Protein AF-0000000073393171 (afdb_homodimer)

Organism: Methanobrevibacter smithii (strain ATCC 35061 / DSM 861 / OCM 144 / PS) (NCBI:txid420247)

Structure (mmCIF, N/CA/C/O backbone):
data_AF-0000000073393171-model_v1
#
loop_
_entity.id
_entity.type
_entity.pdbx_description
1 polymer Transposase
#
loop_
_atom_site.group_PDB
_atom_site.id
_atom_site.type_symbol
_atom_site.label_atom_id
_atom_site.label_alt_id
_atom_site.label_comp_id
_atom_site.label_asym_id
_atom_site.label_entity_id
_atom_site.label_seq_id
_atom_site.pdbx_PDB_ins_code
_atom_site.Cartn_x
_atom_site.Cartn_y
_atom_site.Cartn_z
_atom_site.occupancy
_atom_site.B_iso_or_equiv
_atom_site.auth_seq_id
_atom_site.auth_comp_id
_atom_site.auth_asym_id
_atom_site.auth_atom_id
_atom_site.pdbx_PDB_model_num
ATOM 1 N N . MET A 1 1 ? -5.969 27.219 -1.137 1 46.66 1 MET A N 1
ATOM 2 C CA . MET A 1 1 ? -5.492 25.953 -1.684 1 46.66 1 MET A CA 1
ATOM 3 C C . MET A 1 1 ? -6.539 25.328 -2.6 1 46.66 1 MET A C 1
ATOM 5 O O . MET A 1 1 ? -7.738 25.531 -2.412 1 46.66 1 MET A O 1
ATOM 9 N N . ASN A 1 2 ? -6.379 25.531 -3.789 1 58.5 2 ASN A N 1
ATOM 10 C CA . ASN A 1 2 ? -7.363 25.047 -4.746 1 58.5 2 ASN A CA 1
ATOM 11 C C . ASN A 1 2 ? -7.824 23.641 -4.402 1 58.5 2 ASN A C 1
ATOM 13 O O . ASN A 1 2 ? -7.832 22.75 -5.266 1 58.5 2 ASN A O 1
ATOM 17 N N . ILE A 1 3 ? -7.902 23.375 -3.082 1 62.5 3 ILE A N 1
ATOM 18 C CA . ILE A 1 3 ? -8.523 22.125 -2.678 1 62.5 3 ILE A CA 1
ATOM 19 C C . ILE A 1 3 ? -10.023 22.328 -2.504 1 62.5 3 ILE A C 1
ATOM 21 O O . ILE A 1 3 ? -10.461 23.016 -1.582 1 62.5 3 ILE A O 1
ATOM 25 N N . ASP A 1 4 ? -10.734 21.922 -3.438 1 68 4 ASP A N 1
ATOM 26 C CA . ASP A 1 4 ? -12.172 22.172 -3.516 1 68 4 ASP A CA 1
ATOM 27 C C . ASP A 1 4 ? -12.953 21.141 -2.701 1 68 4 ASP A C 1
ATOM 29 O O . ASP A 1 4 ? -13.977 20.609 -3.154 1 68 4 ASP A O 1
ATOM 33 N N . TYR A 1 5 ? -12.391 20.719 -1.602 1 72.44 5 TYR A N 1
ATOM 34 C CA . TYR A 1 5 ? -13.109 19.75 -0.773 1 72.44 5 TYR A CA 1
ATOM 35 C C . TYR A 1 5 ? -13.391 20.328 0.61 1 72.44 5 TYR A C 1
ATOM 37 O O . TYR A 1 5 ? -12.578 21.078 1.151 1 72.44 5 TYR A O 1
ATOM 45 N N . GLU A 1 6 ? -14.5 20.109 1.041 1 71.06 6 GLU A N 1
ATOM 46 C CA . GLU A 1 6 ? -14.82 20.422 2.43 1 71.06 6 GLU A CA 1
ATOM 47 C C . GLU A 1 6 ? -14.562 19.219 3.342 1 71.06 6 GLU A C 1
ATOM 49 O O . GLU A 1 6 ? -15.234 18.188 3.23 1 71.06 6 GLU A O 1
ATOM 54 N N . ILE A 1 7 ? -13.586 19.281 4.199 1 69.38 7 ILE A N 1
ATOM 55 C CA . ILE A 1 7 ? -13.266 18.203 5.129 1 69.38 7 ILE A CA 1
ATOM 56 C C . ILE A 1 7 ? -14.242 18.234 6.305 1 69.38 7 ILE A C 1
ATOM 58 O O . ILE A 1 7 ? -14.422 19.266 6.941 1 69.38 7 ILE A O 1
ATOM 62 N N . VAL A 1 8 ? -14.914 17.188 6.57 1 67.94 8 VAL A N 1
ATOM 63 C CA . VAL A 1 8 ? -15.953 17.188 7.594 1 67.94 8 VAL A CA 1
ATOM 64 C C . VAL A 1 8 ? -15.453 16.438 8.828 1 67.94 8 VAL A C 1
ATOM 66 O O . VAL A 1 8 ? -15.992 16.594 9.922 1 67.94 8 VAL A O 1
ATOM 69 N N . GLU A 1 9 ? -14.492 15.547 8.602 1 70.19 9 GLU A N 1
ATOM 70 C CA . GLU A 1 9 ? -13.984 14.75 9.711 1 70.19 9 GLU A CA 1
ATOM 71 C C . GLU A 1 9 ? -12.5 14.445 9.555 1 70.19 9 GLU A C 1
ATOM 73 O O . GLU A 1 9 ? -12.039 14.141 8.445 1 70.19 9 GLU A O 1
ATOM 78 N N . SER A 1 10 ? -11.766 14.695 10.664 1 70.38 10 SER A N 1
ATOM 79 C CA . SER A 1 10 ? -10.383 14.227 10.672 1 70.38 10 SER A CA 1
ATOM 80 C C . SER A 1 10 ? -10.305 12.719 10.836 1 70.38 10 SER A C 1
ATOM 82 O O . SER A 1 10 ? -11.102 12.125 11.578 1 70.38 10 SER A O 1
ATOM 84 N N . ALA A 1 11 ? -9.492 12.133 10.008 1 65.38 11 ALA A N 1
ATOM 85 C CA . ALA A 1 11 ? -9.344 10.68 10.078 1 65.38 11 ALA A CA 1
ATOM 86 C C . ALA A 1 11 ? -8.039 10.297 10.766 1 65.38 11 ALA A C 1
ATOM 88 O O . ALA A 1 11 ? -7.145 11.133 10.93 1 65.38 11 ALA A O 1
ATOM 89 N N . LYS A 1 12 ? -8.008 9 11.156 1 61.31 12 LYS A N 1
ATOM 90 C CA . LYS A 1 12 ? -6.809 8.469 11.789 1 61.31 12 LYS A CA 1
ATOM 91 C C . LYS A 1 12 ? -5.621 8.5 10.836 1 61.31 12 LYS A C 1
ATOM 93 O O . LYS A 1 12 ? -5.77 8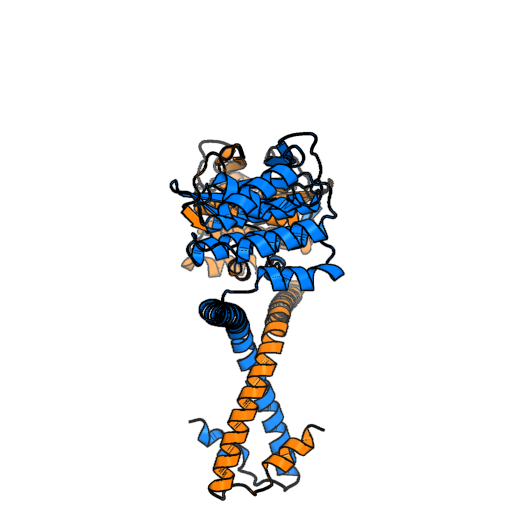.211 9.641 1 61.31 12 LYS A O 1
ATOM 98 N N . THR A 1 13 ? -4.48 8.977 11.383 1 58.72 13 THR A N 1
ATOM 99 C CA . THR A 1 13 ? -3.287 9.102 10.547 1 58.72 13 THR A CA 1
ATOM 100 C C . THR A 1 13 ? -2.355 7.914 10.758 1 58.72 13 THR A C 1
ATOM 102 O O . THR A 1 13 ? -1.301 7.828 10.125 1 58.72 13 THR A O 1
ATOM 105 N N . GLU A 1 14 ? -2.727 7.109 11.711 1 56.78 14 GLU A N 1
ATOM 106 C CA . GLU A 1 14 ? -1.906 5.918 11.922 1 56.78 14 GLU A CA 1
ATOM 107 C C . GLU A 1 14 ? -2.678 4.648 11.57 1 56.78 14 GLU A C 1
ATOM 109 O O . GLU A 1 14 ? -3.85 4.512 11.93 1 56.78 14 GLU A O 1
ATOM 114 N N . PHE A 1 15 ? -2.162 3.918 10.555 1 54.66 15 PHE A N 1
ATOM 115 C CA . PHE A 1 15 ? -2.771 2.65 10.172 1 54.66 15 PHE A CA 1
ATOM 116 C C . PHE A 1 15 ? -2.141 1.494 10.938 1 54.66 15 PHE A C 1
ATOM 118 O O . PHE A 1 15 ? -1.165 0.896 10.477 1 54.66 15 PHE A O 1
ATOM 125 N N . SER A 1 16 ? -2.471 1.433 12.203 1 50.53 16 SER A N 1
ATOM 126 C CA . SER A 1 16 ? -1.957 0.3 12.969 1 50.53 16 SER A CA 1
ATOM 127 C C . SER A 1 16 ? -2.559 -1.014 12.484 1 50.53 16 SER A C 1
ATOM 129 O O . SER A 1 16 ? -1.98 -2.082 12.688 1 50.53 16 SER A O 1
ATOM 131 N N . GLU A 1 17 ? -3.646 -0.914 11.883 1 52.19 17 GLU A N 1
ATOM 132 C CA . GLU A 1 17 ? -4.391 -2.08 11.414 1 52.19 17 GLU A CA 1
ATOM 133 C C . GLU A 1 17 ? -3.641 -2.805 10.305 1 52.19 17 GLU A C 1
ATOM 135 O O . GLU A 1 17 ? -3.873 -3.99 10.062 1 52.19 17 GLU A O 1
ATOM 140 N N . LEU A 1 18 ? -2.836 -2.02 9.734 1 54.5 18 LEU A N 1
ATOM 141 C CA . LEU A 1 18 ? -2.07 -2.658 8.672 1 54.5 18 LEU A CA 1
ATOM 142 C C . LEU A 1 18 ? -1.11 -3.697 9.242 1 54.5 18 LEU A C 1
ATOM 144 O O . LEU A 1 18 ? -0.636 -4.574 8.516 1 54.5 18 LEU A O 1
ATOM 148 N N . LYS A 1 19 ? -0.913 -3.582 10.539 1 49.16 19 LYS A N 1
ATOM 149 C CA . LYS A 1 19 ? 0.05 -4.445 11.211 1 49.16 19 LYS A CA 1
ATOM 150 C C . LYS A 1 19 ? -0.399 -5.906 11.172 1 49.16 19 LYS A C 1
ATOM 152 O O . LYS A 1 19 ? 0.432 -6.816 11.156 1 49.16 19 LYS A O 1
ATOM 157 N N . ASN A 1 20 ? -1.606 -6.055 10.93 1 49.19 20 ASN A N 1
ATOM 158 C CA . ASN A 1 20 ? -2.061 -7.438 11.039 1 49.19 20 ASN A CA 1
ATOM 159 C C . ASN A 1 20 ? -2.465 -8 9.688 1 49.19 20 ASN A C 1
ATOM 161 O O . ASN A 1 20 ? -2.814 -9.18 9.578 1 49.19 20 ASN A O 1
ATOM 165 N N . LYS A 1 21 ? -2.312 -7.148 8.812 1 55.59 21 LYS A N 1
ATOM 166 C CA . LYS A 1 21 ? -2.744 -7.695 7.527 1 55.59 21 LYS A CA 1
ATOM 167 C C . LYS A 1 21 ? -1.612 -8.461 6.848 1 55.59 21 LYS A C 1
ATOM 169 O O . LYS A 1 21 ? -0.473 -7.992 6.809 1 55.59 21 LYS A O 1
ATOM 174 N N . ARG A 1 22 ? -1.93 -9.719 6.844 1 51.56 22 ARG A N 1
ATOM 175 C CA . ARG A 1 22 ? -1.015 -10.57 6.086 1 51.56 22 ARG A CA 1
ATOM 176 C C . ARG A 1 22 ? -1.27 -10.453 4.59 1 51.56 22 ARG A C 1
ATOM 178 O O . ARG A 1 22 ? -2.348 -10.805 4.105 1 51.56 22 ARG A O 1
ATOM 185 N N . TYR A 1 23 ? -0.392 -9.617 4.004 1 58.66 23 TYR A N 1
ATOM 186 C CA . TYR A 1 23 ? -0.496 -9.5 2.553 1 58.66 23 TYR A CA 1
ATOM 187 C C . TYR A 1 23 ? 0.191 -10.672 1.861 1 58.66 23 TYR A C 1
ATOM 189 O O . TYR A 1 23 ? 1.37 -10.938 2.104 1 58.66 23 TYR A O 1
ATOM 197 N N . HIS A 1 24 ? -0.698 -11.547 1.29 1 64.69 24 HIS A N 1
ATOM 198 C CA . HIS A 1 24 ? -0.176 -12.688 0.548 1 64.69 24 HIS A CA 1
ATOM 199 C C . HIS A 1 24 ? -0.36 -12.5 -0.954 1 64.69 24 HIS A C 1
ATOM 201 O O . HIS A 1 24 ? -1.462 -12.188 -1.414 1 64.69 24 HIS A O 1
ATOM 207 N N . LEU A 1 25 ? 0.811 -12.461 -1.542 1 72.94 25 LEU A N 1
ATOM 208 C CA . LEU A 1 25 ? 0.782 -12.453 -3 1 72.94 25 LEU A CA 1
ATOM 209 C C . LEU A 1 25 ? 0.877 -13.875 -3.551 1 72.94 25 LEU A C 1
ATOM 211 O O . LEU A 1 25 ? 1.499 -14.742 -2.936 1 72.94 25 LEU A O 1
ATOM 215 N N . ASP A 1 26 ? 0.281 -14.102 -4.637 1 77.81 26 ASP A N 1
ATOM 216 C CA . ASP A 1 26 ? 0.331 -15.43 -5.23 1 77.81 26 ASP A CA 1
ATOM 217 C C . ASP A 1 26 ? 1.717 -15.727 -5.801 1 77.81 26 ASP A C 1
ATOM 219 O O . ASP A 1 26 ? 2.277 -16.797 -5.559 1 77.81 26 ASP A O 1
ATOM 223 N N . TYR A 1 27 ? 2.199 -14.82 -6.48 1 80.69 27 TYR A N 1
ATOM 224 C CA . TYR A 1 27 ? 3.529 -15.008 -7.051 1 80.69 27 TYR A CA 1
ATOM 225 C C . TYR A 1 27 ? 4.191 -13.664 -7.332 1 80.69 27 TYR A C 1
ATOM 227 O O . TYR A 1 27 ? 3.549 -12.742 -7.828 1 80.69 27 TYR A O 1
ATOM 235 N N . VAL A 1 28 ? 5.457 -13.578 -6.949 1 84.12 28 VAL A N 1
ATOM 236 C CA . VAL A 1 28 ? 6.273 -12.414 -7.27 1 84.12 28 VAL A CA 1
ATOM 237 C C . VAL A 1 28 ? 7.641 -12.867 -7.777 1 84.12 28 VAL A C 1
ATOM 239 O O . VAL A 1 28 ? 8.273 -13.75 -7.184 1 84.12 28 VAL A O 1
ATOM 242 N N . GLY A 1 29 ? 7.988 -12.367 -8.914 1 83.25 29 GLY A N 1
ATOM 243 C CA . GLY A 1 29 ? 9.312 -12.633 -9.469 1 83.25 29 GLY A CA 1
ATOM 244 C C . GLY A 1 29 ? 10.047 -11.375 -9.891 1 83.25 29 GLY A C 1
ATOM 245 O O . GLY A 1 29 ? 9.422 -10.359 -10.203 1 83.25 29 GLY A O 1
ATOM 246 N N . LYS A 1 30 ? 11.305 -11.453 -9.812 1 86.94 30 LYS A N 1
ATOM 247 C CA . LYS A 1 30 ? 12.148 -10.344 -10.242 1 86.94 30 LYS A CA 1
ATOM 248 C C . LYS A 1 30 ? 12.781 -10.633 -11.602 1 86.94 30 LYS A C 1
ATOM 250 O O . LYS A 1 30 ? 13.273 -11.742 -11.844 1 86.94 30 LYS A O 1
ATOM 255 N N . THR A 1 31 ? 12.781 -9.586 -12.453 1 88.69 31 THR A N 1
ATOM 256 C CA . THR A 1 31 ? 13.344 -9.75 -13.789 1 88.69 31 THR A CA 1
ATOM 257 C C . THR A 1 31 ? 14.805 -9.289 -13.812 1 88.69 31 THR A C 1
ATOM 259 O O . THR A 1 31 ? 15.297 -8.719 -12.844 1 88.69 31 THR A O 1
ATOM 262 N N . LYS A 1 32 ? 15.445 -9.594 -14.891 1 85.06 32 LYS A N 1
ATOM 263 C CA . LYS A 1 32 ? 16.828 -9.172 -15.086 1 85.06 32 LYS A CA 1
ATOM 264 C C . LYS A 1 32 ? 16.953 -7.652 -15.062 1 85.06 32 LYS A C 1
ATOM 266 O O . LYS A 1 32 ? 17.969 -7.113 -14.617 1 85.06 32 LYS A O 1
ATOM 271 N N . ASP A 1 33 ? 15.984 -6.961 -15.492 1 89.56 33 ASP A N 1
ATOM 272 C CA . ASP A 1 33 ? 15.984 -5.5 -15.547 1 89.56 33 ASP A CA 1
ATOM 273 C C . ASP A 1 33 ? 15.516 -4.902 -14.227 1 89.56 33 ASP A C 1
ATOM 275 O O . ASP A 1 33 ? 15.141 -3.729 -14.164 1 89.56 33 ASP A O 1
ATOM 279 N N . LYS A 1 34 ? 15.344 -5.691 -13.203 1 89.69 34 LYS A N 1
ATOM 280 C CA . LYS A 1 34 ? 14.992 -5.281 -11.844 1 89.69 34 LYS A CA 1
ATOM 281 C C . LYS A 1 34 ? 13.547 -4.797 -11.766 1 89.69 34 LYS A C 1
ATOM 283 O O . LYS A 1 34 ? 13.258 -3.801 -11.102 1 89.69 34 LYS A O 1
ATOM 288 N N . ILE A 1 35 ? 12.773 -5.406 -12.602 1 92.12 35 ILE A N 1
ATOM 289 C CA . ILE A 1 35 ? 11.328 -5.207 -12.523 1 92.12 35 ILE A CA 1
ATOM 290 C C . ILE A 1 35 ? 10.688 -6.387 -11.797 1 92.12 35 ILE A C 1
ATOM 292 O O . ILE A 1 35 ? 11.016 -7.543 -12.062 1 92.12 35 ILE A O 1
ATOM 296 N N . TYR A 1 36 ? 9.844 -6.055 -10.883 1 91 36 TYR A N 1
ATOM 297 C CA . TYR A 1 36 ? 9.117 -7.113 -10.188 1 91 36 TYR A CA 1
ATOM 298 C C . TYR A 1 36 ? 7.816 -7.445 -10.898 1 91 36 TYR A C 1
ATOM 300 O O . TYR A 1 36 ? 7.031 -6.555 -11.227 1 91 36 TYR A O 1
ATOM 308 N N . ILE A 1 37 ? 7.656 -8.719 -11.133 1 89.31 37 ILE A N 1
ATOM 309 C CA . ILE A 1 37 ? 6.422 -9.227 -11.727 1 89.31 37 ILE A CA 1
ATOM 310 C C . ILE A 1 37 ? 5.539 -9.844 -10.648 1 89.31 37 ILE A C 1
ATOM 312 O O . ILE A 1 37 ? 5.977 -10.734 -9.922 1 89.31 37 ILE A O 1
ATOM 316 N N . HIS A 1 38 ? 4.352 -9.273 -10.531 1 90.75 38 HIS A N 1
ATOM 317 C CA . HIS A 1 38 ? 3.334 -9.781 -9.617 1 90.75 38 HIS A CA 1
ATOM 318 C C . HIS A 1 38 ? 2.203 -10.461 -10.383 1 90.75 38 HIS A C 1
ATOM 320 O O . HIS A 1 38 ? 1.58 -9.852 -11.25 1 90.75 38 HIS A O 1
ATOM 326 N N . ILE A 1 39 ? 1.962 -11.719 -10.031 1 88.31 39 ILE A N 1
ATOM 327 C CA . ILE A 1 39 ? 0.882 -12.453 -10.688 1 88.31 39 ILE A CA 1
ATOM 328 C C . ILE A 1 39 ? -0.184 -12.82 -9.656 1 88.31 39 ILE A C 1
ATOM 330 O O . ILE A 1 39 ? 0.131 -13.359 -8.594 1 88.31 39 ILE A O 1
ATOM 334 N N . GLU A 1 40 ? -1.385 -12.484 -9.969 1 90.06 40 GLU A N 1
ATOM 335 C CA . GLU A 1 40 ? -2.549 -12.828 -9.156 1 90.06 40 GLU A CA 1
ATOM 336 C C . GLU A 1 40 ? -3.449 -13.828 -9.883 1 90.06 40 GLU A C 1
ATOM 338 O O . GLU A 1 40 ? -3.797 -13.625 -11.047 1 90.06 40 GLU A O 1
ATOM 343 N N . PHE A 1 41 ? -3.785 -14.898 -9.195 1 88.56 41 PHE A N 1
ATOM 344 C CA . PHE A 1 41 ? -4.707 -15.891 -9.734 1 88.56 41 PHE A CA 1
ATOM 345 C C . PHE A 1 41 ? -6.113 -15.672 -9.188 1 88.56 41 PHE A C 1
ATOM 347 O O . PHE A 1 41 ? -6.297 -15.477 -7.988 1 88.56 41 PHE A O 1
ATOM 354 N N . GLN A 1 42 ? -7.074 -15.688 -10.102 1 88.12 42 GLN A N 1
ATOM 355 C CA . GLN A 1 42 ? -8.461 -15.484 -9.703 1 88.12 42 GLN A CA 1
ATOM 356 C C . GLN A 1 42 ? -9.383 -16.5 -10.383 1 88.12 42 GLN A C 1
ATOM 358 O O . GLN A 1 42 ? -9.203 -16.812 -11.555 1 88.12 42 GLN A O 1
ATOM 363 N N . ALA A 1 43 ? -10.297 -17 -9.594 1 84.25 43 ALA A N 1
ATOM 364 C CA . ALA A 1 43 ? -11.297 -17.891 -10.188 1 84.25 43 ALA A CA 1
ATOM 365 C C . ALA A 1 43 ? -12.25 -17.109 -11.094 1 84.25 43 ALA A C 1
ATOM 367 O O . ALA A 1 43 ? -12.641 -17.609 -12.156 1 84.25 43 ALA A O 1
ATOM 368 N N . ARG A 1 44 ? -12.594 -15.945 -10.648 1 87.69 44 ARG A N 1
ATOM 369 C CA . ARG A 1 44 ? -13.516 -15.062 -11.367 1 87.69 44 ARG A CA 1
ATOM 370 C C . ARG A 1 44 ? -12.93 -13.664 -11.508 1 87.69 44 ARG A C 1
ATOM 372 O O . ARG A 1 44 ? -11.82 -13.398 -11.055 1 87.69 44 ARG A O 1
ATOM 379 N N . PHE A 1 45 ? -13.711 -12.891 -12.281 1 89.94 45 PHE A N 1
ATOM 380 C CA . PHE A 1 45 ? -13.32 -11.492 -12.375 1 89.94 45 PHE A CA 1
ATOM 381 C C . PHE A 1 45 ? -13.195 -10.867 -10.992 1 89.94 45 PHE A C 1
ATOM 383 O O . PHE A 1 45 ? -14.062 -11.078 -10.133 1 89.94 45 PHE A O 1
ATOM 390 N N . PRO A 1 46 ? -12.133 -10.141 -10.773 1 91.62 46 PRO A N 1
ATOM 391 C CA . PRO A 1 46 ? -11.914 -9.617 -9.422 1 91.62 46 PRO A CA 1
ATOM 392 C C . PRO A 1 46 ? -12.977 -8.594 -9.008 1 91.62 46 PRO A C 1
ATOM 394 O O . PRO A 1 46 ? -13.438 -7.812 -9.844 1 91.62 46 PRO A O 1
ATOM 397 N N . THR A 1 47 ? -13.273 -8.656 -7.766 1 92.88 47 THR A N 1
ATOM 398 C CA . THR A 1 47 ? -14.164 -7.66 -7.18 1 92.88 47 THR A CA 1
ATOM 399 C C . THR A 1 47 ? -13.406 -6.363 -6.898 1 92.88 47 THR A C 1
ATOM 401 O O . THR A 1 47 ? -12.172 -6.328 -6.977 1 92.88 47 THR A O 1
ATOM 404 N N . LYS A 1 48 ? -14.18 -5.34 -6.543 1 94.44 48 LYS A N 1
ATOM 405 C CA . LYS A 1 48 ? -13.562 -4.062 -6.176 1 94.44 48 LYS A CA 1
ATOM 406 C C . LYS A 1 48 ? -12.633 -4.227 -4.977 1 94.44 48 LYS A C 1
ATOM 408 O O . LYS A 1 48 ? -11.531 -3.67 -4.961 1 94.44 48 LYS A O 1
ATOM 413 N N . LYS A 1 49 ? -13.047 -4.996 -4.051 1 92.44 49 LYS A N 1
ATOM 414 C CA . LYS A 1 49 ? -12.258 -5.219 -2.84 1 92.44 49 LYS A CA 1
ATOM 415 C C . LYS A 1 49 ? -10.953 -5.941 -3.16 1 92.44 49 LYS A C 1
ATOM 417 O O . LYS A 1 49 ? -9.906 -5.613 -2.6 1 92.44 49 LYS A O 1
ATOM 422 N N . GLU A 1 50 ? -11.047 -6.883 -4.02 1 90.75 50 GLU A N 1
ATOM 423 C CA . GLU A 1 50 ? -9.844 -7.605 -4.422 1 90.75 50 GLU A CA 1
ATOM 424 C C . GLU A 1 50 ? -8.883 -6.695 -5.176 1 90.75 50 GLU A C 1
ATOM 426 O O . GLU A 1 50 ? -7.668 -6.773 -4.984 1 90.75 50 GLU A O 1
ATOM 431 N N . LEU A 1 51 ? -9.414 -5.793 -5.98 1 95.75 51 LEU A N 1
ATOM 432 C CA . LEU A 1 51 ? -8.586 -4.852 -6.723 1 95.75 51 LEU A CA 1
ATOM 433 C C . LEU A 1 51 ? -7.891 -3.875 -5.777 1 95.75 51 LEU A C 1
ATOM 435 O O . LEU A 1 51 ? -6.727 -3.527 -5.98 1 95.75 51 LEU A O 1
ATOM 439 N N . GLN A 1 52 ? -8.594 -3.465 -4.766 1 94.38 52 GLN A N 1
ATOM 440 C CA . GLN A 1 52 ? -8.016 -2.596 -3.748 1 94.38 52 GLN A CA 1
ATOM 441 C C . GLN A 1 52 ? -6.84 -3.279 -3.049 1 94.38 52 GLN A C 1
ATOM 443 O O . GLN A 1 52 ? -5.789 -2.666 -2.846 1 94.38 52 GLN A O 1
ATOM 448 N N . ARG A 1 53 ? -7.051 -4.508 -2.752 1 90.69 53 ARG A N 1
ATOM 449 C CA . ARG A 1 53 ? -6.008 -5.273 -2.07 1 90.69 53 ARG A CA 1
ATOM 450 C C . ARG A 1 53 ? -4.797 -5.469 -2.973 1 90.69 53 ARG A C 1
ATOM 452 O O . ARG A 1 53 ? -3.656 -5.32 -2.529 1 90.69 53 ARG A O 1
ATOM 459 N N . ILE A 1 54 ? -5.059 -5.836 -4.18 1 92.31 54 ILE A N 1
ATOM 460 C CA . ILE A 1 54 ? -3.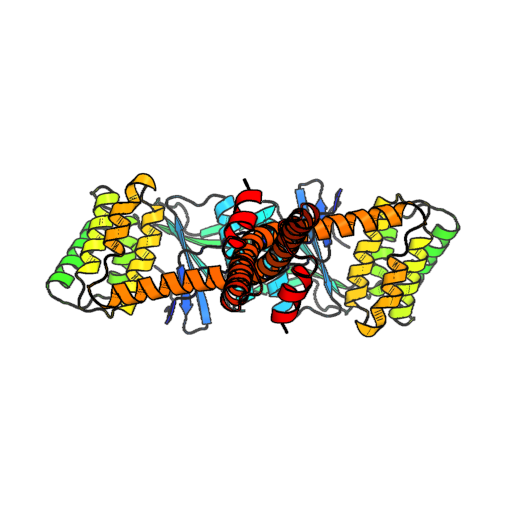979 -6.031 -5.137 1 92.31 54 ILE A CA 1
ATOM 461 C C . ILE A 1 54 ? -3.199 -4.73 -5.312 1 92.31 54 ILE A C 1
ATOM 463 O O . ILE A 1 54 ? -1.966 -4.73 -5.309 1 92.31 54 ILE A O 1
ATOM 467 N N . PHE A 1 55 ? -3.934 -3.662 -5.383 1 95.06 55 PHE A N 1
ATOM 468 C CA . PHE A 1 55 ? -3.328 -2.344 -5.539 1 95.06 55 PHE A CA 1
ATOM 469 C C . PHE A 1 55 ? -2.432 -2.016 -4.352 1 95.06 55 PHE A C 1
ATOM 471 O O . PHE A 1 55 ? -1.301 -1.556 -4.531 1 95.06 55 PHE A O 1
ATOM 478 N N . ALA A 1 56 ? -2.916 -2.246 -3.209 1 90.94 56 ALA A N 1
ATOM 479 C CA . ALA A 1 56 ? -2.143 -1.997 -1.995 1 90.94 56 ALA A CA 1
ATOM 480 C C . ALA A 1 56 ? -0.855 -2.816 -1.988 1 90.94 56 ALA A C 1
ATOM 482 O O . ALA A 1 56 ? 0.21 -2.307 -1.632 1 90.94 56 ALA A O 1
ATOM 483 N N . TYR A 1 57 ? -0.954 -3.965 -2.463 1 87.88 57 TYR A N 1
ATOM 484 C CA . TYR A 1 57 ? 0.218 -4.832 -2.506 1 87.88 57 TYR A CA 1
ATOM 485 C C . TYR A 1 57 ? 1.267 -4.285 -3.467 1 87.88 57 TYR A C 1
ATOM 487 O O . TYR A 1 57 ? 2.463 -4.297 -3.164 1 87.88 57 TYR A O 1
ATOM 495 N N . VAL A 1 58 ? 0.779 -3.904 -4.535 1 91.69 58 VAL A N 1
ATOM 496 C CA . VAL A 1 58 ? 1.681 -3.365 -5.547 1 91.69 58 VAL A CA 1
ATOM 497 C C . VAL A 1 58 ? 2.414 -2.148 -4.988 1 91.69 58 VAL A C 1
ATOM 499 O O . VAL A 1 58 ? 3.633 -2.029 -5.137 1 91.69 58 VAL A O 1
ATOM 502 N N . ALA A 1 59 ? 1.669 -1.311 -4.367 1 92.69 59 ALA A N 1
ATOM 503 C CA . ALA A 1 59 ? 2.25 -0.096 -3.801 1 92.69 59 ALA A CA 1
ATOM 504 C C . ALA A 1 59 ? 3.279 -0.431 -2.723 1 92.69 59 ALA A C 1
ATOM 506 O O . ALA A 1 59 ? 4.352 0.172 -2.674 1 92.69 59 ALA A O 1
ATOM 507 N N . LEU A 1 60 ? 2.982 -1.406 -1.929 1 87.69 60 LEU A N 1
ATOM 508 C CA . LEU A 1 60 ? 3.881 -1.813 -0.854 1 87.69 60 LEU A CA 1
ATOM 509 C C . LEU A 1 60 ? 5.145 -2.453 -1.415 1 87.69 60 LEU A C 1
ATOM 511 O O . LEU A 1 60 ? 6.25 -2.176 -0.94 1 87.69 60 LEU A O 1
ATOM 515 N N . LEU A 1 61 ? 4.953 -3.295 -2.369 1 88.38 61 LEU A N 1
ATOM 516 C CA . LEU A 1 61 ? 6.105 -3.922 -3.006 1 88.38 61 LEU A CA 1
ATOM 517 C C . LEU A 1 61 ? 7.008 -2.875 -3.648 1 88.38 61 LEU A C 1
ATOM 519 O O . LEU A 1 61 ? 8.234 -2.959 -3.549 1 88.38 61 LEU A O 1
ATOM 523 N N . HIS A 1 62 ? 6.383 -1.94 -4.289 1 93.62 62 HIS A N 1
ATOM 524 C CA . HIS A 1 62 ? 7.121 -0.84 -4.895 1 93.62 62 HIS A CA 1
ATOM 525 C C . HIS A 1 62 ? 7.902 -0.054 -3.848 1 93.62 62 HIS A C 1
ATOM 527 O O . HIS A 1 62 ? 9.062 0.304 -4.066 1 93.62 62 HIS A O 1
ATOM 533 N N . GLU A 1 63 ? 7.305 0.2 -2.777 1 90.31 63 GLU A N 1
ATOM 534 C CA . GLU A 1 63 ? 7.98 0.921 -1.703 1 90.31 63 GLU A CA 1
ATOM 535 C C . GLU A 1 63 ? 9.148 0.112 -1.143 1 90.31 63 GLU A C 1
ATOM 537 O O . GLU A 1 63 ? 10.234 0.647 -0.931 1 90.31 63 GLU A O 1
ATOM 542 N N . TYR A 1 64 ? 8.922 -1.124 -0.951 1 83.62 64 TYR A N 1
ATOM 543 C CA . TYR A 1 64 ? 9.898 -1.999 -0.312 1 83.62 64 TYR A CA 1
ATOM 544 C C . TYR A 1 64 ? 11.117 -2.207 -1.207 1 83.62 64 TYR A C 1
ATOM 546 O O . TYR A 1 64 ? 12.25 -2.201 -0.731 1 83.62 64 TYR A O 1
ATOM 554 N N . THR A 1 65 ? 10.883 -2.375 -2.428 1 86.19 65 THR A N 1
ATOM 555 C CA . THR A 1 65 ? 11.969 -2.758 -3.326 1 86.19 65 THR A CA 1
ATOM 556 C C . THR A 1 65 ? 12.57 -1.531 -4.008 1 86.19 65 THR A C 1
ATOM 558 O O . THR A 1 65 ? 13.711 -1.568 -4.469 1 86.19 65 THR A O 1
ATOM 561 N N . GLY A 1 66 ? 11.695 -0.513 -4.125 1 91.12 66 GLY A N 1
ATOM 562 C CA . GLY A 1 66 ? 12.094 0.658 -4.891 1 91.12 66 GLY A CA 1
ATOM 563 C C . GLY A 1 66 ? 12.023 0.441 -6.391 1 91.12 66 GLY A C 1
ATOM 564 O O . GLY A 1 66 ? 12.492 1.28 -7.168 1 91.12 66 GLY A O 1
ATOM 565 N N . CYS A 1 67 ? 11.461 -0.686 -6.805 1 92.5 67 CYS A N 1
ATOM 566 C CA . CYS A 1 67 ? 11.469 -1.068 -8.211 1 92.5 67 CYS A CA 1
ATOM 567 C C . CYS A 1 67 ? 10.07 -0.966 -8.812 1 92.5 67 CYS A C 1
ATOM 569 O O . CYS A 1 67 ? 9.078 -0.87 -8.078 1 92.5 67 CYS A O 1
ATOM 571 N N . PHE A 1 68 ? 10.055 -0.959 -10.164 1 95.44 68 PHE A N 1
ATOM 572 C CA . PHE A 1 68 ? 8.781 -1.069 -10.867 1 95.44 68 PHE A CA 1
ATOM 573 C C . PHE A 1 68 ? 8.117 -2.412 -10.578 1 95.44 68 PHE A C 1
ATOM 575 O O . PHE A 1 68 ? 8.797 -3.432 -10.453 1 95.44 68 PHE A O 1
ATOM 582 N N . VAL A 1 69 ? 6.832 -2.381 -10.461 1 94.62 69 VAL A N 1
ATOM 583 C CA . VAL A 1 69 ? 6.059 -3.602 -10.266 1 94.62 69 VAL A CA 1
ATOM 584 C C . VAL A 1 69 ? 5.02 -3.742 -11.375 1 94.62 69 VAL A C 1
ATOM 586 O O . VAL A 1 69 ? 4.152 -2.881 -11.539 1 94.62 69 VAL A O 1
ATOM 589 N N . GLU A 1 70 ? 5.125 -4.777 -12.172 1 94.25 70 GLU A N 1
ATOM 590 C CA . GLU A 1 70 ? 4.129 -5.117 -13.18 1 94.25 70 GLU A CA 1
ATOM 591 C C . GLU A 1 70 ? 3.205 -6.23 -12.695 1 94.25 70 GLU A C 1
ATOM 593 O O . GLU A 1 70 ? 3.674 -7.289 -12.266 1 94.25 70 GLU A O 1
ATOM 598 N N . THR A 1 71 ? 1.916 -5.926 -12.75 1 94 71 THR A N 1
ATOM 599 C CA . THR A 1 71 ? 0.956 -6.871 -12.195 1 94 71 THR A CA 1
ATOM 600 C C . THR A 1 71 ? 0.096 -7.48 -13.297 1 94 71 THR A C 1
ATOM 602 O O . THR A 1 71 ? -0.355 -6.773 -14.203 1 94 71 THR A O 1
ATOM 605 N N . TYR A 1 72 ? -0.091 -8.75 -13.195 1 91.69 72 TYR A N 1
ATOM 606 C CA . TYR A 1 72 ? -0.965 -9.5 -14.086 1 91.69 72 TYR A CA 1
ATOM 607 C C . TYR A 1 72 ? -1.962 -10.336 -13.297 1 91.69 72 TYR A C 1
ATOM 609 O O . TYR A 1 72 ? -1.608 -10.945 -12.281 1 91.69 72 TYR A O 1
ATOM 617 N N . ILE A 1 73 ? -3.168 -10.32 -13.812 1 92.75 73 ILE A N 1
ATOM 618 C CA . ILE A 1 73 ? -4.18 -11.203 -13.234 1 92.75 73 ILE A CA 1
ATOM 619 C C . ILE A 1 73 ? -4.531 -12.305 -14.234 1 92.75 73 ILE A C 1
ATOM 621 O O . ILE A 1 73 ? -4.836 -12.023 -15.398 1 92.75 73 ILE A O 1
ATOM 625 N N . ILE A 1 74 ? -4.453 -13.477 -13.797 1 90.62 74 ILE A N 1
ATOM 626 C CA . ILE A 1 74 ? -4.895 -14.625 -14.594 1 90.62 74 ILE A CA 1
ATOM 627 C C . ILE A 1 74 ? -6.188 -15.188 -14.008 1 90.62 74 ILE A C 1
ATOM 629 O O . ILE A 1 74 ? -6.242 -15.547 -12.836 1 90.62 74 ILE A O 1
ATOM 633 N N . CYS A 1 75 ? -7.164 -15.266 -14.883 1 89.19 75 CYS A N 1
ATOM 634 C CA . CYS A 1 75 ? -8.492 -15.672 -14.438 1 89.19 75 CYS A CA 1
ATOM 635 C C . CYS A 1 75 ? -8.922 -16.953 -15.133 1 89.19 75 CYS A C 1
ATOM 637 O O . CYS A 1 75 ? -8.609 -17.172 -16.297 1 89.19 75 CYS A O 1
ATOM 639 N N . VAL A 1 76 ? -9.617 -17.781 -14.328 1 81.38 76 VAL A N 1
ATOM 640 C CA . VAL A 1 76 ? -10.219 -18.984 -14.883 1 81.38 76 VAL A CA 1
ATOM 641 C C . VAL A 1 76 ? -11.359 -18.609 -15.82 1 81.38 76 VAL A C 1
ATOM 643 O O . VAL A 1 76 ? -11.469 -19.141 -16.922 1 81.38 76 VAL A O 1
ATOM 646 N N . GLN A 1 77 ? -12.148 -17.703 -15.328 1 83.19 77 GLN A N 1
ATOM 647 C CA . GLN A 1 77 ? -13.32 -17.281 -16.078 1 83.19 77 GLN A CA 1
ATOM 648 C C . GLN A 1 77 ? -12.914 -16.469 -17.312 1 83.19 77 GLN A C 1
ATOM 650 O O . GLN A 1 77 ? -11.906 -15.766 -17.297 1 83.19 77 GLN A O 1
ATOM 655 N N . ALA A 1 78 ? -13.703 -16.688 -18.344 1 79.94 78 ALA A N 1
ATOM 656 C CA . ALA A 1 78 ? -13.492 -15.867 -19.531 1 79.94 78 ALA A CA 1
ATOM 657 C C . ALA A 1 78 ? -13.656 -14.383 -19.203 1 79.94 78 ALA A C 1
ATOM 659 O O . ALA A 1 78 ? -14.523 -14.008 -18.406 1 79.94 78 ALA A O 1
ATOM 660 N N . ILE A 1 79 ? -12.797 -13.648 -19.781 1 84.56 79 ILE A N 1
ATOM 661 C CA . ILE A 1 79 ? -12.82 -12.227 -19.438 1 84.56 79 ILE A CA 1
ATOM 662 C C . ILE A 1 79 ? -13.188 -11.406 -20.672 1 84.56 79 ILE A C 1
ATOM 664 O O . ILE A 1 79 ? -12.797 -11.75 -21.797 1 84.56 79 ILE A O 1
ATOM 668 N N . PRO A 1 80 ? -13.859 -10.305 -20.438 1 77.69 80 PRO A N 1
ATOM 669 C CA . PRO A 1 80 ? -14.32 -9.484 -21.562 1 77.69 80 PRO A CA 1
ATOM 670 C C . PRO A 1 80 ? -13.219 -8.578 -22.125 1 77.69 80 PRO A C 1
ATOM 672 O O . PRO A 1 80 ? -13.242 -8.227 -23.297 1 77.69 80 PRO A O 1
ATOM 675 N N . HIS A 1 81 ? -12.328 -8.109 -21.281 1 82 81 HIS A N 1
ATOM 676 C CA . HIS A 1 81 ? -11.266 -7.176 -21.641 1 82 81 HIS A CA 1
ATOM 677 C C . HIS A 1 81 ? -9.93 -7.621 -21.062 1 82 81 HIS A C 1
ATOM 679 O O . HIS A 1 81 ? -9.891 -8.336 -20.047 1 82 81 HIS A O 1
ATOM 685 N N . ASP A 1 82 ? -8.953 -7.059 -21.703 1 87.56 82 ASP A N 1
ATOM 686 C CA . ASP A 1 82 ? -7.621 -7.512 -21.312 1 87.56 82 ASP A CA 1
ATOM 687 C C . ASP A 1 82 ? -7.004 -6.574 -20.281 1 87.56 82 ASP A C 1
ATOM 689 O O . ASP A 1 82 ? -5.855 -6.75 -19.875 1 87.56 82 ASP A O 1
ATOM 693 N N . GLN A 1 83 ? -7.824 -5.574 -19.969 1 93.12 83 GLN A N 1
ATOM 694 C CA . GLN A 1 83 ? -7.297 -4.648 -18.969 1 93.12 83 GLN A CA 1
ATOM 695 C C . GLN A 1 83 ? -8.383 -4.199 -18 1 93.12 83 GLN A C 1
ATOM 697 O O . GLN A 1 83 ? -9.523 -3.953 -18.406 1 93.12 83 GLN A O 1
ATOM 702 N N . ILE A 1 84 ? -8 -4.148 -16.781 1 94.81 84 ILE A N 1
ATOM 703 C CA . ILE A 1 84 ? -8.867 -3.586 -15.75 1 94.81 84 ILE A CA 1
ATOM 704 C C . ILE A 1 84 ? -8.375 -2.189 -15.375 1 94.81 84 ILE A C 1
ATOM 706 O O . ILE A 1 84 ? -7.176 -1.976 -15.18 1 94.81 84 ILE A O 1
ATOM 710 N N . ILE A 1 85 ? -9.266 -1.245 -15.359 1 95.81 85 ILE A N 1
ATOM 711 C CA . ILE A 1 85 ? -8.953 0.104 -14.898 1 95.81 85 ILE A CA 1
ATOM 712 C C . ILE A 1 85 ? -9.578 0.341 -13.523 1 95.81 85 ILE A C 1
ATOM 714 O O . ILE A 1 85 ? -10.805 0.357 -13.398 1 95.81 85 ILE A O 1
ATOM 718 N N . HIS A 1 86 ? -8.773 0.442 -12.508 1 97.5 86 HIS A N 1
ATOM 719 C CA . HIS A 1 86 ? -9.219 0.662 -11.141 1 97.5 86 HIS A CA 1
ATOM 720 C C . HIS A 1 86 ? -8.914 2.084 -10.68 1 97.5 86 HIS A C 1
ATOM 722 O O . HIS A 1 86 ? -7.766 2.41 -10.383 1 97.5 86 HIS A O 1
ATOM 728 N N . GLN A 1 87 ? -9.906 2.863 -10.602 1 97.69 87 GLN A N 1
ATOM 729 C CA . GLN A 1 87 ? -9.727 4.25 -10.188 1 97.69 87 GLN A CA 1
ATOM 730 C C . GLN A 1 87 ? -9.672 4.367 -8.664 1 97.69 87 GLN A C 1
ATOM 732 O O . GLN A 1 87 ? -10.547 3.842 -7.969 1 97.69 87 GLN A O 1
ATOM 737 N N . TYR A 1 88 ? -8.633 5.047 -8.148 1 97.38 88 TYR A N 1
ATOM 738 C CA . TYR A 1 88 ? -8.516 5.141 -6.699 1 97.38 88 TYR A CA 1
ATOM 739 C C . TYR A 1 88 ? -8.445 6.594 -6.254 1 97.38 88 TYR A C 1
ATOM 741 O O . TYR A 1 88 ? -8.438 6.883 -5.055 1 97.38 88 TYR A O 1
ATOM 749 N N . SER A 1 89 ? -8.367 7.559 -7.172 1 96.12 89 SER A N 1
ATOM 750 C CA . SER A 1 89 ? -8.516 8.992 -6.957 1 96.12 89 SER A CA 1
ATOM 751 C C . SER A 1 89 ? -9.086 9.68 -8.195 1 96.12 89 SER A C 1
ATOM 753 O O . SER A 1 89 ? -9.312 9.039 -9.219 1 96.12 89 SER A O 1
ATOM 755 N N . LYS A 1 90 ? -9.32 10.945 -8.117 1 92.19 90 LYS A N 1
ATOM 756 C CA . LYS A 1 90 ? -9.914 11.688 -9.227 1 92.19 90 LYS A CA 1
ATOM 757 C C . LYS A 1 90 ? -9.047 11.586 -10.484 1 92.19 90 LYS A C 1
ATOM 759 O O . LYS A 1 90 ? -9.555 11.352 -11.578 1 92.19 90 LYS A O 1
ATOM 764 N N . ASP A 1 91 ? -7.758 11.633 -10.305 1 92.81 91 ASP A N 1
ATOM 765 C CA . ASP A 1 91 ? -6.879 11.727 -11.469 1 92.81 91 ASP A CA 1
ATOM 766 C C . ASP A 1 91 ? -5.98 10.492 -11.586 1 92.81 91 ASP A C 1
ATOM 768 O O . ASP A 1 91 ? -5.07 10.461 -12.414 1 92.81 91 ASP A O 1
ATOM 772 N N . ASN A 1 92 ? -6.191 9.539 -10.719 1 97.5 92 ASN A N 1
ATOM 773 C CA . ASN A 1 92 ? -5.281 8.398 -10.711 1 97.5 92 ASN A CA 1
ATOM 774 C C . ASN A 1 92 ? -6.031 7.082 -10.914 1 97.5 92 ASN A C 1
ATOM 776 O O . ASN A 1 92 ? -7.102 6.875 -10.336 1 97.5 92 ASN A O 1
ATOM 780 N N . VAL A 1 93 ? -5.457 6.285 -11.758 1 97.31 93 VAL A N 1
ATOM 781 C CA . VAL A 1 93 ? -5.992 4.949 -12 1 97.31 93 VAL A CA 1
ATOM 782 C C . VAL A 1 93 ? -4.867 3.92 -11.914 1 97.31 93 VAL A C 1
ATOM 784 O O . VAL A 1 93 ? -3.693 4.254 -12.086 1 97.31 93 VAL A O 1
ATOM 787 N N . PHE A 1 94 ? -5.238 2.811 -11.523 1 97.75 94 PHE A N 1
ATOM 788 C CA . PHE A 1 94 ? -4.379 1.633 -11.547 1 97.75 94 PHE A CA 1
ATOM 789 C C . PHE A 1 94 ? -4.812 0.672 -12.648 1 97.75 94 PHE A C 1
ATOM 791 O O . PHE A 1 94 ? -5.871 0.048 -12.555 1 97.75 94 PHE A O 1
ATOM 798 N N . LYS A 1 95 ? -4.008 0.593 -13.672 1 97 95 LYS A N 1
ATOM 799 C CA . LYS A 1 95 ? -4.27 -0.294 -14.797 1 97 95 LYS A CA 1
ATOM 800 C C . LYS A 1 95 ? -3.621 -1.659 -14.586 1 97 95 LYS A C 1
ATOM 802 O O . LYS A 1 95 ? -2.428 -1.746 -14.297 1 97 95 LYS A O 1
ATOM 807 N N . ILE A 1 96 ? -4.395 -2.674 -14.742 1 95.44 96 ILE A N 1
ATOM 808 C CA . ILE A 1 96 ? -3.904 -4.031 -14.539 1 95.44 96 ILE A CA 1
ATOM 809 C C . ILE A 1 96 ? -4.23 -4.891 -15.758 1 95.44 96 ILE A C 1
ATOM 811 O O . ILE A 1 96 ? -5.363 -4.879 -16.25 1 95.44 96 ILE A O 1
ATOM 815 N N . ASN A 1 97 ? -3.273 -5.613 -16.203 1 92.75 97 ASN A N 1
ATOM 816 C CA . ASN A 1 97 ? -3.525 -6.578 -17.266 1 92.75 97 ASN A CA 1
ATOM 817 C C . ASN A 1 97 ? -4.188 -7.844 -16.734 1 92.75 97 ASN A C 1
ATOM 819 O O . ASN A 1 97 ? -3.781 -8.367 -15.695 1 92.75 97 ASN A O 1
ATOM 823 N N . ILE A 1 98 ? -5.25 -8.242 -17.406 1 93.38 98 ILE A N 1
ATOM 824 C CA . ILE A 1 98 ? -5.945 -9.469 -17.031 1 93.38 98 ILE A CA 1
ATOM 825 C C . ILE A 1 98 ? -6.066 -10.391 -18.25 1 93.38 98 ILE A C 1
ATOM 827 O O . ILE A 1 98 ? -6.258 -9.922 -19.375 1 93.38 98 ILE A O 1
ATOM 831 N N . MET A 1 99 ? -5.926 -11.672 -17.953 1 90.56 99 MET A N 1
ATOM 832 C CA . MET A 1 99 ? -6.031 -12.633 -19.031 1 90.56 99 MET A CA 1
ATOM 833 C C . MET A 1 99 ? -6.711 -13.914 -18.578 1 90.56 99 MET A C 1
ATOM 835 O O . MET A 1 99 ? -6.703 -14.227 -17.375 1 90.56 99 MET A O 1
ATOM 839 N N . SER A 1 100 ? -7.324 -14.492 -19.5 1 90.38 100 SER A N 1
ATOM 840 C CA . SER A 1 100 ? -7.91 -15.812 -19.297 1 90.38 100 SER A CA 1
ATOM 841 C C . SER A 1 100 ? -7.219 -16.859 -20.172 1 90.38 100 SER A C 1
ATOM 843 O O . SER A 1 100 ? -6.828 -16.578 -21.297 1 90.38 100 SER A O 1
ATOM 845 N N . LEU A 1 101 ? -7.117 -18.047 -19.625 1 87.06 101 LEU A N 1
ATOM 846 C CA . LEU A 1 101 ? -6.484 -19.125 -20.391 1 87.06 101 LEU A CA 1
ATOM 847 C C . LEU A 1 101 ? -7.527 -20.125 -20.891 1 87.06 101 LEU A C 1
ATOM 849 O O . LEU A 1 101 ? -7.18 -21.219 -21.359 1 87.06 101 LEU A O 1
ATOM 853 N N . LYS A 1 102 ? -8.75 -19.719 -20.875 1 87 102 LYS A N 1
ATOM 854 C CA . LYS A 1 102 ? -9.844 -20.594 -21.234 1 87 102 LYS A CA 1
ATOM 855 C C . LYS A 1 102 ? -9.781 -20.969 -22.719 1 87 102 LYS A C 1
ATOM 857 O O . LYS A 1 102 ? -10.32 -22 -23.125 1 87 102 LYS A O 1
ATOM 862 N N . ASN A 1 103 ? -9.094 -20.25 -23.469 1 84.69 103 ASN A N 1
ATOM 863 C CA . ASN A 1 103 ? -9 -20.516 -24.906 1 84.69 103 ASN A CA 1
ATOM 864 C C . ASN A 1 103 ? -7.926 -21.562 -25.203 1 84.69 103 ASN A C 1
ATOM 866 O O . ASN A 1 103 ? -7.801 -22.016 -26.344 1 84.69 103 ASN A O 1
ATOM 870 N N . ILE A 1 104 ? -7.195 -21.922 -24.234 1 87.62 104 ILE A N 1
ATOM 871 C CA . ILE A 1 104 ? -6.16 -22.938 -24.391 1 87.62 104 ILE A CA 1
ATOM 872 C C . ILE A 1 104 ? -6.754 -24.328 -24.156 1 87.62 104 ILE A C 1
ATOM 874 O O . ILE A 1 104 ? -7.434 -24.547 -23.156 1 87.62 104 ILE A O 1
ATOM 878 N N . ASP A 1 105 ? -6.566 -25.203 -25.062 1 92.25 105 ASP A N 1
ATOM 879 C CA . ASP A 1 105 ? -6.984 -26.594 -24.922 1 92.25 105 ASP A CA 1
ATOM 880 C C . ASP A 1 105 ? -6.07 -27.344 -23.953 1 92.25 105 ASP A C 1
ATOM 882 O O . ASP A 1 105 ? -5.027 -27.859 -24.344 1 92.25 105 ASP A O 1
ATOM 886 N N . GLY A 1 106 ? -6.527 -27.453 -22.781 1 93.19 106 GLY A N 1
ATOM 887 C CA . GLY A 1 106 ? -5.73 -28.062 -21.734 1 93.19 106 GLY A CA 1
ATOM 888 C C . GLY A 1 106 ? -5.5 -29.547 -21.953 1 93.19 106 GLY A C 1
ATOM 889 O O . GLY A 1 106 ? -4.426 -30.062 -21.641 1 93.19 106 GLY A O 1
ATOM 890 N N . ASN A 1 107 ? -6.449 -30.25 -22.484 1 94.62 107 ASN A N 1
ATOM 891 C CA . ASN A 1 107 ? -6.305 -31.672 -22.734 1 94.62 107 ASN A CA 1
ATOM 892 C C . ASN A 1 107 ? -5.203 -31.953 -23.75 1 94.62 107 ASN A C 1
ATOM 894 O O . ASN A 1 107 ? -4.379 -32.844 -23.547 1 94.62 107 ASN A O 1
ATOM 898 N N . LYS A 1 108 ? -5.199 -31.203 -24.719 1 94.62 108 LYS A N 1
ATOM 899 C CA . LYS A 1 108 ? -4.145 -31.375 -25.719 1 94.62 108 LYS A CA 1
ATOM 900 C C . LYS A 1 108 ? -2.771 -31.094 -25.125 1 94.62 108 LYS A C 1
ATOM 902 O O . LYS A 1 108 ? -1.82 -31.844 -25.359 1 94.62 108 LYS A O 1
ATOM 907 N N . LYS A 1 109 ? -2.697 -30.094 -24.391 1 94.06 109 LYS A N 1
ATOM 908 C CA . LYS A 1 109 ? -1.426 -29.688 -23.797 1 94.06 109 LYS A CA 1
ATOM 909 C C . LYS A 1 109 ? -0.923 -30.719 -22.812 1 94.06 109 LYS A C 1
ATOM 911 O O . LYS A 1 109 ? 0.249 -31.109 -22.844 1 94.06 109 LYS A O 1
ATOM 916 N N . ILE A 1 110 ? -1.793 -31.141 -21.953 1 93.88 110 ILE A N 1
ATOM 917 C CA . ILE A 1 110 ? -1.38 -32.062 -20.906 1 93.88 110 ILE A CA 1
ATOM 918 C C . ILE A 1 110 ? -0.941 -33.406 -21.531 1 93.88 110 ILE A C 1
ATOM 920 O O . ILE A 1 110 ? -0.016 -34.062 -21.047 1 93.88 110 ILE A O 1
ATOM 924 N N . ASN A 1 111 ? -1.585 -33.812 -22.547 1 94.19 111 ASN A N 1
ATOM 925 C CA . ASN A 1 111 ? -1.201 -35.031 -23.25 1 94.19 111 ASN A CA 1
ATOM 926 C C . ASN A 1 111 ? 0.194 -34.906 -23.859 1 94.19 111 ASN A C 1
ATOM 928 O O . ASN A 1 111 ? 0.999 -35.844 -23.75 1 94.19 111 ASN A O 1
ATOM 932 N N . SER A 1 112 ? 0.401 -33.844 -24.469 1 95.19 112 SER A N 1
ATOM 933 C CA . SER A 1 112 ? 1.717 -33.594 -25.047 1 95.19 112 SER A CA 1
ATOM 934 C C . SER A 1 112 ? 2.803 -33.594 -23.984 1 95.19 112 SER A C 1
ATOM 936 O O . SER A 1 112 ? 3.861 -34.188 -24.156 1 95.19 112 SER A O 1
ATOM 938 N N . ILE A 1 113 ? 2.545 -32.969 -22.922 1 96.06 113 ILE A N 1
ATOM 939 C CA . ILE A 1 113 ? 3.5 -32.844 -21.828 1 96.06 113 ILE A CA 1
ATOM 940 C C . ILE A 1 113 ? 3.727 -34.25 -21.203 1 96.06 113 ILE A C 1
ATOM 942 O O . ILE A 1 113 ? 4.863 -34.625 -20.922 1 96.06 113 ILE A O 1
ATOM 946 N N . SER A 1 114 ? 2.656 -34.938 -21.031 1 95.12 114 SER A N 1
ATOM 947 C CA . SER A 1 114 ? 2.738 -36.281 -20.469 1 95.12 114 SER A CA 1
ATOM 948 C C . SER A 1 114 ? 3.664 -37.188 -21.312 1 95.12 114 SER A C 1
ATOM 950 O O . SER A 1 114 ? 4.496 -37.906 -20.766 1 95.12 114 SER A O 1
ATOM 952 N N . LYS A 1 115 ? 3.551 -37.094 -22.531 1 95.81 115 LYS A N 1
ATOM 953 C CA . LYS A 1 115 ? 4.395 -37.875 -23.438 1 95.81 115 LYS A CA 1
ATOM 954 C C . LYS A 1 115 ? 5.863 -37.5 -23.266 1 95.81 115 LYS A C 1
ATOM 956 O O . LYS A 1 115 ? 6.727 -38.375 -23.219 1 95.81 115 LYS A O 1
ATOM 961 N N . LYS A 1 116 ? 6.102 -36.344 -23.172 1 95.81 116 LYS A N 1
ATOM 962 C CA . LYS A 1 116 ? 7.48 -35.875 -23 1 95.81 116 LYS A CA 1
ATOM 963 C C . LYS A 1 116 ? 8.055 -36.375 -21.672 1 95.81 116 LYS A C 1
ATOM 965 O O . LYS A 1 116 ? 9.211 -36.812 -21.609 1 95.81 116 LYS A O 1
ATOM 970 N N . ILE A 1 117 ? 7.277 -36.25 -20.672 1 93.81 117 ILE A N 1
ATOM 971 C CA . ILE A 1 117 ? 7.719 -36.688 -19.344 1 93.81 117 ILE A CA 1
ATOM 972 C C . ILE A 1 117 ? 8.016 -38.188 -19.359 1 93.81 117 ILE A C 1
ATOM 974 O O . ILE A 1 117 ? 9.031 -38.625 -18.828 1 93.81 117 ILE A O 1
ATOM 978 N N . GLU A 1 118 ? 7.191 -38.938 -19.969 1 92.25 118 GLU A N 1
ATOM 979 C CA . GLU A 1 118 ? 7.375 -40.375 -20.078 1 92.25 118 GLU A CA 1
ATOM 980 C C . GLU A 1 118 ? 8.648 -40.719 -20.828 1 92.25 118 GLU A C 1
ATOM 982 O O . GLU A 1 118 ? 9.312 -41.719 -20.531 1 92.25 118 GLU A O 1
ATOM 987 N N . ASN A 1 119 ? 8.984 -39.875 -21.734 1 94.62 119 ASN A N 1
ATOM 988 C CA . ASN A 1 119 ? 10.172 -40.094 -22.562 1 94.62 119 ASN A CA 1
ATOM 989 C C . ASN A 1 119 ? 11.398 -39.406 -21.969 1 94.62 119 ASN A C 1
ATOM 991 O O . ASN A 1 119 ? 12.453 -39.344 -22.609 1 94.62 119 ASN A O 1
ATOM 995 N N . ASN A 1 120 ? 11.281 -38.812 -20.859 1 92.5 120 ASN A N 1
ATOM 996 C CA . ASN A 1 120 ? 12.352 -38.125 -20.156 1 92.5 120 ASN A CA 1
ATOM 997 C C . ASN A 1 120 ? 12.938 -37 -21.016 1 92.5 120 ASN A C 1
ATOM 999 O O . ASN A 1 120 ? 14.156 -36.844 -21.094 1 92.5 120 ASN A O 1
ATOM 1003 N N . GLU A 1 121 ? 12.055 -36.406 -21.766 1 94.94 121 GLU A N 1
ATOM 1004 C CA . GLU A 1 121 ? 12.453 -35.25 -22.562 1 94.94 121 GLU A CA 1
ATOM 1005 C C . GLU A 1 121 ? 12.367 -33.969 -21.75 1 94.94 121 GLU A C 1
ATOM 1007 O O . GLU A 1 121 ? 11.516 -33.812 -20.875 1 94.94 121 GLU A O 1
ATOM 1012 N N . LYS A 1 122 ? 13.148 -33.062 -22.125 1 93.56 122 LYS A N 1
ATOM 1013 C CA . LYS A 1 122 ? 13.141 -31.766 -21.453 1 93.56 122 LYS A CA 1
ATOM 1014 C C . LYS A 1 122 ? 11.898 -30.953 -21.828 1 93.56 122 LYS A C 1
ATOM 1016 O O . LYS A 1 122 ? 11.492 -30.938 -22.984 1 93.56 122 LYS A O 1
ATOM 1021 N N . LEU A 1 123 ? 11.352 -30.344 -20.844 1 94 123 LEU A N 1
ATOM 1022 C CA . LEU A 1 123 ? 10.188 -29.5 -21.062 1 94 123 LEU A CA 1
ATOM 1023 C C . LEU A 1 123 ? 10.602 -28.078 -21.453 1 94 123 LEU A C 1
ATOM 1025 O O . LEU A 1 123 ? 11.602 -27.562 -20.938 1 94 123 LEU A O 1
ATOM 1029 N N . THR A 1 124 ? 9.906 -27.5 -22.375 1 89.81 124 THR A N 1
ATOM 1030 C CA . THR A 1 124 ? 10.117 -26.094 -22.734 1 89.81 124 THR A CA 1
ATOM 1031 C C . THR A 1 124 ? 9.562 -25.172 -21.656 1 89.81 124 THR A C 1
ATOM 1033 O O . THR A 1 124 ? 8.734 -25.594 -20.844 1 89.81 124 THR A O 1
ATOM 1036 N N . PRO A 1 125 ? 9.969 -23.922 -21.672 1 83.06 125 PRO A N 1
ATOM 1037 C CA . PRO A 1 125 ? 9.43 -22.953 -20.719 1 83.06 125 PRO A CA 1
ATOM 1038 C C . PRO A 1 125 ? 7.91 -22.812 -20.828 1 83.06 125 PRO A C 1
ATOM 1040 O O . PRO A 1 125 ? 7.227 -22.672 -19.797 1 83.06 125 PRO A O 1
ATOM 1043 N N . THR A 1 126 ? 7.441 -22.844 -22.016 1 84.25 126 THR A N 1
ATOM 1044 C CA . THR A 1 126 ? 6.004 -22.719 -22.219 1 84.25 126 THR A CA 1
ATOM 1045 C C . THR A 1 126 ? 5.27 -23.922 -21.641 1 84.25 126 THR A C 1
ATOM 1047 O O . THR A 1 126 ? 4.176 -23.781 -21.078 1 84.25 126 THR A O 1
ATOM 1050 N N . GLU A 1 127 ? 5.844 -25.062 -21.75 1 89.19 127 GLU A N 1
ATOM 1051 C CA . GLU A 1 127 ? 5.238 -26.266 -21.203 1 89.19 127 GLU A CA 1
ATOM 1052 C C . GLU A 1 127 ? 5.281 -26.266 -19.672 1 89.19 127 GLU A C 1
ATOM 1054 O O . GLU A 1 127 ? 4.336 -26.703 -19.016 1 89.19 127 GLU A O 1
ATOM 1059 N N . ILE A 1 128 ? 6.328 -25.75 -19.125 1 89.56 128 ILE A N 1
ATOM 1060 C CA . ILE A 1 128 ? 6.438 -25.594 -17.672 1 89.56 128 ILE A CA 1
ATOM 1061 C C . ILE A 1 128 ? 5.355 -24.641 -17.172 1 89.56 128 ILE A C 1
ATOM 1063 O O . ILE A 1 128 ? 4.688 -24.922 -16.172 1 89.56 128 ILE A O 1
ATOM 1067 N N . LEU A 1 129 ? 5.191 -23.625 -17.844 1 86.38 129 LEU A N 1
ATOM 1068 C CA . LEU A 1 129 ? 4.145 -22.672 -17.5 1 86.38 129 LEU A CA 1
ATOM 1069 C C . LEU A 1 129 ? 2.768 -23.328 -17.578 1 86.38 129 LEU A C 1
ATOM 1071 O O . LEU A 1 129 ? 1.922 -23.109 -16.703 1 86.38 129 LEU A O 1
ATOM 1075 N N . ALA A 1 130 ? 2.59 -24.047 -18.578 1 88.38 130 ALA A N 1
ATOM 1076 C CA . ALA A 1 130 ? 1.321 -24.75 -18.734 1 88.38 130 ALA A CA 1
ATOM 1077 C C . ALA A 1 130 ? 1.052 -25.672 -17.547 1 88.38 130 ALA A C 1
ATOM 1079 O O . ALA A 1 130 ? -0.075 -25.734 -17.047 1 88.38 130 ALA A O 1
ATOM 1080 N N . LEU A 1 131 ? 2.053 -26.344 -17.047 1 91.81 131 LEU A N 1
ATOM 1081 C CA . LEU A 1 131 ? 1.912 -27.234 -15.898 1 91.81 131 LEU A CA 1
ATOM 1082 C C . LEU A 1 131 ? 1.494 -26.453 -14.656 1 91.81 131 LEU A C 1
ATOM 1084 O O . LEU A 1 131 ? 0.675 -26.938 -13.867 1 91.81 131 LEU A O 1
ATOM 1088 N N . LYS A 1 132 ? 2.035 -25.297 -14.578 1 89.19 132 LYS A N 1
ATOM 1089 C CA . LYS A 1 132 ? 1.743 -24.453 -13.43 1 89.19 132 LYS A CA 1
ATOM 1090 C C . LYS A 1 132 ? 0.278 -24.016 -13.422 1 89.19 132 LYS A C 1
ATOM 1092 O O . LYS A 1 132 ? -0.353 -23.969 -12.367 1 89.19 132 LYS A O 1
ATOM 1097 N N . LEU A 1 133 ? -0.299 -23.875 -14.609 1 91.62 133 LEU A N 1
ATOM 1098 C CA . LEU A 1 133 ? -1.556 -23.141 -14.703 1 91.62 133 LEU A CA 1
ATOM 1099 C C . LEU A 1 133 ? -2.652 -24.016 -15.305 1 91.62 133 LEU A C 1
ATOM 1101 O O . LEU A 1 133 ? -3.738 -23.516 -15.617 1 91.62 133 LEU A O 1
ATOM 1105 N N . MET A 1 134 ? -2.461 -25.234 -15.43 1 93.69 134 MET A N 1
ATOM 1106 C CA . MET A 1 134 ? -3.309 -26.156 -16.172 1 93.69 134 MET A CA 1
ATOM 1107 C C . MET A 1 134 ? -4.766 -26.016 -15.75 1 93.69 134 MET A C 1
ATOM 1109 O O . MET A 1 134 ? -5.66 -25.922 -16.594 1 93.69 134 MET A O 1
ATOM 1113 N N . PRO A 1 135 ? -5.055 -25.891 -14.477 1 92.94 135 PRO A N 1
ATOM 1114 C CA . PRO A 1 135 ? -6.457 -25.828 -14.055 1 92.94 135 PRO A CA 1
ATOM 1115 C C . PRO A 1 135 ? -7.168 -24.578 -14.555 1 92.94 135 PRO A C 1
ATOM 1117 O O . PRO A 1 135 ? -8.398 -24.484 -14.484 1 92.94 135 PRO A O 1
ATOM 1120 N N . PHE A 1 136 ? -6.434 -23.688 -15.086 1 92.62 136 PHE A N 1
ATOM 1121 C CA . PHE A 1 136 ? -7.02 -22.438 -15.586 1 92.62 136 PHE A CA 1
ATOM 1122 C C . PHE A 1 136 ? -7.383 -22.562 -17.062 1 92.62 136 PHE A C 1
ATOM 1124 O O . PHE A 1 136 ? -8.086 -21.719 -17.609 1 92.62 136 PHE A O 1
ATOM 1131 N N . THR A 1 137 ? -6.926 -23.547 -17.703 1 92.12 137 THR A N 1
ATOM 1132 C CA . THR A 1 137 ? -7.227 -23.766 -19.109 1 92.12 137 THR A CA 1
ATOM 1133 C C . THR A 1 137 ? -8.57 -24.469 -19.281 1 92.12 137 THR A C 1
ATOM 1135 O O . THR A 1 137 ? -9.312 -24.641 -18.312 1 92.12 137 THR A O 1
ATOM 1138 N N . SER A 1 138 ? -8.867 -24.766 -20.609 1 91.69 138 SER A N 1
ATOM 1139 C CA . SER A 1 138 ? -10.086 -25.516 -20.859 1 91.69 138 SER A CA 1
ATOM 1140 C C . SER A 1 138 ? -9.82 -27.016 -20.875 1 91.69 138 SER A C 1
ATOM 1142 O O . SER A 1 138 ? -8.836 -27.469 -21.469 1 91.69 138 SER A O 1
ATOM 1144 N N . TYR A 1 139 ? -10.711 -27.719 -20.203 1 91.69 139 TYR A N 1
ATOM 1145 C CA . TYR A 1 139 ? -10.594 -29.172 -20.141 1 91.69 139 TYR A CA 1
ATOM 1146 C C . TYR A 1 139 ? -11.961 -29.828 -19.984 1 91.69 139 TYR A C 1
ATOM 1148 O O . TYR A 1 139 ? -12.922 -29.172 -19.578 1 91.69 139 TYR A O 1
ATOM 1156 N N . LYS A 1 140 ? -12 -31.109 -20.328 1 92.62 140 LYS A N 1
ATOM 1157 C CA . LYS A 1 140 ? -13.25 -31.859 -20.281 1 92.62 140 LYS A CA 1
ATOM 1158 C C . LYS A 1 140 ? -13.477 -32.469 -18.891 1 92.62 140 LYS A C 1
ATOM 1160 O O . LYS A 1 140 ? -14.625 -32.594 -18.453 1 92.62 140 LYS A O 1
ATOM 1165 N N . GLU A 1 141 ? -12.492 -32.75 -18.203 1 92.88 141 GLU A N 1
ATOM 1166 C CA . GLU A 1 141 ? -12.562 -33.375 -16.891 1 92.88 141 GLU A CA 1
ATOM 1167 C C . GLU A 1 141 ? -12.922 -32.344 -15.812 1 92.88 141 GLU A C 1
ATOM 1169 O O . GLU A 1 141 ? -12.75 -31.141 -16.016 1 92.88 141 GLU A O 1
ATOM 1174 N N . PRO A 1 142 ? -13.492 -32.875 -14.711 1 92.69 142 PRO A N 1
ATOM 1175 C CA . PRO A 1 142 ? -13.688 -31.969 -13.57 1 92.69 142 PRO A CA 1
ATOM 1176 C C . PRO A 1 142 ? -12.391 -31.312 -13.102 1 92.69 142 PRO A C 1
ATOM 1178 O O . PRO A 1 142 ? -11.32 -31.922 -13.211 1 92.69 142 PRO A O 1
ATOM 1181 N N . THR A 1 143 ? -12.531 -30.156 -12.633 1 92.5 143 THR A N 1
ATOM 1182 C CA . THR A 1 143 ? -11.391 -29.344 -12.234 1 92.5 143 THR A CA 1
ATOM 1183 C C . THR A 1 143 ? -10.523 -30.094 -11.227 1 92.5 143 THR A C 1
ATOM 1185 O O . THR A 1 143 ? -9.289 -30.047 -11.305 1 92.5 143 THR A O 1
ATOM 1188 N N . GLU A 1 144 ? -11.086 -30.75 -10.273 1 93.62 144 GLU A N 1
ATOM 1189 C CA . GLU A 1 144 ? -10.352 -31.5 -9.258 1 93.62 144 GLU A CA 1
ATOM 1190 C C . GLU A 1 144 ? -9.453 -32.562 -9.891 1 93.62 144 GLU A C 1
ATOM 1192 O O . GLU A 1 144 ? -8.305 -32.719 -9.484 1 93.62 144 GLU A O 1
ATOM 1197 N N . GLU A 1 145 ? -9.992 -33.219 -10.836 1 93.38 145 GLU A N 1
ATOM 1198 C CA . GLU A 1 145 ? -9.266 -34.281 -11.5 1 93.38 145 GLU A CA 1
ATOM 1199 C C . GLU A 1 145 ? -8.07 -33.75 -12.281 1 93.38 145 GLU A C 1
ATOM 1201 O O . GLU A 1 145 ? -6.977 -34.312 -12.219 1 93.38 145 GLU A O 1
ATOM 1206 N N . ILE A 1 146 ? -8.281 -32.688 -12.992 1 94.31 146 ILE A N 1
ATOM 1207 C CA . ILE A 1 146 ? -7.203 -32.094 -13.789 1 94.31 146 ILE A CA 1
ATOM 1208 C C . ILE A 1 146 ? -6.113 -31.578 -12.859 1 94.31 146 ILE A C 1
ATOM 1210 O O . ILE A 1 146 ? -4.922 -31.703 -13.156 1 94.31 146 ILE A O 1
ATOM 1214 N N . THR A 1 147 ? -6.52 -30.969 -11.758 1 95.19 147 THR A N 1
ATOM 1215 C CA . THR A 1 147 ? -5.559 -30.453 -10.789 1 95.19 147 THR A CA 1
ATOM 1216 C C . THR A 1 147 ? -4.711 -31.578 -10.211 1 95.19 147 THR A C 1
ATOM 1218 O O . THR A 1 147 ? -3.488 -31.453 -10.117 1 95.19 147 THR A O 1
ATOM 1221 N N . LEU A 1 148 ? -5.34 -32.594 -9.914 1 93.94 148 LEU A N 1
ATOM 1222 C CA . LEU A 1 148 ? -4.637 -33.75 -9.375 1 93.94 148 LEU A CA 1
ATOM 1223 C C . LEU A 1 148 ? -3.703 -34.375 -10.422 1 93.94 148 LEU A C 1
ATOM 1225 O O . LEU A 1 148 ? -2.539 -34.656 -10.133 1 93.94 148 LEU A O 1
ATOM 1229 N N . LYS A 1 149 ? -4.184 -34.594 -11.562 1 93.69 149 LYS A N 1
ATOM 1230 C CA . LYS A 1 149 ? -3.406 -35.156 -12.656 1 93.69 149 LYS A CA 1
ATOM 1231 C C . LYS A 1 149 ? -2.154 -34.344 -12.93 1 93.69 149 LYS A C 1
ATOM 1233 O O . LYS A 1 149 ? -1.074 -34.875 -13.148 1 93.69 149 LYS A O 1
ATOM 1238 N N . THR A 1 150 ? -2.34 -33.094 -12.969 1 95 150 THR A N 1
ATOM 1239 C CA . THR A 1 150 ? -1.226 -32.188 -13.227 1 95 150 THR A CA 1
ATOM 1240 C C . THR A 1 150 ? -0.169 -32.312 -12.133 1 95 150 THR A C 1
ATOM 1242 O O . THR A 1 150 ? 1.03 -32.312 -12.414 1 95 150 THR A O 1
ATOM 1245 N N . ALA A 1 151 ? -0.588 -32.375 -10.914 1 94.25 151 ALA A N 1
ATOM 1246 C CA . ALA A 1 151 ? 0.329 -32.562 -9.789 1 94.25 151 ALA A CA 1
ATOM 1247 C C . ALA A 1 151 ? 1.093 -33.875 -9.93 1 94.25 151 ALA A C 1
ATOM 1249 O O . ALA A 1 151 ? 2.309 -33.906 -9.727 1 94.25 151 ALA A O 1
ATOM 1250 N N . GLN A 1 152 ? 0.417 -34.875 -10.281 1 93.56 152 GLN A N 1
ATOM 1251 C CA . GLN A 1 152 ? 1.023 -36.188 -10.453 1 93.56 152 GLN A CA 1
ATOM 1252 C C . GLN A 1 152 ? 2.066 -36.188 -11.57 1 93.56 152 GLN A C 1
ATOM 1254 O O . GLN A 1 152 ? 3.143 -36.75 -11.43 1 93.56 152 GLN A O 1
ATOM 1259 N N . LEU A 1 153 ? 1.744 -35.562 -12.586 1 94.5 153 LEU A N 1
ATOM 1260 C CA . LEU A 1 153 ? 2.686 -35.438 -13.695 1 94.5 153 LEU A CA 1
ATOM 1261 C C . LEU A 1 153 ? 3.939 -34.688 -13.266 1 94.5 153 LEU A C 1
ATOM 1263 O O . LEU A 1 153 ? 5.055 -35.094 -13.602 1 94.5 153 LEU A O 1
ATOM 1267 N N . THR A 1 154 ? 3.701 -33.625 -12.539 1 94.38 154 THR A N 1
ATOM 1268 C CA . THR A 1 154 ? 4.82 -32.844 -12.047 1 94.38 154 THR A CA 1
ATOM 1269 C C . THR A 1 154 ? 5.762 -33.688 -11.203 1 94.38 154 THR A C 1
ATOM 1271 O O . THR A 1 154 ? 6.98 -33.594 -11.328 1 94.38 154 THR A O 1
ATOM 1274 N N . ASN A 1 155 ? 5.215 -34.562 -10.422 1 90.38 155 ASN A N 1
ATOM 1275 C CA . ASN A 1 155 ? 5.992 -35.406 -9.531 1 90.38 155 ASN A CA 1
ATOM 1276 C C . ASN A 1 155 ? 6.812 -36.438 -10.32 1 90.38 155 ASN A C 1
ATOM 1278 O O . ASN A 1 155 ? 7.766 -37 -9.789 1 90.38 155 ASN A O 1
ATOM 1282 N N . LYS A 1 156 ? 6.512 -36.625 -11.531 1 91.25 156 LYS A N 1
ATOM 1283 C CA . LYS A 1 156 ? 7.188 -37.656 -12.336 1 91.25 156 LYS A CA 1
ATOM 1284 C C . LYS A 1 156 ? 8.328 -37.031 -13.141 1 91.25 156 LYS A C 1
ATOM 1286 O O . LYS A 1 156 ? 9.094 -37.75 -13.789 1 91.25 156 LYS A O 1
ATOM 1291 N N . ILE A 1 157 ? 8.375 -35.75 -13.117 1 92.62 157 ILE A N 1
ATOM 1292 C CA . ILE A 1 157 ? 9.391 -35.094 -13.914 1 92.62 157 ILE A CA 1
ATOM 1293 C C . ILE A 1 157 ? 10.781 -35.375 -13.336 1 92.62 157 ILE A C 1
ATOM 1295 O O . ILE A 1 157 ? 11.008 -35.156 -12.141 1 92.62 157 ILE A O 1
ATOM 1299 N N . THR A 1 158 ? 11.734 -35.75 -14.156 1 87.75 158 THR A N 1
ATOM 1300 C CA . THR A 1 158 ? 13.078 -36.062 -13.703 1 87.75 158 THR A CA 1
ATOM 1301 C C . THR A 1 158 ? 14.109 -35.156 -14.344 1 87.75 158 THR A C 1
ATOM 1303 O O . THR A 1 158 ? 15.289 -35.188 -13.984 1 87.75 158 THR A O 1
ATOM 1306 N N . THR A 1 159 ? 13.703 -34.375 -15.258 1 90.62 159 THR A N 1
ATOM 1307 C CA . THR A 1 159 ? 14.633 -33.562 -16.047 1 90.62 159 THR A CA 1
ATOM 1308 C C . THR A 1 159 ? 14.844 -32.219 -15.414 1 90.62 159 THR A C 1
ATOM 1310 O O . THR A 1 159 ? 15.703 -31.438 -15.859 1 90.62 159 THR A O 1
ATOM 1313 N N . LEU A 1 160 ? 14.102 -31.875 -14.367 1 88.75 160 LEU A N 1
ATOM 1314 C CA . LEU A 1 160 ? 14.203 -30.578 -13.719 1 88.75 160 LEU A CA 1
ATOM 1315 C C . LEU A 1 160 ? 14.961 -30.688 -12.398 1 88.75 160 LEU A C 1
ATOM 1317 O O . LEU A 1 160 ? 14.977 -31.75 -11.773 1 88.75 160 LEU A O 1
ATOM 1321 N N . THR A 1 161 ? 15.617 -29.531 -12.133 1 84 161 THR A N 1
ATOM 1322 C CA . THR A 1 161 ? 16.234 -29.453 -10.812 1 84 161 THR A CA 1
ATOM 1323 C C . THR A 1 161 ? 15.164 -29.406 -9.719 1 84 161 THR A C 1
ATOM 1325 O O . THR A 1 161 ? 14 -29.109 -9.992 1 84 161 THR A O 1
ATOM 1328 N N . ILE A 1 162 ? 15.523 -29.641 -8.508 1 80.94 162 ILE A N 1
ATOM 1329 C CA . ILE A 1 162 ? 14.625 -29.609 -7.359 1 80.94 162 ILE A CA 1
ATOM 1330 C C . ILE A 1 162 ? 14.039 -28.203 -7.211 1 80.94 162 ILE A C 1
ATOM 1332 O O . ILE A 1 162 ? 12.852 -28.047 -6.926 1 80.94 162 ILE A O 1
ATOM 1336 N N . ASP A 1 163 ? 14.891 -27.234 -7.461 1 77.5 163 ASP A N 1
ATOM 1337 C CA . ASP A 1 163 ? 14.445 -25.844 -7.336 1 77.5 163 ASP A CA 1
ATOM 1338 C C . ASP A 1 163 ? 13.383 -25.516 -8.383 1 77.5 163 ASP A C 1
ATOM 1340 O O . ASP A 1 163 ? 12.398 -24.828 -8.086 1 77.5 163 ASP A O 1
ATOM 1344 N N . GLU A 1 164 ? 13.594 -26.016 -9.508 1 80.69 164 GLU A N 1
ATOM 1345 C CA . GLU A 1 164 ? 12.625 -25.781 -10.57 1 80.69 164 GLU A CA 1
ATOM 1346 C C . GLU A 1 164 ? 11.297 -26.484 -10.273 1 80.69 164 GLU A C 1
ATOM 1348 O O . GLU A 1 164 ? 10.227 -25.906 -10.492 1 80.69 164 GLU A O 1
ATOM 1353 N N . LEU A 1 165 ? 11.414 -27.625 -9.812 1 86.19 165 LEU A N 1
ATOM 1354 C CA . LEU A 1 165 ? 10.219 -28.391 -9.461 1 86.19 165 LEU A CA 1
ATOM 1355 C C . LEU A 1 165 ? 9.445 -27.703 -8.336 1 86.19 165 LEU A C 1
ATOM 1357 O O . LEU A 1 165 ? 8.219 -27.594 -8.391 1 86.19 165 LEU A O 1
ATOM 1361 N N . ASN A 1 166 ? 10.156 -27.25 -7.418 1 80.75 166 ASN A N 1
ATOM 1362 C CA . ASN A 1 166 ? 9.531 -26.562 -6.293 1 80.75 166 ASN A CA 1
ATOM 1363 C C . ASN A 1 166 ? 8.82 -25.297 -6.742 1 80.75 166 ASN A C 1
ATOM 1365 O O . ASN A 1 166 ? 7.777 -24.938 -6.195 1 80.75 166 ASN A O 1
ATOM 1369 N N . ASN A 1 167 ? 9.406 -24.672 -7.652 1 79.56 167 ASN A N 1
ATOM 1370 C CA . ASN A 1 167 ? 8.773 -23.484 -8.195 1 79.56 167 ASN A CA 1
ATOM 1371 C C . ASN A 1 167 ? 7.43 -23.797 -8.844 1 79.56 167 ASN A C 1
ATOM 1373 O O . ASN A 1 167 ? 6.453 -23.078 -8.641 1 79.56 167 ASN A O 1
ATOM 1377 N N . ILE A 1 168 ? 7.398 -24.828 -9.539 1 87.81 168 ILE A N 1
ATOM 1378 C CA . ILE A 1 168 ? 6.148 -25.25 -10.172 1 87.81 168 ILE A CA 1
ATOM 1379 C C . ILE A 1 168 ? 5.113 -25.578 -9.094 1 87.81 168 ILE A C 1
ATOM 1381 O O . ILE A 1 168 ? 3.977 -25.109 -9.156 1 87.81 168 ILE A O 1
ATOM 1385 N N . LYS A 1 169 ? 5.555 -26.297 -8.141 1 88.31 169 LYS A N 1
ATOM 1386 C CA . LYS A 1 169 ? 4.652 -26.766 -7.094 1 88.31 169 LYS A CA 1
ATOM 1387 C C . LYS A 1 169 ? 4.094 -25.594 -6.285 1 88.31 169 LYS A C 1
ATOM 1389 O O . LYS A 1 169 ? 2.928 -25.609 -5.887 1 88.31 169 LYS A O 1
ATOM 1394 N N . TYR A 1 170 ? 4.918 -24.656 -6.078 1 81.5 170 TYR A N 1
ATOM 1395 C CA . TYR A 1 170 ? 4.469 -23.469 -5.371 1 81.5 170 TYR A CA 1
ATOM 1396 C C . TYR A 1 170 ? 3.303 -22.812 -6.098 1 81.5 170 TYR A C 1
ATOM 1398 O O . TYR A 1 170 ? 2.291 -22.469 -5.48 1 81.5 170 TYR A O 1
ATOM 1406 N N . ILE A 1 171 ? 3.459 -22.641 -7.344 1 85.38 171 ILE A N 1
ATOM 1407 C CA . ILE A 1 171 ? 2.412 -22 -8.133 1 85.38 171 ILE A CA 1
ATOM 1408 C C . ILE A 1 171 ? 1.18 -22.891 -8.18 1 85.38 171 ILE A C 1
ATOM 1410 O O . ILE A 1 171 ? 0.049 -22.422 -8.07 1 85.38 171 ILE A O 1
ATOM 1414 N N . GLN A 1 172 ? 1.371 -24.156 -8.266 1 91.44 172 GLN A N 1
ATOM 1415 C CA . GLN A 1 172 ? 0.253 -25.094 -8.297 1 91.44 172 GLN A CA 1
ATOM 1416 C C . GLN A 1 172 ? -0.553 -25.031 -7 1 91.44 172 GLN A C 1
ATOM 1418 O O . GLN A 1 172 ? -1.773 -25.203 -7.016 1 91.44 172 GLN A O 1
ATOM 1423 N N . GLN A 1 173 ? 0.148 -24.797 -5.934 1 88.5 173 GLN A N 1
ATOM 1424 C CA . GLN A 1 173 ? -0.558 -24.656 -4.664 1 88.5 173 GLN A CA 1
ATOM 1425 C C . GLN A 1 173 ? -1.483 -23.438 -4.691 1 88.5 173 GLN A C 1
ATOM 1427 O O . GLN A 1 173 ? -2.639 -23.531 -4.266 1 88.5 173 GLN A O 1
ATOM 1432 N N . ALA A 1 174 ? -0.935 -22.391 -5.18 1 84.88 174 ALA A N 1
ATOM 1433 C CA . ALA A 1 174 ? -1.731 -21.172 -5.285 1 84.88 174 ALA A CA 1
ATOM 1434 C C . ALA A 1 174 ? -2.934 -21.391 -6.203 1 84.88 174 ALA A C 1
ATOM 1436 O O . ALA A 1 174 ? -4.051 -20.984 -5.871 1 84.88 174 ALA A O 1
ATOM 1437 N N . VAL A 1 175 ? -2.695 -22 -7.262 1 90.06 175 VAL A N 1
ATOM 1438 C CA . VAL A 1 175 ? -3.748 -22.266 -8.234 1 90.06 175 VAL A CA 1
ATOM 1439 C C . VAL A 1 175 ? -4.809 -23.172 -7.621 1 90.06 175 VAL A C 1
ATOM 1441 O O . VAL A 1 175 ? -6.008 -22.891 -7.723 1 90.06 175 VAL A O 1
ATOM 1444 N N . CYS A 1 176 ? -4.383 -24.172 -6.973 1 91.44 176 CYS A N 1
ATOM 1445 C CA . CYS A 1 176 ? -5.289 -25.094 -6.309 1 91.44 176 CYS A CA 1
ATOM 1446 C C . CYS A 1 176 ? -6.23 -24.359 -5.363 1 91.44 176 CYS A C 1
ATOM 1448 O O . CYS A 1 176 ? -7.438 -24.625 -5.355 1 91.44 176 CYS A O 1
ATOM 1450 N N . SER A 1 177 ? -5.715 -23.469 -4.711 1 87.75 177 SER A N 1
ATOM 1451 C CA . SER A 1 177 ? -6.488 -22.734 -3.711 1 87.75 177 SER A CA 1
ATOM 1452 C C . SER A 1 177 ? -7.539 -21.844 -4.367 1 87.75 177 SER A C 1
ATOM 1454 O O . SER A 1 177 ? -8.523 -21.453 -3.729 1 87.75 177 SER A O 1
ATOM 1456 N N . LYS A 1 178 ? -7.379 -21.578 -5.629 1 88.25 178 LYS A N 1
ATOM 1457 C CA . LYS A 1 178 ? -8.32 -20.703 -6.32 1 88.25 178 LYS A CA 1
ATOM 1458 C C . LYS A 1 178 ? -9.43 -21.5 -6.988 1 88.25 178 LYS A C 1
ATOM 1460 O O . LYS A 1 178 ? -10.555 -21.016 -7.129 1 88.25 178 LYS A O 1
ATOM 1465 N N . VAL A 1 179 ? -9.133 -22.719 -7.375 1 91.75 179 VAL A N 1
ATOM 1466 C CA . VAL A 1 179 ? -10.07 -23.406 -8.266 1 91.75 179 VAL A CA 1
ATOM 1467 C C . VAL A 1 179 ? -10.773 -24.531 -7.52 1 91.75 179 VAL A C 1
ATOM 1469 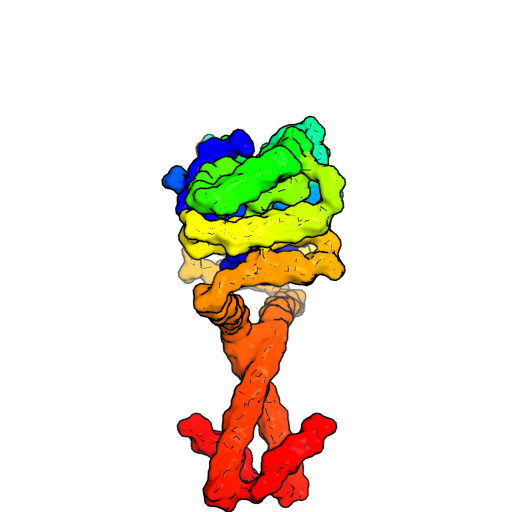O O . VAL A 1 179 ? -11.797 -25.047 -7.973 1 91.75 179 VAL A O 1
ATOM 1472 N N . ILE A 1 180 ? -10.164 -24.922 -6.41 1 92.88 180 ILE A N 1
ATOM 1473 C CA . ILE A 1 180 ? -10.727 -26.031 -5.652 1 92.88 180 ILE A CA 1
ATOM 1474 C C . ILE A 1 180 ? -11.32 -25.531 -4.34 1 92.88 180 ILE A C 1
ATOM 1476 O O . ILE A 1 180 ? -10.68 -24.734 -3.631 1 92.88 180 ILE A O 1
ATOM 1480 N N . LYS A 1 181 ? -12.562 -26.031 -4.066 1 89.81 181 LYS A N 1
ATOM 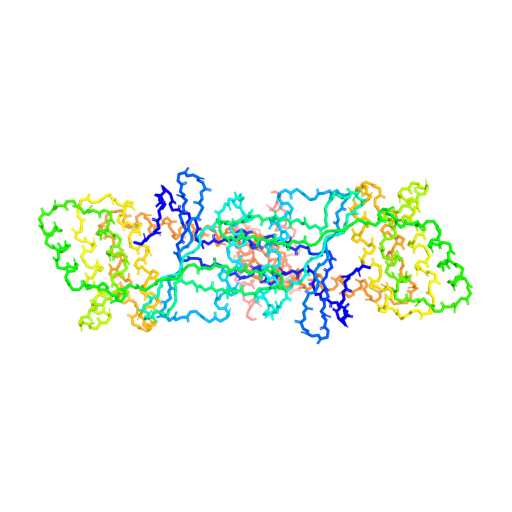1481 C CA . LYS A 1 181 ? -13.164 -25.688 -2.779 1 89.81 181 LYS A CA 1
ATOM 1482 C C . LYS A 1 181 ? -12.289 -26.156 -1.623 1 89.81 181 LYS A C 1
ATOM 1484 O O . LYS A 1 181 ? -11.688 -27.234 -1.688 1 89.81 181 LYS A O 1
ATOM 1489 N N . LYS A 1 182 ? -12.273 -25.312 -0.605 1 87 182 LYS A N 1
ATOM 1490 C CA . LYS A 1 182 ? -11.383 -25.531 0.535 1 87 182 LYS A CA 1
ATOM 1491 C C . LYS A 1 182 ? -11.531 -26.953 1.084 1 87 182 LYS A C 1
ATOM 1493 O O . LYS A 1 182 ? -10.531 -27.609 1.396 1 87 182 LYS A O 1
ATOM 1498 N N . GLU A 1 183 ? -12.734 -27.406 1.149 1 87.69 183 GLU A N 1
ATOM 1499 C CA . GLU A 1 183 ? -13.023 -28.703 1.739 1 87.69 183 GLU A CA 1
ATOM 1500 C C . GLU A 1 183 ? -12.422 -29.844 0.912 1 87.69 183 GLU A C 1
ATOM 1502 O O . GLU A 1 183 ? -12.227 -30.953 1.413 1 87.69 183 GLU A O 1
ATOM 1507 N N . HIS A 1 184 ? -12.086 -29.594 -0.294 1 91.44 184 HIS A N 1
ATOM 1508 C CA . HIS A 1 184 ? -11.602 -30.641 -1.192 1 91.44 184 HIS A CA 1
ATOM 1509 C C . HIS A 1 184 ? -10.117 -30.453 -1.509 1 91.44 184 HIS A C 1
ATOM 1511 O O . HIS A 1 184 ? -9.539 -31.219 -2.277 1 91.44 184 HIS A O 1
ATOM 1517 N N . GLN A 1 185 ? -9.438 -29.516 -0.915 1 92.06 185 GLN A N 1
ATOM 1518 C CA . GLN A 1 185 ? -8.078 -29.141 -1.315 1 92.06 185 GLN A CA 1
ATOM 1519 C C . GLN A 1 185 ? -7.051 -30.094 -0.727 1 92.06 185 GLN A C 1
ATOM 1521 O O . GLN A 1 185 ? -5.996 -30.328 -1.326 1 92.06 185 GLN A O 1
ATOM 1526 N N . GLN A 1 186 ? -7.348 -30.609 0.383 1 88.06 186 GLN A N 1
ATOM 1527 C CA . GLN A 1 186 ? -6.336 -31.281 1.197 1 88.06 186 GLN A CA 1
ATOM 1528 C C . GLN A 1 186 ? -5.66 -32.406 0.422 1 88.06 186 GLN A C 1
ATOM 1530 O O . GLN A 1 186 ? -4.434 -32.438 0.309 1 88.06 186 GLN A O 1
ATOM 1535 N N . PRO A 1 187 ? -6.41 -33.344 -0.117 1 89.75 187 PRO A N 1
ATOM 1536 C CA . PRO A 1 187 ? -5.766 -34.438 -0.838 1 89.75 187 PRO A CA 1
ATOM 1537 C C . PRO A 1 187 ? -4.914 -33.969 -2.012 1 89.75 187 PRO A C 1
ATOM 1539 O O . PRO A 1 187 ? -3.877 -34.562 -2.312 1 89.75 187 PRO A O 1
ATOM 1542 N N . ILE A 1 188 ? -5.336 -33 -2.658 1 93.44 188 ILE A N 1
ATOM 1543 C CA . ILE A 1 188 ? -4.625 -32.469 -3.82 1 93.44 188 ILE A CA 1
ATOM 1544 C C . ILE A 1 188 ? -3.359 -31.75 -3.367 1 93.44 188 ILE A C 1
ATOM 1546 O O . ILE A 1 188 ? -2.293 -31.922 -3.965 1 93.44 188 ILE A O 1
ATOM 1550 N N . MET A 1 189 ? -3.486 -31 -2.273 1 90.5 189 MET A N 1
ATOM 1551 C CA . MET A 1 189 ? -2.342 -30.297 -1.705 1 90.5 189 MET A CA 1
ATOM 1552 C C . MET A 1 189 ? -1.26 -31.281 -1.268 1 90.5 189 MET A C 1
ATOM 1554 O O . MET A 1 189 ? -0.071 -31.031 -1.474 1 90.5 189 MET A O 1
ATOM 1558 N N . GLU A 1 190 ? -1.587 -32.344 -0.761 1 87.19 190 GLU A N 1
ATOM 1559 C CA . GLU A 1 190 ? -0.64 -33.375 -0.351 1 87.19 190 GLU A CA 1
ATOM 1560 C C . GLU A 1 190 ? 0.104 -33.969 -1.553 1 87.19 190 GLU A C 1
ATOM 1562 O O . GLU A 1 190 ? 1.311 -34.188 -1.485 1 87.19 190 GLU A O 1
ATOM 1567 N N . GLU A 1 191 ? -0.688 -34.188 -2.604 1 89.38 191 GLU A N 1
ATOM 1568 C CA . GLU A 1 191 ? -0.067 -34.656 -3.83 1 89.38 191 GLU A CA 1
ATOM 1569 C C . GLU A 1 191 ? 0.948 -33.656 -4.375 1 89.38 191 GLU A C 1
ATOM 1571 O O . GLU A 1 191 ? 2.039 -34.062 -4.797 1 89.38 191 GLU A O 1
ATOM 1576 N N . ILE A 1 192 ? 0.59 -32.438 -4.34 1 91.56 192 ILE A N 1
ATOM 1577 C CA . ILE A 1 192 ? 1.461 -31.391 -4.848 1 91.56 192 ILE A CA 1
ATOM 1578 C C . ILE A 1 192 ? 2.738 -31.328 -4.016 1 91.56 192 ILE A C 1
ATOM 1580 O O . ILE A 1 192 ? 3.836 -31.188 -4.559 1 91.56 192 ILE A O 1
ATOM 1584 N N . LYS A 1 193 ? 2.568 -31.484 -2.752 1 85.25 193 LYS A N 1
ATOM 1585 C CA . LYS A 1 193 ? 3.688 -31.312 -1.826 1 85.25 193 LYS A CA 1
ATOM 1586 C C . LYS A 1 193 ? 4.539 -32.594 -1.768 1 85.25 193 LYS A C 1
ATOM 1588 O O . LYS A 1 193 ? 5.664 -32.562 -1.257 1 85.25 193 LYS A O 1
ATOM 1593 N N . MET A 1 194 ? 3.941 -33.531 -2.16 1 71.31 194 MET A N 1
ATOM 1594 C CA . MET A 1 194 ? 4.648 -34.812 -2.121 1 71.31 194 MET A CA 1
ATOM 1595 C C . MET A 1 194 ? 5.992 -34.719 -2.834 1 71.31 194 MET A C 1
ATOM 1597 O O . MET A 1 194 ? 6.082 -34.156 -3.922 1 71.31 194 MET A O 1
ATOM 1601 N N . ARG A 1 195 ? 7.148 -34.531 -1.874 1 56.62 195 ARG A N 1
ATOM 1602 C CA . ARG A 1 195 ? 8.523 -34.438 -2.359 1 56.62 195 ARG A CA 1
ATOM 1603 C C . ARG A 1 195 ? 9 -35.812 -2.844 1 56.62 195 ARG A C 1
ATOM 1605 O O . ARG A 1 195 ? 8.5 -36.844 -2.393 1 56.62 195 ARG A O 1
ATOM 1612 N N . ASN A 1 196 ? 9.773 -35.781 -3.811 1 50.28 196 ASN A N 1
ATOM 1613 C CA . ASN A 1 196 ? 10.641 -36.969 -3.869 1 50.28 196 ASN A CA 1
ATOM 1614 C C . ASN A 1 196 ? 11.336 -37.219 -2.535 1 50.28 196 ASN A C 1
ATOM 1616 O O . ASN A 1 196 ? 11.5 -36.281 -1.731 1 50.28 196 ASN A O 1
ATOM 1620 N N . THR A 1 197 ? 11.852 -38.375 -1.941 1 44.84 197 THR A N 1
ATOM 1621 C CA . THR A 1 197 ? 12.109 -38.875 -0.596 1 44.84 197 THR A CA 1
ATOM 1622 C C . THR A 1 197 ? 13 -37.906 0.178 1 44.84 197 THR A C 1
ATOM 1624 O O . THR A 1 197 ? 12.727 -37.594 1.339 1 44.84 197 THR A O 1
ATOM 1627 N N . LEU A 1 198 ? 14.359 -37.594 -0.022 1 40.66 198 LEU A N 1
ATOM 1628 C CA . LEU A 1 198 ? 15.375 -37 0.85 1 40.66 198 LEU A CA 1
ATOM 1629 C C . LEU A 1 198 ? 15.219 -35.5 0.926 1 40.66 198 LEU A C 1
ATOM 1631 O O . LEU A 1 198 ? 15.312 -34.906 2.008 1 40.66 198 LEU A O 1
ATOM 1635 N N . TYR A 1 199 ? 15.031 -34.719 0.017 1 37.34 199 TYR A N 1
ATOM 1636 C CA . TYR A 1 199 ? 15 -33.25 -0.116 1 37.34 199 TYR A CA 1
ATOM 1637 C C . TYR A 1 199 ? 13.703 -32.688 0.439 1 37.34 199 TYR A C 1
ATOM 1639 O O . TYR A 1 199 ? 13.703 -31.641 1.092 1 37.34 199 TYR A O 1
ATOM 1647 N N . ASP A 1 200 ? 12.648 -33.281 0.317 1 42.06 200 ASP A N 1
ATOM 1648 C CA . ASP A 1 200 ? 11.344 -32.812 0.776 1 42.06 200 ASP A CA 1
ATOM 1649 C C . ASP A 1 200 ? 11.305 -32.719 2.299 1 42.06 200 ASP A C 1
ATOM 1651 O O . ASP A 1 200 ? 10.711 -31.797 2.848 1 42.06 200 ASP A O 1
ATOM 1655 N N . GLN A 1 201 ? 11.992 -33.625 2.914 1 42.66 201 GLN A N 1
ATOM 1656 C CA . GLN A 1 201 ? 12.102 -33.594 4.367 1 42.66 201 GLN A CA 1
ATOM 1657 C C . GLN A 1 201 ? 12.867 -32.344 4.836 1 42.66 201 GLN A C 1
ATOM 1659 O O . GLN A 1 201 ? 12.461 -31.688 5.789 1 42.66 201 GLN A O 1
ATOM 1664 N N . ALA A 1 202 ? 13.953 -32.062 4.086 1 42.12 202 ALA A N 1
ATOM 1665 C CA . ALA A 1 202 ? 14.797 -30.938 4.488 1 42.12 202 ALA A CA 1
ATOM 1666 C C . ALA A 1 202 ? 14.086 -29.594 4.285 1 42.12 202 ALA A C 1
ATOM 1668 O O . ALA A 1 202 ? 14.164 -28.703 5.133 1 42.12 202 ALA A O 1
ATOM 1669 N N . ARG A 1 203 ? 13.367 -29.438 3.391 1 42.81 203 ARG A N 1
ATOM 1670 C CA . ARG A 1 203 ? 12.688 -28.203 3.018 1 42.81 203 ARG A CA 1
ATOM 1671 C C . ARG A 1 203 ? 11.461 -27.953 3.893 1 42.81 203 ARG A C 1
ATOM 1673 O O . ARG A 1 203 ? 11.234 -26.844 4.363 1 42.81 203 ARG A O 1
ATOM 1680 N N . LYS A 1 204 ? 10.703 -28.938 4.16 1 44.06 204 LYS A N 1
ATOM 1681 C CA . LYS A 1 204 ? 9.641 -28.812 5.156 1 44.06 204 LYS A CA 1
ATOM 1682 C C . LYS A 1 204 ? 10.203 -28.406 6.516 1 44.06 204 LYS A C 1
ATOM 1684 O O . LYS A 1 204 ? 9.602 -27.578 7.215 1 44.06 204 LYS A O 1
ATOM 1689 N N . GLU A 1 205 ? 11.391 -28.938 6.824 1 44.06 205 GLU A N 1
ATOM 1690 C CA . GLU A 1 205 ? 12.07 -28.547 8.055 1 44.06 205 GLU A CA 1
ATOM 1691 C C . GLU A 1 205 ? 12.516 -27.094 7.996 1 44.06 205 GLU A C 1
ATOM 1693 O O . GLU A 1 205 ? 12.406 -26.359 8.984 1 44.06 205 GLU A O 1
ATOM 1698 N N . GLY A 1 206 ? 12.891 -26.734 6.871 1 43.25 206 GLY A N 1
ATOM 1699 C CA . GLY A 1 206 ? 13.328 -25.359 6.695 1 43.25 206 GLY A CA 1
ATOM 1700 C C . GLY A 1 206 ? 12.18 -24.375 6.688 1 43.25 206 GLY A C 1
ATOM 1701 O O . GLY A 1 206 ? 12.273 -23.297 7.289 1 43.25 206 GLY A O 1
ATOM 1702 N N . ILE A 1 207 ? 11.148 -24.656 6.059 1 44 207 ILE A N 1
ATOM 1703 C CA . ILE A 1 207 ? 9.953 -23.812 6.004 1 44 207 ILE A CA 1
ATOM 1704 C C . ILE A 1 207 ? 9.312 -23.75 7.391 1 44 207 ILE A C 1
ATOM 1706 O O . ILE A 1 207 ? 8.938 -22.672 7.855 1 44 207 ILE A O 1
ATOM 1710 N N . LYS A 1 208 ? 9.156 -24.906 8.039 1 41.28 208 LYS A N 1
ATOM 1711 C CA . LYS A 1 208 ? 8.719 -24.922 9.438 1 41.28 208 LYS A CA 1
ATOM 1712 C C . LYS A 1 208 ? 9.664 -24.125 10.32 1 41.28 208 LYS A C 1
ATOM 1714 O O . LYS A 1 208 ? 9.227 -23.375 11.195 1 41.28 208 LYS A O 1
ATOM 1719 N N . GLU A 1 209 ? 10.867 -24.266 9.992 1 44.41 209 GLU A N 1
ATOM 1720 C CA . GLU A 1 209 ? 11.859 -23.5 10.734 1 44.41 209 GLU A CA 1
ATOM 1721 C C . GLU A 1 209 ? 11.758 -22.016 10.43 1 44.41 209 GLU A C 1
ATOM 1723 O O . GLU A 1 209 ? 11.867 -21.172 11.328 1 44.41 209 GLU A O 1
ATOM 1728 N N . GLY A 1 210 ? 11.625 -21.766 9.234 1 41.19 210 GLY A N 1
ATOM 1729 C CA . GLY A 1 210 ? 11.516 -20.375 8.852 1 41.19 210 GLY A CA 1
ATOM 1730 C C . GLY A 1 210 ? 10.211 -19.734 9.289 1 41.19 210 GLY A C 1
ATOM 1731 O O . GLY A 1 210 ? 10.195 -18.594 9.742 1 41.19 210 GLY A O 1
ATOM 1732 N N . LYS A 1 211 ? 9.141 -20.406 9.039 1 40.59 211 LYS A N 1
ATOM 1733 C CA . LYS A 1 211 ? 7.867 -19.984 9.617 1 40.59 211 LYS A CA 1
ATOM 1734 C C . LYS A 1 211 ? 7.961 -19.875 11.133 1 40.59 211 LYS A C 1
ATOM 1736 O O . LYS A 1 211 ? 7.484 -18.891 11.727 1 40.59 211 LYS A O 1
ATOM 1741 N N . THR A 1 212 ? 8.523 -20.844 11.719 1 38.47 212 THR A N 1
ATOM 1742 C CA . THR A 1 212 ? 8.766 -20.859 13.156 1 38.47 212 THR A CA 1
ATOM 1743 C C . THR A 1 212 ? 9.719 -19.734 13.547 1 38.47 212 THR A C 1
ATOM 1745 O O . THR A 1 212 ? 9.508 -19.062 14.562 1 38.47 212 THR A O 1
ATOM 1748 N N . GLU A 1 213 ? 10.586 -19.562 12.734 1 40.56 213 GLU A N 1
ATOM 1749 C CA . GLU A 1 213 ? 11.516 -18.469 13.031 1 40.56 213 GLU A CA 1
ATOM 1750 C C . GLU A 1 213 ? 10.859 -17.109 12.812 1 40.56 213 GLU A C 1
ATOM 1752 O O . GLU A 1 213 ? 11.062 -16.188 13.609 1 40.56 213 GLU A O 1
ATOM 1757 N N . GLY A 1 214 ? 10.25 -16.984 11.805 1 37.91 214 GLY A N 1
ATOM 1758 C CA . GLY A 1 214 ? 9.508 -15.75 11.57 1 37.91 214 GLY A CA 1
ATOM 1759 C C . GLY A 1 214 ? 8.383 -15.539 12.57 1 37.91 214 GLY A C 1
ATOM 1760 O O . GLY A 1 214 ? 8.211 -14.438 13.102 1 37.91 214 GLY A O 1
ATOM 1761 N N . ILE A 1 215 ? 7.602 -16.5 12.789 1 38.03 215 ILE A N 1
ATOM 1762 C CA . ILE A 1 215 ? 6.695 -16.516 13.93 1 38.03 215 ILE A CA 1
ATOM 1763 C C . ILE A 1 215 ? 7.492 -16.328 15.219 1 38.03 215 ILE A C 1
ATOM 1765 O O . ILE A 1 215 ? 7.117 -15.531 16.078 1 38.03 215 ILE A O 1
ATOM 1769 N N . LYS A 1 216 ? 8.57 -16.953 15.336 1 38.19 216 LYS A N 1
ATOM 1770 C CA . LYS A 1 216 ? 9.453 -16.859 16.5 1 38.19 216 LYS A CA 1
ATOM 1771 C C . LYS A 1 216 ? 10.039 -15.461 16.625 1 38.19 216 LYS A C 1
ATOM 1773 O O . LYS A 1 216 ? 10.117 -14.906 17.719 1 38.19 216 LYS A O 1
ATOM 1778 N N . GLU A 1 217 ? 10.445 -15 15.602 1 40.5 217 GLU A N 1
ATOM 1779 C CA . GLU A 1 217 ? 10.977 -13.648 15.664 1 40.5 217 GLU A CA 1
ATOM 1780 C C . GLU A 1 217 ? 9.867 -12.633 15.93 1 40.5 217 GLU A C 1
ATOM 1782 O O . GLU A 1 217 ? 10.039 -11.703 16.719 1 40.5 217 GLU A O 1
ATOM 1787 N N . GLY A 1 218 ? 8.836 -12.625 15.273 1 39 218 GLY A N 1
ATOM 1788 C CA . GLY A 1 218 ? 7.664 -11.852 15.641 1 39 218 GLY A CA 1
ATOM 1789 C C . GLY A 1 218 ? 7.117 -12.219 17.016 1 39 218 GLY A C 1
ATOM 1790 O O . GLY A 1 218 ? 6.797 -11.344 17.812 1 39 218 GLY A O 1
ATOM 1791 N N . ILE A 1 219 ? 6.969 -13.422 17.203 1 40.19 219 ILE A N 1
ATOM 1792 C CA . ILE A 1 219 ? 6.668 -13.984 18.516 1 40.19 219 ILE A CA 1
ATOM 1793 C C . ILE A 1 219 ? 7.793 -13.641 19.484 1 40.19 219 ILE A C 1
ATOM 1795 O O . ILE A 1 219 ? 7.531 -13.242 20.625 1 40.19 219 ILE A O 1
ATOM 1799 N N . ASN A 1 220 ? 8.891 -13.688 19.016 1 42.94 220 ASN A N 1
ATOM 1800 C CA . ASN A 1 220 ? 10.062 -13.414 19.844 1 42.94 220 ASN A CA 1
ATOM 1801 C C . ASN A 1 220 ? 10.102 -11.953 20.281 1 42.94 220 ASN A C 1
ATOM 1803 O O . ASN A 1 220 ? 10.414 -11.656 21.438 1 42.94 220 ASN A O 1
ATOM 1807 N N . GLU A 1 221 ? 9.922 -11.125 19.469 1 45.53 221 GLU A N 1
ATOM 1808 C CA . GLU A 1 221 ? 9.828 -9.734 19.906 1 45.53 221 GLU A CA 1
ATOM 1809 C C . GLU A 1 221 ? 8.57 -9.5 20.75 1 45.53 221 GLU A C 1
ATOM 1811 O O . GLU A 1 221 ? 8.633 -8.844 21.781 1 45.53 221 GLU A O 1
ATOM 1816 N N . GLY A 1 222 ? 7.441 -9.805 20.297 1 45.62 222 GLY A N 1
ATOM 1817 C CA . GLY A 1 222 ? 6.262 -9.805 21.141 1 45.62 222 GLY A CA 1
ATOM 1818 C C . GLY A 1 222 ? 6.398 -10.719 22.359 1 45.62 222 GLY A C 1
ATOM 1819 O O . GLY A 1 222 ? 5.98 -10.359 23.453 1 45.62 222 GLY A O 1
ATOM 1820 N N . ARG A 1 223 ? 6.871 -11.758 22.047 1 52.75 223 ARG A N 1
ATOM 1821 C CA . ARG A 1 223 ? 7.199 -12.758 23.062 1 52.75 223 ARG A CA 1
ATOM 1822 C C . ARG A 1 223 ? 8.234 -12.219 24.031 1 52.75 223 ARG A C 1
ATOM 1824 O O . ARG A 1 223 ? 8.133 -12.438 25.25 1 52.75 223 ARG A O 1
ATOM 1831 N N . LYS A 1 224 ? 9.164 -11.492 23.484 1 53.88 224 LYS A N 1
ATOM 1832 C CA . LYS A 1 224 ? 10.148 -10.883 24.375 1 53.88 224 LYS A CA 1
ATOM 1833 C C . LYS A 1 224 ? 9.508 -9.828 25.266 1 53.88 224 LYS A C 1
ATOM 1835 O O . LYS A 1 224 ? 9.773 -9.781 26.469 1 53.88 224 LYS A O 1
ATOM 1840 N N . GLU A 1 225 ? 8.82 -9.07 24.734 1 55.81 225 GLU A N 1
ATOM 1841 C CA . GLU A 1 225 ? 8.102 -8.102 25.562 1 55.81 225 GLU A CA 1
ATOM 1842 C C . GLU A 1 225 ? 7.043 -8.789 26.422 1 55.81 225 GLU A C 1
ATOM 1844 O O . GLU A 1 225 ? 6.914 -8.484 27.609 1 55.81 225 GLU A O 1
ATOM 1849 N N . GLY A 1 226 ? 6.23 -9.57 25.781 1 55.78 226 GLY A N 1
ATOM 1850 C CA . GLY A 1 226 ? 5.285 -10.367 26.547 1 55.78 226 GLY A CA 1
ATOM 1851 C C . GLY A 1 226 ? 5.957 -11.258 27.562 1 55.78 226 GLY A C 1
ATOM 1852 O O . GLY A 1 226 ? 5.465 -11.414 28.688 1 55.78 226 GLY A O 1
ATOM 1853 N N . ARG A 1 227 ? 6.965 -11.773 27.094 1 63.38 227 ARG A N 1
ATOM 1854 C CA . ARG A 1 227 ? 7.781 -12.617 27.953 1 63.38 227 ARG A CA 1
ATOM 1855 C C . ARG A 1 227 ? 8.281 -11.836 29.172 1 63.38 227 ARG A C 1
ATOM 1857 O O . ARG A 1 227 ? 8.234 -12.328 30.297 1 63.38 227 ARG A O 1
ATOM 1864 N N . ASN A 1 228 ? 8.75 -10.703 28.828 1 61.75 228 ASN A N 1
ATOM 1865 C CA . ASN A 1 228 ? 9.195 -9.867 29.953 1 61.75 228 ASN A CA 1
ATOM 1866 C C . ASN A 1 228 ? 8.023 -9.484 30.859 1 61.75 228 ASN A C 1
ATOM 1868 O O . ASN A 1 228 ? 8.156 -9.5 32.094 1 61.75 228 ASN A O 1
ATOM 1872 N N . GLU A 1 229 ? 7.02 -9.25 30.344 1 65.56 229 GLU A N 1
ATOM 1873 C CA . GLU A 1 229 ? 5.82 -8.961 31.125 1 65.56 229 GLU A CA 1
ATOM 1874 C C . GLU A 1 229 ? 5.316 -10.203 31.859 1 65.56 229 GLU A C 1
ATOM 1876 O O . GLU A 1 229 ? 4.941 -10.133 33.031 1 65.56 229 GLU A O 1
ATOM 1881 N N . GLY A 1 230 ? 5.23 -11.211 31.078 1 60.06 230 GLY A N 1
ATOM 1882 C CA . GLY A 1 230 ? 4.832 -12.469 31.688 1 60.06 230 GLY A CA 1
ATOM 1883 C C . GLY A 1 230 ? 5.75 -12.898 32.812 1 60.06 230 GLY A C 1
ATOM 1884 O O . GLY A 1 230 ? 5.281 -13.359 33.875 1 60.06 230 GLY A O 1
ATOM 1885 N N . LYS A 1 231 ? 6.949 -12.695 32.531 1 65.19 231 LYS A N 1
ATOM 1886 C CA . LYS A 1 231 ? 7.922 -12.984 33.594 1 65.19 231 LYS A CA 1
ATOM 1887 C C . LYS A 1 231 ? 7.691 -12.102 34.812 1 65.19 231 LYS A C 1
ATOM 1889 O O . LYS A 1 231 ? 7.711 -12.586 35.938 1 65.19 231 LYS A O 1
ATOM 1894 N N . ASN A 1 232 ? 7.492 -10.961 34.469 1 65.06 232 ASN A N 1
ATOM 1895 C CA . ASN A 1 232 ? 7.242 -10.023 35.562 1 65.06 232 ASN A CA 1
ATOM 1896 C C . ASN A 1 232 ? 5.93 -10.336 36.281 1 65.06 232 ASN A C 1
ATOM 1898 O O . ASN A 1 232 ? 5.855 -10.273 37.5 1 65.06 232 ASN A O 1
ATOM 1902 N N . GLU A 1 233 ? 5.012 -10.664 35.594 1 66.88 233 GLU A N 1
ATOM 1903 C CA . GLU A 1 233 ? 3.734 -11.062 36.156 1 66.88 233 GLU A CA 1
ATOM 1904 C C . GLU A 1 233 ? 3.879 -12.328 37 1 66.88 233 GLU A C 1
ATOM 1906 O O . GLU A 1 233 ? 3.346 -12.406 38.125 1 66.88 233 GLU A O 1
ATOM 1911 N N . MET A 1 234 ? 4.488 -13.289 36.438 1 65.06 234 MET A N 1
ATOM 1912 C CA . MET A 1 234 ? 4.703 -14.547 37.156 1 65.06 234 MET A CA 1
ATOM 1913 C C . MET A 1 234 ? 5.582 -14.336 38.375 1 65.06 234 MET A C 1
ATOM 1915 O O . MET A 1 234 ? 5.336 -14.922 39.438 1 65.06 234 MET A O 1
ATOM 1919 N N . LYS A 1 235 ? 6.508 -13.531 38.125 1 65.75 235 LYS A N 1
ATOM 1920 C CA . LYS A 1 235 ? 7.32 -13.141 39.281 1 65.75 235 LYS A CA 1
ATOM 1921 C C . LYS A 1 235 ? 6.449 -12.555 40.406 1 65.75 235 LYS A C 1
ATOM 1923 O O . LYS A 1 235 ? 6.602 -12.922 41.562 1 65.75 235 LYS A O 1
ATOM 1928 N N . ASN A 1 236 ? 5.617 -11.797 40.031 1 68.31 236 ASN A N 1
ATOM 1929 C CA . ASN A 1 236 ? 4.723 -11.18 41 1 68.31 236 ASN A CA 1
ATOM 1930 C C . ASN A 1 236 ? 3.752 -12.195 41.625 1 68.31 236 ASN A C 1
ATOM 1932 O O . ASN A 1 236 ? 3.502 -12.188 42.812 1 68.31 236 ASN A O 1
ATOM 1936 N N . GLU A 1 237 ? 3.258 -13.008 40.75 1 68.19 237 GLU A N 1
ATOM 1937 C CA . GLU A 1 237 ? 2.332 -14.039 41.219 1 68.19 237 GLU A CA 1
ATOM 1938 C C . GLU A 1 237 ? 3.012 -15.008 42.188 1 68.19 237 GLU A C 1
ATOM 1940 O O . GLU A 1 237 ? 2.449 -15.359 43.219 1 68.19 237 GLU A O 1
ATOM 1945 N N . ILE A 1 238 ? 4.184 -15.375 41.844 1 65.88 238 ILE A N 1
ATOM 1946 C CA . ILE A 1 238 ? 4.941 -16.328 42.656 1 65.88 238 ILE A CA 1
ATOM 1947 C C . ILE A 1 238 ? 5.375 -15.656 43.969 1 65.88 238 ILE A C 1
ATOM 1949 O O . ILE A 1 238 ? 5.289 -16.266 45.031 1 65.88 238 ILE A O 1
ATOM 1953 N N . THR A 1 239 ? 5.781 -14.461 43.75 1 67.88 239 THR A N 1
ATOM 1954 C CA . THR A 1 239 ? 6.137 -13.703 44.938 1 67.88 239 THR A CA 1
ATOM 1955 C C . THR A 1 239 ? 4.941 -13.586 45.875 1 67.88 239 THR A C 1
ATOM 1957 O O . THR A 1 239 ? 5.086 -13.758 47.094 1 67.88 239 THR A O 1
ATOM 1960 N N . ASN A 1 240 ? 3.865 -13.422 45.312 1 69.69 240 ASN A N 1
ATOM 1961 C CA . ASN A 1 240 ? 2.645 -13.328 46.094 1 69.69 240 ASN A CA 1
ATOM 1962 C C . ASN A 1 240 ? 2.293 -14.664 46.75 1 69.69 240 ASN A C 1
ATOM 1964 O O . ASN A 1 240 ? 1.887 -14.703 47.906 1 69.69 240 ASN A O 1
ATOM 1968 N N . GLU A 1 241 ? 2.457 -15.719 46.031 1 69 241 GLU A N 1
ATOM 1969 C CA . GLU A 1 241 ? 2.154 -17.047 46.562 1 69 241 GLU A CA 1
ATOM 1970 C C . GLU A 1 241 ? 3.133 -17.438 47.656 1 69 241 GLU A C 1
ATOM 1972 O O . GLU A 1 241 ? 2.727 -17.969 48.688 1 69 241 GLU A O 1
ATOM 1977 N N . ILE A 1 242 ? 4.348 -17.078 47.438 1 70.81 242 ILE A N 1
ATOM 1978 C CA . ILE A 1 242 ? 5.383 -17.391 48.406 1 70.81 242 ILE A CA 1
ATOM 1979 C C . ILE A 1 242 ? 5.156 -16.562 49.656 1 70.81 242 ILE A C 1
ATOM 1981 O O . ILE A 1 242 ? 5.266 -17.062 50.781 1 70.81 242 ILE A O 1
ATOM 1985 N N . THR A 1 243 ? 4.773 -15.422 49.438 1 72.44 243 THR A N 1
ATOM 1986 C CA . THR A 1 243 ? 4.48 -14.547 50.562 1 72.44 243 THR A CA 1
ATOM 1987 C C . THR A 1 243 ? 3.301 -15.086 51.375 1 72.44 243 THR A C 1
ATOM 1989 O O . THR A 1 243 ? 3.33 -15.078 52.625 1 72.44 243 THR A O 1
ATOM 1992 N N . THR A 1 244 ? 2.398 -15.547 50.625 1 72.62 244 THR A N 1
ATOM 1993 C CA . THR A 1 244 ? 1.229 -16.125 51.281 1 72.62 244 THR A CA 1
ATOM 1994 C C . THR A 1 244 ? 1.613 -17.375 52.062 1 72.62 244 THR A C 1
ATOM 1996 O O . THR A 1 244 ? 1.153 -17.578 53.219 1 72.62 244 THR A O 1
ATOM 1999 N N . LEU A 1 245 ? 2.502 -18.172 51.562 1 71.94 245 LEU A N 1
ATOM 2000 C CA . LEU A 1 245 ? 2.936 -19.406 52.219 1 71.94 245 LEU A CA 1
ATOM 2001 C C . LEU A 1 245 ? 3.834 -19.109 53.406 1 71.94 245 LEU A C 1
ATOM 2003 O O . LEU A 1 245 ? 3.773 -19.797 54.438 1 71.94 245 LEU A O 1
ATOM 2007 N N . ILE A 1 246 ? 4.539 -18.078 53.25 1 74.56 246 ILE A N 1
ATOM 2008 C CA . ILE A 1 246 ? 5.359 -17.625 54.344 1 74.56 246 ILE A CA 1
ATOM 2009 C C . ILE A 1 246 ? 4.461 -17.156 55.5 1 74.56 246 ILE A C 1
ATOM 2011 O O . ILE A 1 246 ? 4.684 -17.5 56.656 1 74.56 246 ILE A O 1
ATOM 2015 N N . GLN A 1 247 ? 3.531 -16.516 55.188 1 74.25 247 GLN A N 1
ATOM 2016 C CA . GLN A 1 247 ? 2.594 -15.992 56.188 1 74.25 247 GLN A CA 1
ATOM 2017 C C . GLN A 1 247 ? 1.835 -17.125 56.875 1 74.25 247 GLN A C 1
ATOM 2019 O O . GLN A 1 247 ? 1.509 -17.047 58.031 1 74.25 247 GLN A O 1
ATOM 2024 N N . LYS A 1 248 ? 1.651 -18.094 56.094 1 76.06 248 LYS A N 1
ATOM 2025 C CA . LYS A 1 248 ? 0.934 -19.234 56.625 1 76.06 248 LYS A CA 1
ATOM 2026 C C . LYS A 1 248 ? 1.883 -20.188 57.375 1 76.06 248 LYS A C 1
ATOM 2028 O O . LYS A 1 248 ? 1.462 -21.219 57.875 1 76.06 248 LYS A O 1
ATOM 2033 N N . GLY A 1 249 ? 3.236 -19.875 57.188 1 75.81 249 GLY A N 1
ATOM 2034 C CA . GLY A 1 249 ? 4.207 -20.609 57.969 1 75.81 249 GLY A CA 1
ATOM 2035 C C . GLY A 1 249 ? 4.734 -21.844 57.281 1 75.81 249 GLY A C 1
ATOM 2036 O O . GLY A 1 249 ? 5.363 -22.703 57.906 1 75.81 249 GLY A O 1
ATOM 2037 N N . LYS A 1 250 ? 4.461 -21.953 56 1 74.44 250 LYS A N 1
ATOM 2038 C CA . LYS A 1 250 ? 4.812 -23.156 55.25 1 74.44 250 LYS A CA 1
ATOM 2039 C C . LYS A 1 250 ? 6.207 -23.047 54.625 1 74.44 250 LYS A C 1
ATOM 2041 O O . LYS A 1 250 ? 6.848 -24.047 54.344 1 74.44 250 LYS A O 1
ATOM 2046 N N . LEU A 1 251 ? 6.59 -21.766 54.438 1 78.12 251 LEU A N 1
ATOM 2047 C CA . LEU A 1 251 ? 7.926 -21.516 53.906 1 78.12 251 LEU A CA 1
ATOM 2048 C C . LEU A 1 251 ? 8.695 -20.562 54.781 1 78.12 251 LEU A C 1
ATOM 2050 O O . LEU A 1 251 ? 8.102 -19.734 55.5 1 78.12 251 LEU A O 1
ATOM 2054 N N . PRO A 1 252 ? 10.039 -20.734 54.875 1 77.38 252 PRO A N 1
ATOM 2055 C CA . PRO A 1 252 ? 10.844 -19.844 55.719 1 77.38 252 PRO A CA 1
ATOM 2056 C C . PRO A 1 252 ? 10.734 -18.375 55.281 1 77.38 252 PRO A C 1
ATOM 2058 O O . PRO A 1 252 ? 10.477 -18.094 54.094 1 77.38 252 PRO A O 1
ATOM 2061 N N . GLN A 1 253 ? 10.914 -17.422 56.125 1 76.12 253 GLN A N 1
ATOM 2062 C CA . GLN A 1 253 ? 10.781 -15.984 55.938 1 76.12 253 GLN A CA 1
ATOM 2063 C C . GLN A 1 253 ? 11.789 -15.477 54.906 1 76.12 253 GLN A C 1
ATOM 2065 O O . GLN A 1 253 ? 11.508 -14.516 54.188 1 76.12 253 GLN A O 1
ATOM 2070 N N . ASP A 1 254 ? 12.836 -16.172 54.688 1 74.12 254 ASP A N 1
ATOM 2071 C CA . ASP A 1 254 ? 13.898 -15.656 53.812 1 74.12 254 ASP A CA 1
ATOM 2072 C C . ASP A 1 254 ? 13.852 -16.328 52.469 1 74.12 254 ASP A C 1
ATOM 2074 O O . ASP A 1 254 ? 14.797 -16.219 51.656 1 74.12 254 ASP A O 1
ATOM 2078 N N . THR A 1 255 ? 12.75 -16.938 52.125 1 74.75 255 THR A N 1
ATOM 2079 C CA . THR A 1 255 ? 12.617 -17.719 50.906 1 74.75 255 THR A CA 1
ATOM 2080 C C . THR A 1 255 ? 12.742 -16.828 49.656 1 74.75 255 THR A C 1
ATOM 2082 O O . THR A 1 255 ? 13.445 -17.172 48.719 1 74.75 255 THR A O 1
ATOM 2085 N N . LEU A 1 256 ? 12.086 -15.82 49.75 1 75.12 256 LEU A N 1
ATOM 2086 C CA . LEU A 1 256 ? 12.125 -14.883 48.625 1 75.12 256 LEU A CA 1
ATOM 2087 C C . LEU A 1 256 ? 13.523 -14.32 48.438 1 75.12 256 LEU A C 1
ATOM 2089 O O . LEU A 1 256 ? 13.992 -14.188 47.312 1 75.12 256 LEU A O 1
ATOM 2093 N N . ASN A 1 257 ? 14.234 -14.023 49.469 1 72.31 257 ASN A N 1
ATOM 2094 C CA . ASN A 1 257 ? 15.609 -13.531 49.406 1 72.31 257 ASN A CA 1
ATOM 2095 C C . ASN A 1 257 ? 16.562 -14.594 48.875 1 72.31 257 ASN A C 1
ATOM 2097 O O . ASN A 1 257 ? 17.484 -14.273 48.125 1 72.31 257 ASN A O 1
ATOM 2101 N N . GLN A 1 258 ? 16.328 -15.805 49.188 1 69 258 G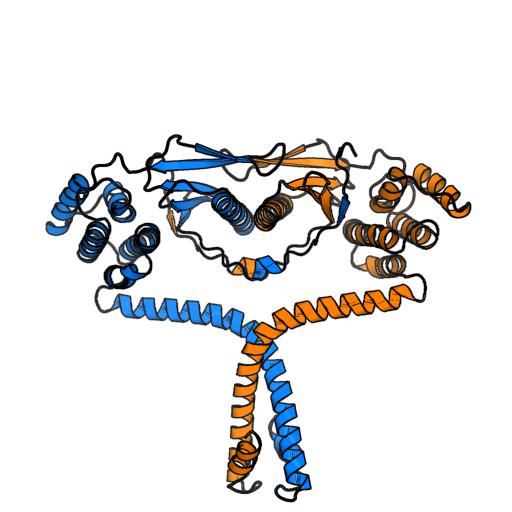LN A N 1
ATOM 2102 C CA . GLN A 1 258 ? 17.156 -16.922 48.75 1 69 258 GLN A CA 1
ATOM 2103 C C . GLN A 1 258 ? 16.984 -17.156 47.25 1 69 258 GLN A C 1
ATOM 2105 O O . GLN A 1 258 ? 17.953 -17.469 46.562 1 69 258 GLN A O 1
ATOM 2110 N N . ILE A 1 259 ? 15.703 -16.906 46.812 1 70.44 259 ILE A N 1
ATOM 2111 C CA . ILE A 1 259 ? 15.414 -17.078 45.406 1 70.44 259 ILE A CA 1
ATOM 2112 C C . ILE A 1 259 ? 16.031 -15.938 44.594 1 70.44 259 ILE A C 1
ATOM 2114 O O . ILE A 1 259 ? 16.609 -16.156 43.531 1 70.44 259 ILE A O 1
ATOM 2118 N N . HIS A 1 260 ? 15.875 -14.742 45.094 1 68.06 260 HIS A N 1
ATOM 2119 C CA . HIS A 1 260 ? 16.391 -13.562 44.406 1 68.06 260 HIS A CA 1
ATOM 2120 C C . HIS A 1 260 ? 17.922 -13.57 44.375 1 68.06 260 HIS A C 1
ATOM 2122 O O . HIS A 1 260 ? 18.531 -13.055 43.438 1 68.06 260 HIS A O 1
ATOM 2128 N N . SER A 1 261 ? 18.562 -13.984 45.281 1 57.03 261 SER A N 1
ATOM 2129 C CA . SER A 1 261 ? 20.016 -14.047 45.406 1 57.03 261 SER A CA 1
ATOM 2130 C C . SER A 1 261 ? 20.594 -15.023 44.375 1 57.03 261 SER A C 1
ATOM 2132 O O . SER A 1 261 ? 21.797 -14.961 44.062 1 57.03 261 SER A O 1
ATOM 2134 N N . LEU A 1 262 ? 19.828 -15.953 43.812 1 50.66 262 LEU A N 1
ATOM 2135 C CA . LEU A 1 262 ? 20.328 -16.891 42.812 1 50.66 262 LEU A CA 1
ATOM 2136 C C . LEU A 1 262 ? 20.359 -16.234 41.438 1 50.66 262 LEU A C 1
ATOM 2138 O O . LEU A 1 262 ? 21.062 -16.719 40.531 1 50.66 262 LEU A O 1
ATOM 2142 N N . LYS A 1 263 ? 19.578 -15.258 41.062 1 51.88 263 LYS A N 1
ATOM 2143 C CA . LYS A 1 263 ? 19.609 -14.547 39.781 1 51.88 263 LYS A CA 1
ATOM 2144 C C . LYS A 1 263 ? 20.781 -13.57 39.719 1 51.88 263 LYS A C 1
ATOM 2146 O O . LYS A 1 263 ? 20.906 -12.789 38.781 1 51.88 263 LYS A O 1
ATOM 2151 N N . MET A 1 264 ? 21.656 -13.32 40.656 1 36.44 264 MET A N 1
ATOM 2152 C CA . MET A 1 264 ? 22.938 -12.68 40.344 1 36.44 264 MET A CA 1
ATOM 2153 C C . MET A 1 264 ? 23.766 -13.547 39.406 1 36.44 264 MET A C 1
ATOM 2155 O O . MET A 1 264 ? 23.75 -14.773 39.531 1 36.44 264 MET A O 1
ATOM 2159 N N . MET B 1 1 ? 1.784 -15.961 -22.719 1 47.09 1 MET B N 1
ATOM 2160 C CA . MET B 1 1 ? 1.345 -14.789 -21.953 1 47.09 1 MET B CA 1
ATOM 2161 C C . MET B 1 1 ? 2.152 -13.555 -22.344 1 47.09 1 MET B C 1
ATOM 2163 O O . MET B 1 1 ? 3.316 -13.672 -22.734 1 47.09 1 MET B O 1
ATOM 2167 N N . ASN B 1 2 ? 1.665 -12.867 -23.266 1 58.72 2 ASN B N 1
ATOM 2168 C CA . ASN B 1 2 ? 2.381 -11.703 -23.766 1 58.72 2 ASN B CA 1
ATOM 2169 C C . ASN B 1 2 ? 3.123 -10.977 -22.641 1 58.72 2 ASN B C 1
ATOM 2171 O O . ASN B 1 2 ? 3.018 -9.758 -22.5 1 58.72 2 ASN B O 1
ATOM 2175 N N . ILE B 1 3 ? 3.604 -11.766 -21.672 1 62.59 3 ILE B N 1
ATOM 2176 C CA . ILE B 1 3 ? 4.484 -11.172 -20.656 1 62.59 3 ILE B CA 1
ATOM 2177 C C . ILE B 1 3 ? 5.934 -11.258 -21.141 1 62.59 3 ILE B C 1
ATOM 2179 O O . ILE B 1 3 ? 6.496 -12.352 -21.234 1 62.59 3 ILE B O 1
ATOM 2183 N N . ASP B 1 4 ? 6.41 -10.219 -21.609 1 68.38 4 ASP B N 1
ATOM 2184 C CA . ASP B 1 4 ? 7.723 -10.141 -22.25 1 68.38 4 ASP B CA 1
ATOM 2185 C C . ASP B 1 4 ? 8.828 -9.953 -21.203 1 68.38 4 ASP B C 1
ATOM 2187 O O . ASP B 1 4 ? 9.719 -9.117 -21.391 1 68.38 4 ASP B O 1
ATOM 2191 N N . TYR B 1 5 ? 8.703 -10.586 -20.062 1 72.94 5 TYR B N 1
ATOM 2192 C CA . TYR B 1 5 ? 9.758 -10.469 -19.062 1 72.94 5 TYR B CA 1
ATOM 2193 C C . TYR B 1 5 ? 10.367 -11.828 -18.75 1 72.94 5 TYR B C 1
ATOM 2195 O O . TYR B 1 5 ? 9.672 -12.844 -18.75 1 72.94 5 TYR B O 1
ATOM 2203 N N . GLU B 1 6 ? 11.578 -11.828 -18.641 1 71.25 6 GLU B N 1
ATOM 2204 C CA . GLU B 1 6 ? 12.258 -13.016 -18.141 1 71.25 6 GLU B CA 1
ATOM 2205 C C . GLU B 1 6 ? 12.445 -12.945 -16.625 1 71.25 6 GLU B C 1
ATOM 2207 O O . GLU B 1 6 ? 13.195 -12.109 -16.125 1 71.25 6 GLU B O 1
ATOM 2212 N N . ILE B 1 7 ? 11.758 -13.766 -15.867 1 69.75 7 ILE B N 1
ATOM 2213 C CA . ILE B 1 7 ? 11.875 -13.797 -14.414 1 69.75 7 ILE B CA 1
ATOM 2214 C C . ILE B 1 7 ? 13.141 -14.547 -14.008 1 69.75 7 ILE B C 1
ATOM 2216 O O . ILE B 1 7 ? 13.367 -15.68 -14.453 1 69.75 7 ILE B O 1
ATOM 2220 N N . VAL B 1 8 ? 13.992 -13.953 -13.266 1 68.31 8 VAL B N 1
ATOM 2221 C CA . VAL B 1 8 ? 15.281 -14.562 -12.945 1 68.31 8 VAL B CA 1
ATOM 2222 C C . VAL B 1 8 ? 15.266 -15.055 -11.5 1 68.31 8 VAL B C 1
ATOM 2224 O O . VAL B 1 8 ? 16.078 -15.914 -11.125 1 68.31 8 VAL B O 1
ATOM 2227 N N . GLU B 1 9 ? 14.406 -14.461 -10.695 1 70.69 9 GLU B N 1
ATOM 2228 C CA . GLU B 1 9 ? 14.359 -14.852 -9.289 1 70.69 9 GLU B CA 1
ATOM 2229 C C . GLU B 1 9 ? 12.945 -14.734 -8.727 1 70.69 9 GLU B C 1
ATOM 2231 O O . GLU B 1 9 ? 12.227 -13.773 -9.031 1 70.69 9 GLU B O 1
ATOM 2236 N N . SER B 1 10 ? 12.531 -15.82 -8.039 1 71.06 10 SER B N 1
ATOM 2237 C CA . SER B 1 10 ? 11.289 -15.703 -7.285 1 71.06 10 SER B CA 1
ATOM 2238 C C . SER B 1 10 ? 11.477 -14.844 -6.039 1 71.06 10 SER B C 1
ATOM 2240 O O . SER B 1 10 ? 12.516 -14.906 -5.387 1 71.06 10 SER B O 1
ATOM 2242 N N . ALA B 1 11 ? 10.531 -13.969 -5.852 1 66.19 11 ALA B N 1
ATOM 2243 C CA . ALA B 1 11 ? 10.617 -13.086 -4.691 1 66.19 11 ALA B CA 1
ATOM 2244 C C . ALA B 1 11 ? 9.633 -13.523 -3.605 1 66.19 11 ALA B C 1
ATOM 2246 O O . ALA B 1 11 ? 8.734 -14.328 -3.859 1 66.19 11 ALA B O 1
ATOM 2247 N N . LYS B 1 12 ? 9.883 -12.938 -2.41 1 61.38 12 LYS B N 1
ATOM 2248 C CA . LYS B 1 12 ? 9 -13.227 -1.28 1 61.38 12 LYS B CA 1
ATOM 2249 C C . LYS B 1 12 ? 7.59 -12.711 -1.537 1 61.38 12 LYS B C 1
ATOM 2251 O O . LYS B 1 12 ? 7.41 -11.625 -2.09 1 61.38 12 LYS B O 1
ATOM 2256 N N . THR B 1 13 ? 6.609 -13.594 -1.217 1 60.16 13 THR B N 1
ATOM 2257 C CA . THR B 1 13 ? 5.219 -13.234 -1.464 1 60.16 13 THR B CA 1
ATOM 2258 C C . THR B 1 13 ? 4.555 -12.734 -0.184 1 60.16 13 THR B C 1
ATOM 2260 O O . THR B 1 13 ? 3.383 -12.352 -0.194 1 60.16 13 THR B O 1
ATOM 2263 N N . GLU B 1 14 ? 5.289 -12.844 0.887 1 57.59 14 GLU B N 1
ATOM 2264 C CA . GLU B 1 14 ? 4.73 -12.336 2.137 1 57.59 14 GLU B CA 1
ATOM 2265 C C . GLU B 1 14 ? 5.531 -11.148 2.65 1 57.59 14 GLU B C 1
ATOM 2267 O O . GLU B 1 14 ? 6.766 -11.164 2.625 1 57.59 14 GLU B O 1
ATOM 2272 N N . PHE B 1 15 ? 4.84 -9.977 2.727 1 55.75 15 PHE B N 1
ATOM 2273 C CA . PHE B 1 15 ? 5.48 -8.789 3.268 1 55.75 15 PHE B CA 1
ATOM 2274 C C . PHE B 1 15 ? 5.273 -8.695 4.773 1 55.75 15 PHE B C 1
ATOM 2276 O O . PHE B 1 15 ? 4.316 -8.07 5.238 1 55.75 15 PHE B O 1
ATOM 2283 N N . SER B 1 16 ? 5.949 -9.555 5.477 1 50.94 16 SER B N 1
ATOM 2284 C CA . SER B 1 16 ? 5.84 -9.477 6.93 1 50.94 16 SER B CA 1
ATOM 2285 C C . SER B 1 16 ? 6.449 -8.18 7.457 1 50.94 16 SER B C 1
ATOM 2287 O O . SER B 1 16 ? 6.105 -7.73 8.547 1 50.94 16 SER B O 1
ATOM 2289 N N . GLU B 1 17 ? 7.293 -7.637 6.711 1 52.81 17 GLU B N 1
ATOM 2290 C CA . GLU B 1 17 ? 8.016 -6.434 7.098 1 52.81 17 GLU B CA 1
ATOM 2291 C C . GLU B 1 17 ? 7.082 -5.23 7.199 1 52.81 17 GLU B C 1
ATOM 2293 O O . GLU B 1 17 ? 7.398 -4.246 7.871 1 52.81 17 GLU B O 1
ATOM 2298 N N . LEU B 1 18 ? 6.035 -5.426 6.523 1 54.91 18 LEU B N 1
ATOM 2299 C CA . LEU B 1 18 ? 5.094 -4.316 6.586 1 54.91 18 LEU B CA 1
ATOM 2300 C C . LEU B 1 18 ? 4.484 -4.199 7.98 1 54.91 18 LEU B C 1
ATOM 2302 O O . LEU B 1 18 ? 3.949 -3.148 8.344 1 54.91 18 LEU B O 1
ATOM 2306 N N . LYS B 1 19 ? 4.656 -5.266 8.703 1 49.09 19 LYS B N 1
ATOM 2307 C CA . LYS B 1 19 ? 4.051 -5.336 10.031 1 49.09 19 LYS B CA 1
ATOM 2308 C C . LYS B 1 19 ? 4.664 -4.301 10.969 1 49.09 19 LYS B C 1
ATOM 2310 O O . LYS B 1 19 ? 3.996 -3.807 11.883 1 49.09 19 LYS B O 1
ATOM 2315 N N . ASN B 1 20 ? 5.773 -3.879 10.602 1 49.09 20 ASN B N 1
ATOM 2316 C CA . ASN B 1 20 ? 6.426 -3 11.57 1 49.09 20 ASN B CA 1
ATOM 2317 C C . ASN B 1 20 ? 6.5 -1.563 11.055 1 49.09 20 ASN B C 1
ATOM 2319 O O . ASN B 1 20 ? 6.945 -0.668 11.773 1 49.09 20 ASN B O 1
ATOM 2323 N N . LYS B 1 21 ? 6.008 -1.496 9.938 1 55.28 21 LYS B N 1
ATOM 2324 C CA . LYS B 1 21 ? 6.125 -0.126 9.438 1 55.28 21 LYS B CA 1
ATOM 2325 C C . LYS B 1 21 ? 4.961 0.734 9.93 1 55.28 21 LYS B C 1
ATOM 2327 O O . LYS B 1 21 ? 3.807 0.308 9.883 1 55.28 21 LYS B O 1
ATOM 2332 N N . ARG B 1 22 ? 5.41 1.585 10.766 1 51.41 22 ARG B N 1
ATOM 2333 C CA . ARG B 1 22 ? 4.445 2.586 11.211 1 51.41 22 ARG B CA 1
ATOM 2334 C C . ARG B 1 22 ? 4.242 3.66 10.148 1 51.41 22 ARG B C 1
ATOM 2336 O O . ARG B 1 22 ? 5.18 4.383 9.805 1 51.41 22 ARG B O 1
ATOM 2343 N N . TYR B 1 23 ? 3.125 3.434 9.461 1 58.16 23 TYR B N 1
ATOM 2344 C CA . TYR B 1 23 ? 2.791 4.457 8.477 1 58.16 23 TYR B CA 1
ATOM 2345 C C . TYR B 1 23 ? 2.107 5.648 9.141 1 58.16 23 TYR B C 1
ATOM 2347 O O . TYR B 1 23 ? 1.103 5.484 9.836 1 58.16 23 TYR B O 1
ATOM 2355 N N . HIS B 1 24 ? 2.908 6.762 9.188 1 64.31 24 HIS B N 1
ATOM 2356 C CA . HIS B 1 24 ? 2.359 7.988 9.75 1 64.31 24 HIS B CA 1
ATOM 2357 C C . HIS B 1 24 ? 2.059 9.008 8.656 1 64.31 24 HIS B C 1
ATOM 2359 O O . HIS B 1 24 ? 2.918 9.305 7.824 1 64.31 24 HIS B O 1
ATOM 2365 N N . LEU B 1 25 ? 0.778 9.242 8.625 1 71.88 25 LEU B N 1
ATOM 2366 C CA . LEU B 1 25 ? 0.368 10.328 7.738 1 71.88 25 LEU B CA 1
ATOM 2367 C C . LEU B 1 25 ? 0.319 11.656 8.484 1 71.88 25 LEU B C 1
ATOM 2369 O O . LEU B 1 25 ? 0.026 11.688 9.68 1 71.88 25 LEU B O 1
ATOM 2373 N N . ASP B 1 26 ? 0.586 12.703 7.824 1 77.12 26 ASP B N 1
ATOM 2374 C CA . ASP B 1 26 ? 0.548 14.016 8.469 1 77.12 26 ASP B CA 1
ATOM 2375 C C . ASP B 1 26 ? -0.889 14.445 8.75 1 77.12 26 ASP B C 1
ATOM 2377 O O . ASP B 1 26 ? -1.202 14.891 9.859 1 77.12 26 ASP B O 1
ATOM 2381 N N . TYR B 1 27 ? -1.665 14.297 7.82 1 79.5 27 TYR B N 1
ATOM 2382 C CA . TYR B 1 27 ? -3.066 14.656 8.008 1 79.5 27 TYR B CA 1
ATOM 2383 C C . TYR B 1 27 ? -3.959 13.891 7.039 1 79.5 27 TYR B C 1
ATOM 2385 O O . TYR B 1 27 ? -3.623 13.742 5.859 1 79.5 27 TYR B O 1
ATOM 2393 N N . VAL B 1 28 ? -5.062 13.375 7.57 1 83.62 28 VAL B N 1
ATOM 2394 C CA . VAL B 1 28 ? -6.09 12.734 6.754 1 83.62 28 VAL B CA 1
ATOM 2395 C C . VAL B 1 28 ? -7.473 13.219 7.188 1 83.62 28 VAL B C 1
ATOM 2397 O O . VAL B 1 28 ? -7.773 13.266 8.383 1 83.62 28 VAL B O 1
ATOM 2400 N N . GLY B 1 29 ? -8.203 13.695 6.234 1 82.88 29 GLY B N 1
ATOM 2401 C CA . GLY B 1 29 ? -9.578 14.102 6.496 1 82.88 29 GLY B CA 1
ATOM 2402 C C . GLY B 1 29 ? -10.57 13.5 5.523 1 82.88 29 GLY B C 1
ATOM 2403 O O . GLY B 1 29 ? -10.211 13.148 4.398 1 82.88 29 GLY B O 1
ATOM 2404 N N . LYS B 1 30 ? -11.734 13.32 5.98 1 86.56 30 LYS B N 1
ATOM 2405 C CA . LYS B 1 30 ? -12.812 12.805 5.145 1 86.56 30 LYS B CA 1
ATOM 2406 C C . LYS B 1 30 ? -13.766 13.922 4.734 1 86.56 30 LYS B C 1
ATOM 2408 O O . LYS B 1 30 ? -14.141 14.758 5.555 1 86.56 30 LYS B O 1
ATOM 2413 N N . THR B 1 31 ? -14.156 13.867 3.453 1 88.25 31 THR B N 1
ATOM 2414 C CA . THR B 1 31 ? -15.07 14.891 2.947 1 88.25 31 THR B CA 1
ATOM 2415 C C . THR B 1 31 ? -16.516 14.406 3.023 1 88.25 31 THR B C 1
ATOM 2417 O O . THR B 1 31 ? -16.766 13.242 3.332 1 88.25 31 THR B O 1
ATOM 2420 N N . LYS B 1 32 ? -17.391 15.312 2.783 1 84.88 32 LYS B N 1
ATOM 2421 C CA . LYS B 1 32 ? -18.828 15 2.766 1 84.88 32 LYS B CA 1
ATOM 2422 C C . LYS B 1 32 ? -19.141 13.961 1.693 1 84.88 32 LYS B C 1
ATOM 2424 O O . LYS B 1 32 ? -20.047 13.133 1.867 1 84.88 32 LYS B O 1
ATOM 2429 N N . ASP B 1 33 ? -18.453 13.953 0.637 1 89.69 33 ASP B N 1
ATOM 2430 C CA . ASP B 1 33 ? -18.672 13.039 -0.481 1 89.69 33 ASP B CA 1
ATOM 2431 C C . ASP B 1 33 ? -17.922 11.727 -0.271 1 89.69 33 ASP B C 1
ATOM 2433 O O . ASP B 1 33 ? -17.703 10.969 -1.219 1 89.69 33 ASP B O 1
ATOM 2437 N N . LYS B 1 34 ? -17.344 11.508 0.869 1 89.69 34 LYS B N 1
ATOM 2438 C CA . LYS B 1 34 ? -16.672 10.273 1.275 1 89.69 34 LYS B CA 1
ATOM 2439 C C . LYS B 1 34 ? -15.344 10.102 0.53 1 89.69 34 LYS B C 1
ATOM 2441 O O . LYS B 1 34 ? -15.016 9 0.095 1 89.69 34 LYS B O 1
ATOM 2446 N N . ILE B 1 35 ? -14.781 11.234 0.259 1 92.06 35 ILE B N 1
ATOM 2447 C CA . ILE B 1 35 ? -13.422 11.25 -0.272 1 92.06 35 ILE B CA 1
ATOM 2448 C C . ILE B 1 35 ? -12.438 11.562 0.849 1 92.06 35 ILE B C 1
ATOM 2450 O O . ILE B 1 35 ? -12.664 12.477 1.648 1 92.06 35 ILE B O 1
ATOM 2454 N N . TYR B 1 36 ? -11.422 10.781 0.899 1 90.94 36 TYR B N 1
ATOM 2455 C CA . TYR B 1 36 ? -10.383 11.055 1.891 1 90.94 36 TYR B CA 1
ATOM 2456 C C . TYR B 1 36 ? -9.312 11.984 1.325 1 90.94 36 TYR B C 1
ATOM 2458 O O . TYR B 1 36 ? -8.797 11.75 0.229 1 90.94 36 TYR B O 1
ATOM 2466 N N . ILE B 1 37 ? -9.047 13.008 2.09 1 89.06 37 ILE B N 1
ATOM 2467 C CA . ILE B 1 37 ? -7.988 13.953 1.743 1 89.06 37 ILE B CA 1
ATOM 2468 C C . ILE B 1 37 ? -6.75 13.672 2.59 1 89.06 37 ILE B C 1
ATOM 2470 O O . ILE B 1 37 ? -6.824 13.664 3.822 1 89.06 37 ILE B O 1
ATOM 2474 N N . HIS B 1 38 ? -5.66 13.367 1.883 1 90.44 38 HIS B N 1
ATOM 2475 C CA . HIS B 1 38 ? -4.359 13.164 2.506 1 90.44 38 HIS B CA 1
ATOM 2476 C C . HIS B 1 38 ? -3.42 14.328 2.225 1 90.44 38 HIS B C 1
ATOM 2478 O O . HIS B 1 38 ? -3.172 14.664 1.064 1 90.44 38 HIS B O 1
ATOM 2484 N N . ILE B 1 39 ? -2.924 14.922 3.299 1 87.81 39 ILE B N 1
ATOM 2485 C CA . ILE B 1 39 ? -1.997 16.031 3.135 1 87.81 39 ILE B CA 1
ATOM 2486 C C . ILE B 1 39 ? -0.632 15.664 3.707 1 87.81 39 ILE B C 1
ATOM 2488 O O . ILE B 1 39 ? -0.539 15.18 4.836 1 87.81 39 ILE B O 1
ATOM 2492 N N . GLU B 1 40 ? 0.363 15.844 2.914 1 89.5 40 GLU B N 1
ATOM 2493 C CA . GLU B 1 40 ? 1.751 15.633 3.309 1 89.5 40 GLU B CA 1
ATOM 2494 C C . GLU B 1 40 ? 2.521 16.953 3.354 1 89.5 40 GLU B C 1
ATOM 2496 O O . GLU B 1 40 ? 2.473 17.734 2.406 1 89.5 40 GLU B O 1
ATOM 2501 N N . PHE B 1 41 ? 3.189 17.172 4.477 1 87.94 41 PHE B N 1
ATOM 2502 C CA . PHE B 1 41 ? 4.035 18.359 4.613 1 87.94 41 PHE B CA 1
ATOM 2503 C C . PHE B 1 41 ? 5.496 18 4.363 1 87.94 41 PHE B C 1
ATOM 2505 O O . PHE B 1 41 ? 6 17.016 4.887 1 87.94 41 PHE B O 1
ATOM 2512 N N . GLN B 1 42 ? 6.133 18.828 3.537 1 87.44 42 GLN B N 1
ATOM 2513 C CA . GLN B 1 42 ? 7.531 18.594 3.209 1 87.44 42 GLN B CA 1
ATOM 2514 C C . GLN B 1 42 ? 8.344 19.875 3.285 1 87.44 42 GLN B C 1
ATOM 2516 O O . GLN B 1 42 ? 7.863 20.938 2.879 1 87.44 42 GLN B O 1
ATOM 2521 N N . ALA B 1 43 ? 9.5 19.75 3.869 1 83.38 43 ALA B N 1
ATOM 2522 C CA . ALA B 1 43 ? 10.391 20.906 3.879 1 83.38 43 ALA B CA 1
ATOM 2523 C C . ALA B 1 43 ? 10.906 21.203 2.477 1 83.38 43 ALA B C 1
ATOM 2525 O O . ALA B 1 43 ? 11.039 22.375 2.092 1 83.38 43 ALA B O 1
ATOM 2526 N N . ARG B 1 44 ? 11.203 20.156 1.757 1 86.94 44 ARG B N 1
ATOM 2527 C CA . ARG B 1 44 ? 11.734 20.25 0.401 1 86.94 44 ARG B CA 1
ATOM 2528 C C . ARG B 1 44 ? 10.953 19.359 -0.552 1 86.94 44 ARG B C 1
ATOM 2530 O O . ARG B 1 44 ? 10.008 18.672 -0.142 1 86.94 44 ARG B O 1
ATOM 2537 N N . PHE B 1 45 ? 11.352 19.531 -1.81 1 89.44 45 PHE B N 1
ATOM 2538 C CA . PHE B 1 45 ? 10.766 18.641 -2.793 1 89.44 45 PHE B CA 1
ATOM 2539 C C . PHE B 1 45 ? 10.977 17.188 -2.391 1 89.44 45 PHE B C 1
ATOM 2541 O O . PHE B 1 45 ? 12.078 16.797 -1.978 1 89.44 45 PHE B O 1
ATOM 2548 N N . PRO B 1 46 ? 9.938 16.406 -2.5 1 91.38 46 PRO B N 1
ATOM 2549 C CA . PRO B 1 46 ? 10.062 15.023 -2.018 1 91.38 46 PRO B CA 1
ATOM 2550 C C . PRO B 1 46 ? 11.039 14.195 -2.842 1 91.38 46 PRO B C 1
ATOM 2552 O O . PRO B 1 46 ? 11.133 14.367 -4.062 1 91.38 46 PRO B O 1
ATOM 2555 N N . THR B 1 47 ? 11.703 13.352 -2.137 1 92.62 47 THR B N 1
ATOM 2556 C CA . THR B 1 47 ? 12.578 12.383 -2.791 1 92.62 47 THR B CA 1
ATOM 2557 C C . THR B 1 47 ? 11.773 11.227 -3.363 1 92.62 47 THR B C 1
ATOM 2559 O O . THR B 1 47 ? 10.578 11.094 -3.074 1 92.62 47 THR B O 1
ATOM 2562 N N . LYS B 1 48 ? 12.461 10.398 -4.141 1 94.25 48 LYS B N 1
ATOM 2563 C CA . LYS B 1 48 ? 11.82 9.203 -4.691 1 94.25 48 LYS B CA 1
ATOM 2564 C C . LYS B 1 48 ? 11.312 8.289 -3.578 1 94.25 48 LYS B C 1
ATOM 2566 O O . LYS B 1 48 ? 10.203 7.762 -3.656 1 94.25 48 LYS B O 1
ATOM 2571 N N . LYS B 1 49 ? 12.078 8.164 -2.566 1 92.25 49 LYS B N 1
ATOM 2572 C CA . LYS B 1 49 ? 11.719 7.301 -1.442 1 92.25 49 LYS B CA 1
ATOM 2573 C C . LYS B 1 49 ? 10.492 7.832 -0.712 1 92.25 49 LYS B C 1
ATOM 2575 O O . LYS B 1 49 ? 9.617 7.059 -0.309 1 92.25 49 LYS B O 1
ATOM 2580 N N . GLU B 1 50 ? 10.461 9.102 -0.557 1 90.5 50 GLU B N 1
ATOM 2581 C CA . GLU B 1 50 ? 9.305 9.711 0.097 1 90.5 50 GLU B CA 1
ATOM 2582 C C . GLU B 1 50 ? 8.047 9.547 -0.746 1 90.5 50 GLU B C 1
ATOM 2584 O O . GLU B 1 50 ? 6.965 9.289 -0.21 1 90.5 50 GLU B O 1
ATOM 2589 N N . LEU B 1 51 ? 8.195 9.625 -2.064 1 95.62 51 LEU B N 1
ATOM 2590 C CA . LEU B 1 51 ? 7.059 9.445 -2.961 1 95.62 51 LEU B CA 1
ATOM 2591 C C . LEU B 1 51 ? 6.547 8.008 -2.916 1 95.62 51 LEU B C 1
ATOM 2593 O O . LEU B 1 51 ? 5.336 7.773 -2.953 1 95.62 51 LEU B O 1
ATOM 2597 N N . GLN B 1 52 ? 7.445 7.082 -2.83 1 94.25 52 GLN B N 1
ATOM 2598 C CA . GLN B 1 52 ? 7.074 5.676 -2.697 1 94.25 52 GLN B CA 1
ATOM 2599 C C . GLN B 1 52 ? 6.266 5.438 -1.424 1 94.25 52 GLN B C 1
ATOM 2601 O O . GLN B 1 52 ? 5.25 4.742 -1.447 1 94.25 52 GLN B O 1
ATOM 2606 N N . ARG B 1 53 ? 6.727 6.047 -0.385 1 90.56 53 ARG B N 1
ATOM 2607 C CA . ARG B 1 53 ? 6.051 5.898 0.899 1 90.56 53 ARG B CA 1
ATOM 2608 C C . ARG B 1 53 ? 4.664 6.531 0.867 1 90.56 53 ARG B C 1
ATOM 2610 O O . ARG B 1 53 ? 3.697 5.945 1.358 1 90.56 53 ARG B O 1
ATOM 2617 N N . ILE B 1 54 ? 4.613 7.699 0.345 1 92.19 54 ILE B N 1
ATOM 2618 C CA . ILE B 1 54 ? 3.334 8.398 0.237 1 92.19 54 ILE B CA 1
ATOM 2619 C C . ILE B 1 54 ? 2.367 7.566 -0.605 1 92.19 54 ILE B C 1
ATOM 2621 O O . ILE B 1 54 ? 1.203 7.395 -0.236 1 92.19 54 ILE B O 1
ATOM 2625 N N . PHE B 1 55 ? 2.898 7.016 -1.657 1 94.88 55 PHE B N 1
ATOM 2626 C CA . PHE B 1 55 ? 2.096 6.191 -2.553 1 94.88 55 PHE B CA 1
ATOM 2627 C C . PHE B 1 55 ? 1.553 4.969 -1.821 1 94.88 55 PHE B C 1
ATOM 2629 O O . PHE B 1 55 ? 0.369 4.645 -1.938 1 94.88 55 PHE B O 1
ATOM 2636 N N . ALA B 1 56 ? 2.375 4.332 -1.125 1 90.81 56 ALA B N 1
ATOM 2637 C CA . ALA B 1 56 ? 1.967 3.158 -0.359 1 90.81 56 ALA B CA 1
ATOM 2638 C C . ALA B 1 56 ? 0.863 3.508 0.635 1 90.81 56 ALA B C 1
ATOM 2640 O O . ALA B 1 56 ? -0.108 2.762 0.782 1 90.81 56 ALA B O 1
ATOM 2641 N N . TYR B 1 57 ? 0.977 4.625 1.178 1 87.62 57 TYR B N 1
ATOM 2642 C CA . TYR B 1 57 ? -0.026 5.055 2.145 1 87.62 57 TYR B CA 1
ATOM 2643 C C . TYR B 1 57 ? -1.377 5.27 1.471 1 87.62 57 TYR B C 1
ATOM 2645 O O . TYR B 1 57 ? -2.416 4.887 2.016 1 87.62 57 TYR B O 1
ATOM 2653 N N . VAL B 1 58 ? -1.28 5.887 0.407 1 91.56 58 VAL B N 1
ATOM 2654 C CA . VAL B 1 58 ? -2.508 6.16 -0.334 1 91.56 58 VAL B CA 1
ATOM 2655 C C . VAL B 1 58 ? -3.201 4.848 -0.688 1 91.56 58 VAL B C 1
ATOM 2657 O O . VAL B 1 58 ? -4.414 4.707 -0.498 1 91.56 58 VAL B O 1
ATOM 2660 N N . ALA B 1 59 ? -2.438 3.947 -1.171 1 92.75 59 ALA B N 1
ATOM 2661 C CA . ALA B 1 59 ? -2.988 2.654 -1.562 1 92.75 59 ALA B CA 1
ATOM 2662 C C . ALA B 1 59 ? -3.594 1.929 -0.364 1 92.75 59 ALA B C 1
ATOM 2664 O O . ALA B 1 59 ? -4.68 1.352 -0.462 1 92.75 59 ALA B O 1
ATOM 2665 N N . LEU B 1 60 ? -2.939 2.012 0.759 1 87.69 60 LEU B N 1
ATOM 2666 C CA . LEU B 1 60 ? -3.412 1.354 1.972 1 87.69 60 LEU B CA 1
ATOM 2667 C C . LEU B 1 60 ? -4.688 2.014 2.486 1 87.69 60 LEU B C 1
ATOM 2669 O O . LEU B 1 60 ? -5.629 1.324 2.889 1 87.69 60 LEU B O 1
ATOM 2673 N N . LEU B 1 61 ? -4.668 3.309 2.492 1 88.25 61 LEU B N 1
ATOM 2674 C CA . LEU B 1 61 ? -5.859 4.031 2.92 1 88.25 61 LEU B CA 1
ATOM 2675 C C . LEU B 1 61 ? -7.047 3.703 2.021 1 88.25 61 LEU B C 1
ATOM 2677 O O . LEU B 1 61 ? -8.164 3.514 2.506 1 88.25 61 LEU B O 1
ATOM 2681 N N . HIS B 1 62 ? -6.773 3.652 0.764 1 93.62 62 HIS B N 1
ATOM 2682 C CA . HIS B 1 62 ? -7.805 3.283 -0.2 1 93.62 62 HIS B CA 1
ATOM 2683 C C . HIS B 1 62 ? -8.336 1.883 0.076 1 93.62 62 HIS B C 1
ATOM 2685 O O . HIS B 1 62 ? -9.547 1.655 0.023 1 93.62 62 HIS B O 1
ATOM 2691 N N . GLU B 1 63 ? -7.496 0.993 0.35 1 90.38 63 GLU B N 1
ATOM 2692 C CA . GLU B 1 63 ? -7.922 -0.37 0.659 1 90.38 63 GLU B CA 1
ATOM 2693 C C . GLU B 1 63 ? -8.75 -0.414 1.94 1 90.38 63 GLU B C 1
ATOM 2695 O O . GLU B 1 63 ? -9.789 -1.072 1.991 1 90.38 63 GLU B O 1
ATOM 2700 N N . TYR B 1 64 ? -8.312 0.29 2.896 1 83.69 64 TYR B N 1
ATOM 2701 C CA . TYR B 1 64 ? -8.922 0.254 4.219 1 83.6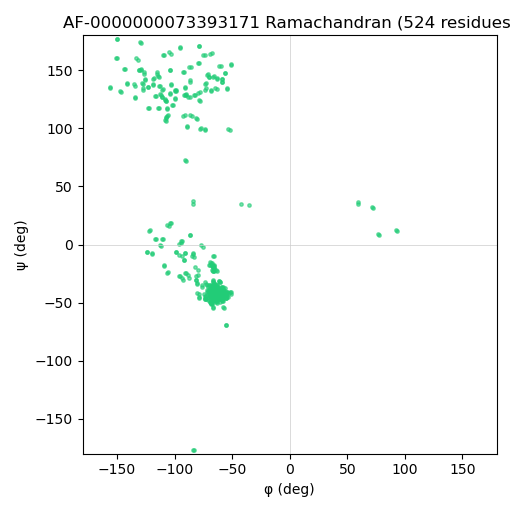9 64 TYR B CA 1
ATOM 2702 C C . TYR B 1 64 ? -10.312 0.89 4.195 1 83.69 64 TYR B C 1
ATOM 2704 O O . TYR B 1 64 ? -11.242 0.378 4.816 1 83.69 64 TYR B O 1
ATOM 2712 N N . THR B 1 65 ? -10.43 1.938 3.52 1 86.25 65 THR B N 1
ATOM 2713 C CA . THR B 1 65 ? -11.664 2.709 3.592 1 86.25 65 THR B CA 1
ATOM 2714 C C . THR B 1 65 ? -12.602 2.336 2.447 1 86.25 65 THR B C 1
ATOM 2716 O O . THR B 1 65 ? -13.812 2.551 2.533 1 86.25 65 THR B O 1
ATOM 2719 N N . GLY B 1 66 ? -11.953 1.88 1.358 1 91.25 66 GLY B N 1
ATOM 2720 C CA . GLY B 1 66 ? -12.719 1.635 0.146 1 91.25 66 GLY B CA 1
ATOM 2721 C C . GLY B 1 66 ? -13.07 2.906 -0.605 1 91.25 66 GLY B C 1
ATOM 2722 O O . GLY B 1 66 ? -13.852 2.875 -1.556 1 91.25 66 GLY B O 1
ATOM 2723 N N . CYS B 1 67 ? -12.5 4.027 -0.18 1 92.56 67 CYS B N 1
ATOM 2724 C CA . CYS B 1 67 ? -12.859 5.328 -0.733 1 92.56 67 CYS B CA 1
ATOM 2725 C C . CYS B 1 67 ? -11.734 5.895 -1.582 1 92.56 67 CYS B C 1
ATOM 2727 O O . CYS B 1 67 ? -10.594 5.426 -1.502 1 92.56 67 CYS B O 1
ATOM 2729 N N . PHE B 1 68 ? -12.117 6.898 -2.402 1 95.38 68 PHE B N 1
ATOM 2730 C CA . PHE B 1 68 ? -11.102 7.664 -3.115 1 95.38 68 PHE B CA 1
ATOM 2731 C C . PHE B 1 68 ? -10.203 8.414 -2.139 1 95.38 68 PHE B C 1
ATOM 2733 O O . PHE B 1 68 ? -10.672 8.898 -1.106 1 95.38 68 PHE B O 1
ATOM 2740 N N . VAL B 1 69 ? -8.961 8.492 -2.482 1 94.56 69 VAL B N 1
ATOM 2741 C CA . VAL B 1 69 ? -7.996 9.25 -1.683 1 94.56 69 VAL B CA 1
ATOM 2742 C C . VAL B 1 69 ? -7.324 10.305 -2.549 1 94.56 69 VAL B C 1
ATOM 2744 O O . VAL B 1 69 ? -6.668 9.984 -3.543 1 94.56 69 VAL B O 1
ATOM 2747 N N . GLU B 1 70 ? -7.512 11.555 -2.225 1 94.19 70 GLU B N 1
ATOM 2748 C CA . GLU B 1 70 ? -6.82 12.664 -2.871 1 94.19 70 GLU B CA 1
ATOM 2749 C C . GLU B 1 70 ? -5.648 13.156 -2.021 1 94.19 70 GLU B C 1
ATOM 2751 O O . GLU B 1 70 ? -5.82 13.461 -0.839 1 94.19 70 GLU B O 1
ATOM 2756 N N . THR B 1 71 ? -4.488 13.188 -2.666 1 93.75 71 THR B N 1
ATOM 2757 C CA . THR B 1 71 ? -3.287 13.523 -1.913 1 93.75 71 THR B CA 1
ATOM 2758 C C . THR B 1 71 ? -2.717 14.867 -2.373 1 93.75 71 THR B C 1
ATOM 2760 O O . THR B 1 71 ? -2.652 15.141 -3.572 1 93.75 71 THR B O 1
ATOM 2763 N N . TYR B 1 72 ? -2.346 15.641 -1.41 1 91.31 72 TYR B N 1
ATOM 2764 C CA . TYR B 1 72 ? -1.682 16.922 -1.641 1 91.31 72 TYR B CA 1
ATOM 2765 C C . TYR B 1 72 ? -0.39 17.016 -0.839 1 91.31 72 TYR B C 1
ATOM 2767 O O . TYR B 1 72 ? -0.34 16.609 0.322 1 91.31 72 TYR B O 1
ATOM 2775 N N . ILE B 1 73 ? 0.596 17.547 -1.512 1 92.38 73 ILE B N 1
ATOM 2776 C CA . ILE B 1 73 ? 1.844 17.828 -0.811 1 92.38 73 ILE B CA 1
ATOM 2777 C C . ILE B 1 73 ? 2.033 19.344 -0.69 1 92.38 73 ILE B C 1
ATOM 2779 O O . ILE B 1 73 ? 1.942 20.062 -1.684 1 92.38 73 ILE B O 1
ATOM 2783 N N . ILE B 1 74 ? 2.254 19.766 0.473 1 90.12 74 ILE B N 1
ATOM 2784 C CA . ILE B 1 74 ? 2.59 21.156 0.724 1 90.12 74 ILE B CA 1
ATOM 2785 C C . ILE B 1 74 ? 4.062 21.281 1.104 1 90.12 74 ILE B C 1
ATOM 2787 O O . ILE B 1 74 ? 4.516 20.641 2.061 1 90.12 74 ILE B O 1
ATOM 2791 N N . CYS B 1 75 ? 4.734 22.109 0.338 1 88.62 75 CYS B N 1
ATOM 2792 C CA . CYS B 1 75 ? 6.18 22.234 0.521 1 88.62 75 CYS B CA 1
ATOM 2793 C C . CYS B 1 75 ? 6.555 23.656 0.942 1 88.62 75 CYS B C 1
ATOM 2795 O O . CYS B 1 75 ? 5.926 24.625 0.507 1 88.62 75 CYS B O 1
ATOM 2797 N N . VAL B 1 76 ? 7.559 23.688 1.822 1 80.44 76 VAL B N 1
ATOM 2798 C CA . VAL B 1 76 ? 8.125 24.969 2.215 1 80.44 76 VAL B CA 1
ATOM 2799 C C . VAL B 1 76 ? 8.875 25.594 1.035 1 80.44 76 VAL B C 1
ATOM 2801 O O . VAL B 1 76 ? 8.719 26.781 0.745 1 80.44 76 VAL B O 1
ATOM 2804 N N . GLN B 1 77 ? 9.625 24.75 0.418 1 82.38 77 GLN B N 1
ATOM 2805 C CA . GLN B 1 77 ? 10.445 25.188 -0.704 1 82.38 77 GLN B CA 1
ATOM 2806 C C . GLN B 1 77 ? 9.578 25.516 -1.919 1 82.38 77 GLN B C 1
ATOM 2808 O O . GLN B 1 77 ? 8.539 24.891 -2.133 1 82.38 77 GLN B O 1
ATOM 2813 N N . ALA B 1 78 ? 10.055 26.531 -2.605 1 77.94 78 ALA B N 1
ATOM 2814 C CA . ALA B 1 78 ? 9.391 26.844 -3.869 1 77.94 78 ALA B CA 1
ATOM 2815 C C . ALA B 1 78 ? 9.43 25.656 -4.82 1 77.94 78 ALA B C 1
ATOM 2817 O O . ALA B 1 78 ? 10.43 24.938 -4.879 1 77.94 78 ALA B O 1
ATOM 2818 N N . ILE B 1 79 ? 8.352 25.484 -5.461 1 83.69 79 ILE B N 1
ATOM 2819 C CA . ILE B 1 79 ? 8.266 24.312 -6.32 1 83.69 79 ILE B CA 1
ATOM 2820 C C . ILE B 1 79 ? 8.141 24.75 -7.777 1 83.69 79 ILE B C 1
ATOM 2822 O O . ILE B 1 79 ? 7.48 25.75 -8.078 1 83.69 79 ILE B O 1
ATOM 2826 N N . PRO B 1 80 ? 8.703 23.953 -8.648 1 77.38 80 PRO B N 1
ATOM 2827 C CA . PRO B 1 80 ? 8.688 24.312 -10.07 1 77.38 80 PRO B CA 1
ATOM 2828 C C . PRO B 1 80 ? 7.359 23.969 -10.75 1 77.38 80 PRO B C 1
ATOM 2830 O O . PRO B 1 80 ? 6.977 24.625 -11.727 1 77.38 80 PRO B O 1
ATOM 2833 N N . HIS B 1 81 ? 6.711 22.906 -10.352 1 81.62 81 HIS B N 1
ATOM 2834 C CA . HIS B 1 81 ? 5.473 22.406 -10.938 1 81.62 81 HIS B CA 1
ATOM 2835 C C . HIS B 1 81 ? 4.441 22.094 -9.859 1 81.62 81 HIS B C 1
ATOM 2837 O O . HIS B 1 81 ? 4.801 21.812 -8.711 1 81.62 81 HIS B O 1
ATOM 2843 N N . ASP B 1 82 ? 3.248 22.094 -10.375 1 87.38 82 ASP B N 1
ATOM 2844 C CA . ASP B 1 82 ? 2.17 21.906 -9.414 1 87.38 82 ASP B CA 1
ATOM 2845 C C . ASP B 1 82 ? 1.766 20.438 -9.312 1 87.38 82 ASP B C 1
ATOM 2847 O O . ASP B 1 82 ? 0.812 20.109 -8.609 1 87.38 82 ASP B O 1
ATOM 2851 N N . GLN B 1 83 ? 2.498 19.672 -10.102 1 93 83 GLN B N 1
ATOM 2852 C CA . GLN B 1 83 ? 2.168 18.25 -10.039 1 93 83 GLN B CA 1
ATOM 2853 C C . GLN B 1 83 ? 3.426 17.391 -10.117 1 93 83 GLN B C 1
ATOM 2855 O O . GLN B 1 83 ? 4.348 17.703 -10.875 1 93 83 GLN B O 1
ATOM 2860 N N . ILE B 1 84 ? 3.424 16.391 -9.328 1 94.56 84 ILE B N 1
ATOM 2861 C CA . ILE B 1 84 ? 4.469 15.375 -9.383 1 94.56 84 ILE B CA 1
ATOM 2862 C C . ILE B 1 84 ? 3.926 14.117 -10.055 1 94.56 84 ILE B C 1
ATOM 2864 O O . ILE B 1 84 ? 2.822 13.664 -9.734 1 94.56 84 ILE B O 1
ATOM 2868 N N . ILE B 1 85 ? 4.637 13.617 -11.023 1 95.69 85 ILE B N 1
ATOM 2869 C CA . ILE B 1 85 ? 4.297 12.344 -11.656 1 95.69 85 ILE B CA 1
ATOM 2870 C C . ILE B 1 85 ? 5.262 11.258 -11.195 1 95.69 85 ILE B C 1
ATOM 2872 O O . ILE B 1 85 ? 6.461 11.32 -11.484 1 95.69 85 ILE B O 1
ATOM 2876 N N . HIS B 1 86 ? 4.77 10.32 -10.43 1 97.44 86 HIS B N 1
ATOM 2877 C CA . HIS B 1 86 ? 5.57 9.227 -9.906 1 97.44 86 HIS B CA 1
ATOM 2878 C C . HIS B 1 86 ? 5.223 7.91 -10.602 1 97.44 86 HIS B C 1
ATOM 2880 O O . HIS B 1 86 ? 4.176 7.32 -10.328 1 97.44 86 HIS B O 1
ATOM 2886 N N . GLN B 1 87 ? 6.074 7.48 -11.414 1 97.62 87 GLN B N 1
ATOM 2887 C CA . GLN B 1 87 ? 5.84 6.242 -12.148 1 97.62 87 GLN B CA 1
ATOM 2888 C C . GLN B 1 87 ? 6.227 5.027 -11.312 1 97.62 87 GLN B C 1
ATOM 2890 O O . GLN B 1 87 ? 7.328 4.973 -10.758 1 97.62 87 GLN B O 1
ATOM 2895 N N . TYR B 1 88 ? 5.297 4.047 -11.203 1 97.31 88 TYR B N 1
ATOM 2896 C CA . TYR B 1 88 ? 5.609 2.891 -10.375 1 97.31 88 TYR B CA 1
ATOM 2897 C C . TYR B 1 88 ? 5.477 1.597 -11.164 1 97.31 88 TYR B C 1
ATOM 2899 O O . TYR B 1 88 ? 5.789 0.516 -10.664 1 97.31 88 TYR B O 1
ATOM 2907 N N . SER B 1 89 ? 5 1.642 -12.398 1 96.12 89 SER B N 1
ATOM 2908 C CA . SER B 1 89 ? 5.004 0.564 -13.383 1 96.12 89 SER B CA 1
ATOM 2909 C C . SER B 1 89 ? 5.074 1.113 -14.805 1 96.12 89 SER B C 1
ATOM 2911 O O . SER B 1 89 ? 5.074 2.33 -15.008 1 96.12 89 SER B O 1
ATOM 2913 N N . LYS B 1 90 ? 5.141 0.274 -15.773 1 92.12 90 LYS B N 1
ATOM 2914 C CA . LYS B 1 90 ? 5.27 0.699 -17.172 1 92.12 90 LYS B CA 1
ATOM 2915 C C . LYS B 1 90 ? 4.094 1.577 -17.578 1 92.12 90 LYS B C 1
ATOM 2917 O O . LYS B 1 90 ? 4.285 2.619 -18.219 1 92.12 90 LYS B O 1
ATOM 2922 N N . ASP B 1 91 ? 2.926 1.236 -17.141 1 92.88 91 ASP B N 1
ATOM 2923 C CA . ASP B 1 91 ? 1.74 1.922 -17.641 1 92.88 91 ASP B CA 1
ATOM 2924 C C . ASP B 1 91 ? 1.026 2.678 -16.531 1 92.88 91 ASP B C 1
ATOM 2926 O O . ASP B 1 91 ? -0.076 3.193 -16.719 1 92.88 91 ASP B O 1
ATOM 2930 N N . ASN B 1 92 ? 1.611 2.691 -15.359 1 97.5 92 ASN B N 1
ATOM 2931 C CA . ASN B 1 92 ? 0.913 3.301 -14.234 1 97.5 92 ASN B CA 1
ATOM 2932 C C . ASN B 1 92 ? 1.741 4.41 -13.594 1 97.5 92 ASN B C 1
ATOM 2934 O O . ASN B 1 92 ? 2.951 4.262 -13.414 1 97.5 92 ASN B O 1
ATOM 2938 N N . VAL B 1 93 ? 1.057 5.48 -13.336 1 97.31 93 VAL B N 1
ATOM 2939 C CA . VAL B 1 93 ? 1.671 6.609 -12.648 1 97.31 93 VAL B CA 1
ATOM 2940 C C . VAL B 1 93 ? 0.779 7.059 -11.492 1 97.31 93 VAL B C 1
ATOM 2942 O O . VAL B 1 93 ? -0.428 6.801 -11.5 1 97.31 93 VAL B O 1
ATOM 2945 N N . PHE B 1 94 ? 1.4 7.551 -10.562 1 97.62 94 PHE B N 1
ATOM 2946 C CA . PHE B 1 94 ? 0.746 8.219 -9.445 1 97.62 94 PHE B CA 1
ATOM 2947 C C . PHE B 1 94 ? 0.957 9.727 -9.516 1 97.62 94 PHE B C 1
ATOM 2949 O O . PHE B 1 94 ? 2.072 10.211 -9.312 1 97.62 94 PHE B O 1
ATOM 2956 N N . LYS B 1 95 ? -0.096 10.43 -9.812 1 96.94 95 LYS B N 1
ATOM 2957 C CA . LYS B 1 95 ? -0.062 11.883 -9.898 1 96.94 95 LYS B CA 1
ATOM 2958 C C . LYS B 1 95 ? -0.422 12.523 -8.562 1 96.94 95 LYS B C 1
ATOM 2960 O O . LYS B 1 95 ? -1.448 12.195 -7.969 1 96.94 95 LYS B O 1
ATOM 2965 N N . ILE B 1 96 ? 0.406 13.406 -8.133 1 95.25 96 ILE B N 1
ATOM 2966 C CA . ILE B 1 96 ? 0.192 14.078 -6.852 1 95.25 96 ILE B CA 1
ATOM 2967 C C . ILE B 1 96 ? 0.254 15.586 -7.043 1 95.25 96 ILE B C 1
ATOM 2969 O O . ILE B 1 96 ? 1.17 16.109 -7.688 1 95.25 96 ILE B O 1
ATOM 2973 N N . ASN B 1 97 ? -0.671 16.266 -6.465 1 92.56 97 ASN B N 1
ATOM 2974 C CA . ASN B 1 97 ? -0.617 17.719 -6.461 1 92.56 97 ASN B CA 1
ATOM 2975 C C . ASN B 1 97 ? 0.346 18.25 -5.398 1 92.56 97 ASN B C 1
ATOM 2977 O O . ASN B 1 97 ? 0.354 17.75 -4.266 1 92.56 97 ASN B O 1
ATOM 2981 N N . ILE B 1 98 ? 1.195 19.141 -5.828 1 93.12 98 ILE B N 1
ATOM 2982 C CA . ILE B 1 98 ? 2.137 19.766 -4.898 1 93.12 98 ILE B CA 1
ATOM 2983 C C . ILE B 1 98 ? 2.014 21.281 -4.969 1 93.12 98 ILE B C 1
ATOM 2985 O O . ILE B 1 98 ? 1.79 21.844 -6.047 1 93.12 98 ILE B O 1
ATOM 2989 N N . MET B 1 99 ? 2.137 21.875 -3.781 1 90.25 99 MET B N 1
ATOM 2990 C CA . MET B 1 99 ? 2.041 23.344 -3.746 1 90.25 99 MET B CA 1
ATOM 2991 C C . MET B 1 99 ? 3.002 23.922 -2.717 1 90.25 99 MET B C 1
ATOM 2993 O O . MET B 1 99 ? 3.395 23.234 -1.77 1 90.25 99 MET B O 1
ATOM 2997 N N . SER B 1 100 ? 3.389 25.062 -3.025 1 89.94 100 SER B N 1
ATOM 2998 C CA . SER B 1 100 ? 4.184 25.859 -2.1 1 89.94 100 SER B CA 1
ATOM 2999 C C . SER B 1 100 ? 3.412 27.094 -1.623 1 89.94 100 SER B C 1
ATOM 3001 O O . SER B 1 100 ? 2.662 27.703 -2.393 1 89.94 100 SER B O 1
ATOM 3003 N N . LEU B 1 101 ? 3.633 27.438 -0.38 1 86.38 101 LEU B N 1
ATOM 3004 C CA . LEU B 1 101 ? 2.955 28.609 0.168 1 86.38 101 LEU B CA 1
ATOM 3005 C C . LEU B 1 101 ? 3.916 29.781 0.293 1 86.38 101 LEU B C 1
ATOM 3007 O O . LEU B 1 101 ? 3.596 30.797 0.936 1 86.38 101 LEU B O 1
ATOM 3011 N N . LYS B 1 102 ? 5.02 29.672 -0.374 1 86.38 102 LYS B N 1
ATOM 3012 C CA . LYS B 1 102 ? 6.062 30.688 -0.265 1 86.38 102 LYS B CA 1
ATOM 3013 C C . LYS B 1 102 ? 5.598 32.031 -0.854 1 86.38 102 LYS B C 1
ATOM 3015 O O . LYS B 1 102 ? 6.125 33.094 -0.505 1 86.38 102 LYS B O 1
ATOM 3020 N N . ASN B 1 103 ? 4.629 32 -1.635 1 83.94 103 ASN B N 1
ATOM 3021 C CA . ASN B 1 103 ? 4.137 33.219 -2.26 1 83.94 103 ASN B CA 1
ATOM 3022 C C . ASN B 1 103 ? 3.178 33.969 -1.342 1 83.94 103 ASN B C 1
ATOM 3024 O O . ASN B 1 103 ? 2.781 35.094 -1.642 1 83.94 103 ASN B O 1
ATOM 3028 N N . ILE B 1 104 ? 2.824 33.375 -0.274 1 87.06 104 ILE B N 1
ATOM 3029 C CA . ILE B 1 104 ? 1.938 34 0.696 1 87.06 104 ILE B CA 1
ATOM 3030 C C . ILE B 1 104 ? 2.758 34.844 1.691 1 87.06 104 ILE B C 1
ATOM 3032 O O . ILE B 1 104 ? 3.738 34.344 2.252 1 87.06 104 ILE B O 1
ATOM 3036 N N . ASP B 1 105 ? 2.422 36.062 1.866 1 92 105 ASP B N 1
ATOM 3037 C CA . ASP B 1 105 ? 3.053 36.906 2.863 1 92 105 ASP B CA 1
ATOM 3038 C C . ASP B 1 105 ? 2.592 36.531 4.273 1 92 105 ASP B C 1
ATOM 3040 O O . ASP B 1 105 ? 1.557 37.031 4.734 1 92 105 ASP B O 1
ATOM 3044 N N . GLY B 1 106 ? 3.396 35.812 4.898 1 93 106 GLY B N 1
ATOM 3045 C CA . GLY B 1 106 ? 3.057 35.312 6.227 1 93 106 GLY B CA 1
ATOM 3046 C C . GLY B 1 106 ? 2.973 36.406 7.266 1 93 106 GLY B C 1
ATOM 3047 O O . GLY B 1 106 ? 2.123 36.375 8.156 1 93 106 GLY B O 1
ATOM 3048 N N . ASN B 1 107 ? 3.795 37.406 7.188 1 94.5 107 ASN B N 1
ATOM 3049 C CA . ASN B 1 107 ? 3.775 38.5 8.141 1 94.5 107 ASN B CA 1
ATOM 3050 C C . ASN B 1 107 ? 2.465 39.281 8.07 1 94.5 107 ASN B C 1
ATOM 3052 O O . ASN B 1 107 ? 1.872 39.594 9.109 1 94.5 107 ASN B O 1
ATOM 3056 N N . LYS B 1 108 ? 2.061 39.531 6.93 1 94.5 108 LYS B N 1
ATOM 3057 C CA . LYS B 1 108 ? 0.786 40.219 6.766 1 94.5 108 LYS B CA 1
ATOM 3058 C C . LYS B 1 108 ? -0.365 39.375 7.336 1 94.5 108 LYS B C 1
ATOM 3060 O O . LYS B 1 108 ? -1.234 39.906 8.031 1 94.5 108 LYS B O 1
ATOM 3065 N N . LYS B 1 109 ? -0.35 38.188 7.066 1 93.88 109 LYS B N 1
ATOM 3066 C CA . LYS B 1 109 ? -1.424 37.281 7.504 1 93.88 109 LYS B CA 1
ATOM 3067 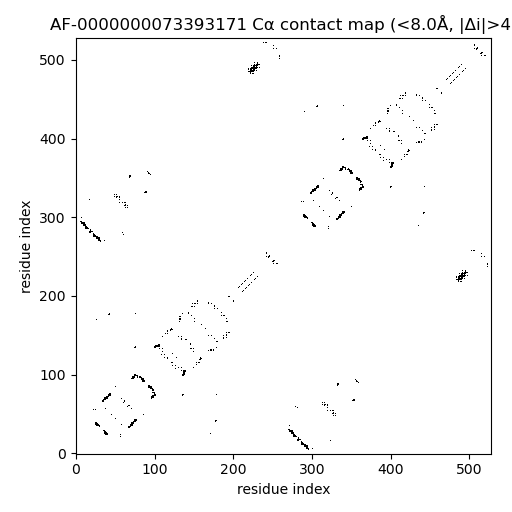C C . LYS B 1 109 ? -1.45 37.156 9.023 1 93.88 109 LYS B C 1
ATOM 3069 O O . LYS B 1 109 ? -2.512 37.281 9.641 1 93.88 109 LYS B O 1
ATOM 3074 N N . ILE B 1 110 ? -0.308 36.938 9.57 1 93.62 110 ILE B N 1
ATOM 3075 C CA . ILE B 1 110 ? -0.248 36.719 11.008 1 93.62 110 ILE B CA 1
ATOM 3076 C C . ILE B 1 110 ? -0.675 38 11.742 1 93.62 110 ILE B C 1
ATOM 3078 O O . ILE B 1 110 ? -1.307 37.906 12.797 1 93.62 110 ILE B O 1
ATOM 3082 N N . ASN B 1 111 ? -0.316 39.094 11.25 1 93.94 111 ASN B N 1
ATOM 3083 C CA . ASN B 1 111 ? -0.724 40.344 11.859 1 93.94 111 ASN B CA 1
ATOM 3084 C C . ASN B 1 111 ? -2.24 40.531 11.828 1 93.94 111 ASN B C 1
ATOM 3086 O O . ASN B 1 111 ? -2.84 40.938 12.82 1 93.94 111 ASN B O 1
ATOM 3090 N N . SER B 1 112 ? -2.77 40.25 10.727 1 95.06 112 SER B N 1
ATOM 3091 C CA . SER B 1 112 ? -4.219 40.344 10.602 1 95.06 112 SER B CA 1
ATOM 3092 C C . SER B 1 112 ? -4.918 39.375 11.57 1 95.06 112 SER B C 1
ATOM 3094 O O . SER B 1 112 ? -5.887 39.75 12.227 1 95.06 112 SER B O 1
ATOM 3096 N N . ILE B 1 113 ? -4.438 38.219 11.648 1 95.88 113 ILE B N 1
ATOM 3097 C CA . ILE B 1 113 ? -5.016 37.188 12.523 1 95.88 113 ILE B CA 1
ATOM 3098 C C . ILE B 1 113 ? -4.848 37.625 13.977 1 95.88 113 ILE B C 1
ATOM 3100 O O . ILE B 1 113 ? -5.777 37.5 14.781 1 95.88 113 ILE B O 1
ATOM 3104 N N . SER B 1 114 ? -3.688 38.125 14.289 1 94.94 114 SER B N 1
ATOM 3105 C CA . SER B 1 114 ? -3.41 38.562 15.641 1 94.94 114 SER B CA 1
ATOM 3106 C C . SER B 1 114 ? -4.414 39.625 16.078 1 94.94 114 SER B C 1
ATOM 3108 O O . SER B 1 114 ? -4.922 39.594 17.203 1 94.94 114 SER B O 1
ATOM 3110 N N . LYS B 1 115 ? -4.695 40.5 15.242 1 95.62 115 LYS B N 1
ATOM 3111 C CA . LYS B 1 115 ? -5.656 41.562 15.539 1 95.62 115 LYS B CA 1
ATOM 3112 C C . LYS B 1 115 ? -7.039 40.969 15.82 1 95.62 115 LYS B C 1
ATOM 3114 O O . LYS B 1 115 ? -7.715 41.406 16.766 1 95.62 115 LYS B O 1
ATOM 3119 N N . LYS B 1 116 ? -7.391 40.094 15.086 1 95.62 116 LYS B N 1
ATOM 3120 C CA . LYS B 1 116 ? -8.695 39.469 15.273 1 95.62 116 LYS B CA 1
ATOM 3121 C C . LYS B 1 116 ? -8.766 38.719 16.594 1 95.62 116 LYS B C 1
ATOM 3123 O O . LYS B 1 116 ? -9.773 38.781 17.312 1 95.62 116 LYS B O 1
ATOM 3128 N N . ILE B 1 117 ? -7.746 38.031 16.875 1 93.69 117 ILE B N 1
ATOM 3129 C CA . ILE B 1 117 ? -7.695 37.25 18.125 1 93.69 117 ILE B CA 1
ATOM 3130 C C . ILE B 1 117 ? -7.77 38.219 19.312 1 93.69 117 ILE B C 1
ATOM 3132 O O . ILE B 1 117 ? -8.508 37.969 20.266 1 93.69 117 ILE B O 1
ATOM 3136 N N . GLU B 1 118 ? -7.078 39.281 19.266 1 92.12 118 GLU B N 1
ATOM 3137 C CA . GLU B 1 118 ? -7.082 40.281 20.312 1 92.12 118 GLU B CA 1
ATOM 3138 C C . GLU B 1 118 ? -8.469 40.875 20.5 1 92.12 118 GLU B C 1
ATOM 3140 O O . GLU B 1 118 ? -8.867 41.219 21.625 1 92.12 118 GLU B O 1
ATOM 3145 N N . ASN B 1 119 ? -9.188 40.938 19.453 1 94.5 119 ASN B N 1
ATOM 3146 C CA . ASN B 1 119 ? -10.523 41.531 19.484 1 94.5 119 ASN B CA 1
ATOM 3147 C C . ASN B 1 119 ? -11.602 40.469 19.703 1 94.5 119 ASN B C 1
ATOM 3149 O O . ASN B 1 119 ? -12.789 40.75 19.594 1 94.5 119 ASN B O 1
ATOM 3153 N N . ASN B 1 120 ? -11.227 39.281 19.875 1 92.25 120 ASN B N 1
ATOM 3154 C CA . ASN B 1 120 ? -12.117 38.156 20.094 1 92.25 120 ASN B CA 1
ATOM 3155 C C . ASN B 1 120 ? -13.086 37.969 18.922 1 92.25 120 ASN B C 1
ATOM 3157 O O . ASN B 1 120 ? -14.273 37.719 19.125 1 92.25 120 ASN B O 1
ATOM 3161 N N . GLU B 1 121 ? -12.562 38.219 17.781 1 94.81 121 GLU B N 1
ATOM 3162 C CA . GLU B 1 121 ? -13.336 38 16.562 1 94.81 121 GLU B CA 1
ATOM 3163 C C . GLU B 1 121 ? -13.188 36.562 16.062 1 94.81 121 GLU B C 1
ATOM 3165 O O . GLU B 1 121 ? -12.133 35.969 16.234 1 94.81 121 GLU B O 1
ATOM 3170 N N . LYS B 1 122 ? -14.18 36.156 15.406 1 93.44 122 LYS B N 1
ATOM 3171 C CA . LYS B 1 122 ? -14.141 34.812 14.844 1 93.44 122 LYS B CA 1
ATOM 3172 C C . LYS B 1 122 ? -13.195 34.75 13.648 1 93.44 122 LYS B C 1
ATOM 3174 O O . LYS B 1 122 ? -13.172 35.656 12.812 1 93.44 122 LYS B O 1
ATOM 3179 N N . LEU B 1 123 ? -12.461 33.688 13.609 1 93.69 123 LEU B N 1
ATOM 3180 C CA . LEU B 1 123 ? -11.539 33.469 12.5 1 93.69 123 LEU B CA 1
ATOM 3181 C C . LEU B 1 123 ? -12.25 32.781 11.344 1 93.69 123 LEU B C 1
ATOM 3183 O O . LEU B 1 123 ? -13.109 31.906 11.555 1 93.69 123 LEU B O 1
ATOM 3187 N N . THR B 1 124 ? -11.938 33.156 10.141 1 89.19 124 THR B N 1
ATOM 3188 C CA . THR B 1 124 ? -12.445 32.5 8.953 1 89.19 124 THR B CA 1
ATOM 3189 C C . THR B 1 124 ? -11.719 31.156 8.742 1 89.19 124 THR B C 1
ATOM 3191 O O . THR B 1 124 ? -10.633 30.938 9.289 1 89.19 124 THR B O 1
ATOM 3194 N N . PRO B 1 125 ? -12.289 30.297 7.914 1 82.31 125 PRO B N 1
ATOM 3195 C CA . PRO B 1 125 ? -11.617 29.031 7.605 1 82.31 125 PRO B CA 1
ATOM 3196 C C . PRO B 1 125 ? -10.234 29.234 6.977 1 82.31 125 PRO B C 1
ATOM 3198 O O . PRO B 1 125 ? -9.305 28.484 7.273 1 82.31 125 PRO B O 1
ATOM 3201 N N . THR B 1 126 ? -10.156 30.203 6.16 1 83.12 126 THR B N 1
ATOM 3202 C CA . THR B 1 126 ? -8.883 30.484 5.512 1 83.12 126 THR B CA 1
ATOM 3203 C C . THR B 1 126 ? -7.848 30.953 6.531 1 83.12 126 THR B C 1
ATOM 3205 O O . THR B 1 126 ? -6.668 30.609 6.426 1 83.12 126 THR B O 1
ATOM 3208 N N . GLU B 1 127 ? -8.266 31.703 7.477 1 88.44 127 GLU B N 1
ATOM 3209 C CA . GLU B 1 127 ? -7.363 32.156 8.523 1 88.44 127 GLU B CA 1
ATOM 3210 C C . GLU B 1 127 ? -6.938 31.016 9.438 1 88.44 127 GLU B C 1
ATOM 3212 O O . GLU B 1 127 ? -5.785 30.969 9.875 1 88.44 127 GLU B O 1
ATOM 3217 N N . ILE B 1 128 ? -7.828 30.125 9.695 1 89.25 128 ILE B N 1
ATOM 3218 C CA . ILE B 1 128 ? -7.512 28.938 10.484 1 89.25 128 ILE B CA 1
ATOM 3219 C C . ILE B 1 128 ? -6.465 28.094 9.758 1 89.25 128 ILE B C 1
ATOM 3221 O O . ILE B 1 128 ? -5.492 27.641 10.359 1 89.25 128 ILE B O 1
ATOM 3225 N N . LEU B 1 129 ? -6.645 27.969 8.547 1 85.62 129 LEU B N 1
ATOM 3226 C CA . LEU B 1 129 ? -5.68 27.234 7.73 1 85.62 129 LEU B CA 1
ATOM 3227 C C . LEU B 1 129 ? -4.316 27.922 7.758 1 85.62 129 LEU B C 1
ATOM 3229 O O . LEU B 1 129 ? -3.285 27.266 7.852 1 85.62 129 LEU B O 1
ATOM 3233 N N . ALA B 1 130 ? -4.367 29.172 7.641 1 87.75 130 ALA B N 1
ATOM 3234 C CA . ALA B 1 130 ? -3.125 29.938 7.691 1 87.75 130 ALA B CA 1
ATOM 3235 C C . ALA B 1 130 ? -2.383 29.688 9 1 87.75 130 ALA B C 1
ATOM 3237 O O . ALA B 1 130 ? -1.159 29.531 9.008 1 87.75 130 ALA B O 1
ATOM 3238 N N . LEU B 1 131 ? -3.096 29.609 10.102 1 91.5 131 LEU B N 1
ATOM 3239 C CA . LEU B 1 131 ? -2.49 29.359 11.406 1 91.5 131 LEU B CA 1
ATOM 3240 C C . LEU B 1 131 ? -1.825 27.984 11.445 1 91.5 131 LEU B C 1
ATOM 3242 O O . LEU B 1 131 ? -0.75 27.828 12.023 1 91.5 131 LEU B O 1
ATOM 3246 N N . LYS B 1 132 ? -2.459 27.094 10.789 1 88.62 132 LYS B N 1
ATOM 3247 C CA . LYS B 1 132 ? -1.951 25.734 10.75 1 88.62 132 LYS B CA 1
ATOM 3248 C C . LYS B 1 132 ? -0.626 25.656 10 1 88.62 132 LYS B C 1
ATOM 3250 O O . LYS B 1 132 ? 0.286 24.938 10.406 1 88.62 132 LYS B O 1
ATOM 3255 N N . LEU B 1 133 ? -0.471 26.531 9.008 1 91.25 133 LEU B N 1
ATOM 3256 C CA . LEU B 1 133 ? 0.583 26.297 8.023 1 91.25 133 LEU B CA 1
ATOM 3257 C C . LEU B 1 133 ? 1.553 27.469 7.977 1 91.25 133 LEU B C 1
ATOM 3259 O O . LEU B 1 133 ? 2.418 27.531 7.102 1 91.25 133 LEU B O 1
ATOM 3263 N N . MET B 1 134 ? 1.507 28.328 8.875 1 93.44 134 MET B N 1
ATOM 3264 C CA . MET B 1 134 ? 2.207 29.609 8.859 1 93.44 134 MET B CA 1
ATOM 3265 C C . MET B 1 134 ? 3.693 29.406 8.578 1 93.44 134 MET B C 1
ATOM 3267 O O . MET B 1 134 ? 4.262 30.094 7.73 1 93.44 134 MET B O 1
ATOM 3271 N N . PRO B 1 135 ? 4.324 28.422 9.141 1 92.69 135 PRO B N 1
ATOM 3272 C CA . PRO B 1 135 ? 5.766 28.281 8.922 1 92.69 135 PRO B CA 1
ATOM 3273 C C . PRO B 1 135 ? 6.109 27.938 7.473 1 92.69 135 PRO B C 1
ATOM 3275 O O . PRO B 1 135 ? 7.277 28 7.078 1 92.69 135 PRO B O 1
ATOM 3278 N N . PHE B 1 136 ? 5.145 27.641 6.719 1 92.06 136 PHE B N 1
ATOM 3279 C CA . PHE B 1 136 ? 5.371 27.281 5.324 1 92.06 136 PHE B CA 1
ATOM 3280 C C . PHE B 1 136 ? 5.277 28.516 4.43 1 92.06 136 PHE B C 1
ATOM 3282 O O . PHE B 1 136 ? 5.656 28.469 3.256 1 92.06 136 PHE B O 1
ATOM 3289 N N . THR B 1 137 ? 4.785 29.562 4.922 1 91.62 137 THR B N 1
ATOM 3290 C CA . THR B 1 137 ? 4.66 30.781 4.145 1 91.62 137 THR B CA 1
ATOM 3291 C C . THR B 1 137 ? 5.965 31.578 4.16 1 91.62 137 THR B C 1
ATOM 3293 O O . THR B 1 137 ? 6.992 31.078 4.633 1 91.62 137 THR B O 1
ATOM 3296 N N . SER B 1 138 ? 5.879 32.781 3.498 1 91.44 138 SER B N 1
ATOM 3297 C CA . SER B 1 138 ? 7.055 33.656 3.537 1 91.44 138 SER B CA 1
ATOM 3298 C C . SER B 1 138 ? 6.996 34.625 4.723 1 91.44 138 SER B C 1
ATOM 3300 O O . SER B 1 138 ? 5.949 35.219 4.996 1 91.44 138 SER B O 1
ATOM 3302 N N . TYR B 1 139 ? 8.125 34.719 5.379 1 91.62 139 TYR B N 1
ATOM 3303 C CA . TYR B 1 139 ? 8.234 35.594 6.535 1 91.62 139 TYR B CA 1
ATOM 3304 C C . TYR B 1 139 ? 9.664 36.125 6.695 1 91.62 139 TYR B C 1
ATOM 3306 O O . TYR B 1 139 ? 10.602 35.531 6.152 1 91.62 139 TYR B O 1
ATOM 3314 N N . LYS B 1 140 ? 9.781 37.219 7.449 1 92.56 140 LYS B N 1
ATOM 3315 C CA . LYS B 1 140 ? 11.078 37.844 7.652 1 92.56 140 LYS B CA 1
ATOM 3316 C C . LYS B 1 140 ? 11.805 37.25 8.852 1 92.56 140 LYS B C 1
ATOM 3318 O O . LYS B 1 140 ? 13.039 37.156 8.875 1 92.56 140 LYS B O 1
ATOM 3323 N N . GLU B 1 141 ? 11.125 36.75 9.758 1 92.69 141 GLU B N 1
ATOM 3324 C CA . GLU B 1 141 ? 11.68 36.188 10.984 1 92.69 141 GLU B CA 1
ATOM 3325 C C . GLU B 1 141 ? 12.211 34.781 10.75 1 92.69 141 GLU B C 1
ATOM 3327 O O . GLU B 1 141 ? 11.828 34.125 9.789 1 92.69 141 GLU B O 1
ATOM 3332 N N . PRO B 1 142 ? 13.164 34.406 11.633 1 92.56 142 PRO B N 1
ATOM 3333 C CA . PRO B 1 142 ? 13.57 33 11.594 1 92.56 142 PRO B CA 1
ATOM 3334 C C . PRO B 1 142 ? 12.398 32.031 11.773 1 92.56 142 PRO B C 1
ATOM 3336 O O . PRO B 1 142 ? 11.438 32.344 12.484 1 92.56 142 PRO B O 1
ATOM 3339 N N . THR B 1 143 ? 12.531 30.938 11.148 1 92.38 143 THR B N 1
ATOM 3340 C CA . THR B 1 143 ? 11.469 29.953 11.133 1 92.38 143 THR B CA 1
ATOM 3341 C C . THR B 1 143 ? 11.062 29.562 12.555 1 92.38 143 THR B C 1
ATOM 3343 O O . THR B 1 143 ? 9.875 29.422 12.852 1 92.38 143 THR B O 1
ATOM 3346 N N . GLU B 1 144 ? 11.977 29.375 13.438 1 93.44 144 GLU B N 1
ATOM 3347 C CA . GLU B 1 144 ? 11.695 29.016 14.828 1 93.44 144 GLU B CA 1
ATOM 3348 C C . GLU B 1 144 ? 10.805 30.047 15.5 1 93.44 144 GLU B C 1
ATOM 3350 O O . GLU B 1 144 ? 9.867 29.688 16.219 1 93.44 144 GLU B O 1
ATOM 3355 N N . GLU B 1 145 ? 11.102 31.234 15.25 1 93.25 145 GLU B N 1
ATOM 3356 C CA . GLU B 1 145 ? 10.367 32.344 15.875 1 93.25 145 GLU B CA 1
ATOM 3357 C C . GLU B 1 145 ? 8.922 32.375 15.375 1 93.25 145 GLU B C 1
ATOM 3359 O O . GLU B 1 145 ? 7.992 32.562 16.156 1 93.25 145 GLU B O 1
ATOM 3364 N N . ILE B 1 146 ? 8.766 32.25 14.102 1 94.19 146 ILE B N 1
ATOM 3365 C CA . ILE B 1 146 ? 7.43 32.312 13.523 1 94.19 146 ILE B CA 1
ATOM 3366 C C . ILE B 1 146 ? 6.609 31.109 14.008 1 94.19 146 ILE B C 1
ATOM 3368 O O . ILE B 1 146 ? 5.414 31.234 14.281 1 94.19 146 ILE B O 1
ATOM 3372 N N . THR B 1 147 ? 7.246 29.953 14.086 1 95 147 THR B N 1
ATOM 3373 C CA . THR B 1 147 ? 6.562 28.75 14.57 1 95 147 THR B CA 1
ATOM 3374 C C . THR B 1 147 ? 6.102 28.938 16.016 1 95 147 THR B C 1
ATOM 3376 O O . THR B 1 147 ? 4.961 28.625 16.344 1 95 147 THR B O 1
ATOM 3379 N N . LEU B 1 148 ? 6.93 29.5 16.75 1 93.88 148 LEU B N 1
ATOM 3380 C CA . LEU B 1 148 ? 6.594 29.75 18.156 1 93.88 148 LEU B CA 1
ATOM 3381 C C . LEU B 1 148 ? 5.477 30.781 18.25 1 93.88 148 LEU B C 1
ATOM 3383 O O . LEU B 1 148 ? 4.512 30.594 19 1 93.88 148 LEU B O 1
ATOM 3387 N N . LYS B 1 149 ? 5.613 31.844 17.609 1 93.56 149 LYS B N 1
ATOM 3388 C CA . LYS B 1 149 ? 4.625 32.906 17.609 1 93.56 149 LYS B CA 1
ATOM 3389 C C . LYS B 1 149 ? 3.246 32.406 17.219 1 93.56 149 LYS B C 1
ATOM 3391 O O . LYS B 1 149 ? 2.238 32.781 17.812 1 93.56 149 LYS B O 1
ATOM 3396 N N . THR B 1 150 ? 3.238 31.641 16.219 1 94.81 150 THR B N 1
ATOM 3397 C CA . THR B 1 150 ? 1.98 31.094 15.734 1 94.81 150 THR B CA 1
ATOM 3398 C C . THR B 1 150 ? 1.335 30.203 16.781 1 94.81 150 THR B C 1
ATOM 3400 O O . THR B 1 150 ? 0.117 30.234 16.969 1 94.81 150 THR B O 1
ATOM 3403 N N . ALA B 1 151 ? 2.121 29.391 17.438 1 94.19 151 ALA B N 1
ATOM 3404 C CA . ALA B 1 151 ? 1.625 28.562 18.516 1 94.19 151 ALA B CA 1
ATOM 3405 C C . ALA B 1 151 ? 1.043 29.406 19.641 1 94.19 151 ALA B C 1
ATOM 3407 O O . ALA B 1 151 ? -0.036 29.109 20.172 1 94.19 151 ALA B O 1
ATOM 3408 N N . GLN B 1 152 ? 1.702 30.422 19.984 1 93.38 152 GLN B N 1
ATOM 3409 C CA . GLN B 1 152 ? 1.261 31.312 21.031 1 93.38 152 GLN B CA 1
ATOM 3410 C C . GLN B 1 152 ? -0.064 31.984 20.672 1 93.38 152 GLN B C 1
ATOM 3412 O O . GLN B 1 152 ? -0.953 32.094 21.516 1 93.38 152 GLN B O 1
ATOM 3417 N N . LEU B 1 153 ? -0.15 32.406 19.516 1 94.38 153 LEU B N 1
ATOM 3418 C CA . LEU B 1 153 ? -1.391 33 19.047 1 94.38 153 LEU B CA 1
ATOM 3419 C C . LEU B 1 153 ? -2.545 32 19.125 1 94.38 153 LEU B C 1
ATOM 3421 O O . LEU B 1 153 ? -3.646 32.344 19.547 1 94.38 153 LEU B O 1
ATOM 3425 N N . THR B 1 154 ? -2.25 30.812 18.688 1 94.25 154 THR B N 1
ATOM 3426 C CA . THR B 1 154 ? -3.264 29.75 18.734 1 94.25 154 THR B CA 1
ATOM 3427 C C . THR B 1 154 ? -3.775 29.562 20.172 1 94.25 154 THR B C 1
ATOM 3429 O O . THR B 1 154 ? -4.977 29.406 20.375 1 94.25 154 THR B O 1
ATOM 3432 N N . ASN B 1 155 ? -2.906 29.625 21.109 1 90.19 155 ASN B N 1
ATOM 3433 C CA . ASN B 1 155 ? -3.246 29.422 22.516 1 90.19 155 ASN B CA 1
ATOM 3434 C C . ASN B 1 155 ? -4.125 30.547 23.047 1 90.19 155 ASN B C 1
ATOM 3436 O O . ASN B 1 155 ? -4.781 30.391 24.078 1 90.19 155 ASN B O 1
ATOM 3440 N N . LYS B 1 156 ? -4.176 31.625 22.391 1 91.06 156 LYS B N 1
ATOM 3441 C CA . LYS B 1 156 ? -4.926 32.781 22.844 1 91.06 156 LYS B CA 1
ATOM 3442 C C . LYS B 1 156 ? -6.328 32.812 22.266 1 91.06 156 LYS B C 1
ATOM 3444 O O . LYS B 1 156 ? -7.152 33.656 22.625 1 91.06 156 LYS B O 1
ATOM 3449 N N . ILE B 1 157 ? -6.531 31.938 21.344 1 92.44 157 ILE B N 1
ATOM 3450 C CA . ILE B 1 157 ? -7.828 31.938 20.672 1 92.44 157 ILE B CA 1
ATOM 3451 C C . ILE B 1 157 ? -8.914 31.5 21.641 1 92.44 157 ILE B C 1
ATOM 3453 O O . ILE B 1 157 ? -8.797 30.453 22.281 1 92.44 157 ILE B O 1
ATOM 3457 N N . THR B 1 158 ? -10.031 32.219 21.719 1 87.62 158 THR B N 1
ATOM 3458 C CA . THR B 1 158 ? -11.109 31.906 22.641 1 87.62 158 THR B CA 1
ATOM 3459 C C . THR B 1 158 ? -12.406 31.625 21.875 1 87.62 158 THR B C 1
ATOM 3461 O O . THR B 1 158 ? -13.398 31.203 22.469 1 87.62 158 THR B O 1
ATOM 3464 N N . THR B 1 159 ? -12.406 31.844 20.641 1 90.38 159 THR B N 1
ATOM 3465 C CA . THR B 1 159 ? -13.633 31.781 19.844 1 90.38 159 THR B CA 1
ATOM 3466 C C . THR B 1 159 ? -13.828 30.375 19.281 1 90.38 159 THR B C 1
ATOM 3468 O O . THR B 1 159 ? -14.875 30.094 18.688 1 90.38 159 THR B O 1
ATOM 3471 N N . LEU B 1 160 ? -12.852 29.5 19.438 1 88.44 160 LEU B N 1
ATOM 3472 C CA . LEU B 1 160 ? -12.93 28.156 18.891 1 88.44 160 LEU B CA 1
ATOM 3473 C C . LEU B 1 160 ? -13.234 27.141 19.984 1 88.44 160 LEU B C 1
ATOM 3475 O O . LEU B 1 160 ? -12.914 27.375 21.156 1 88.44 160 LEU B O 1
ATOM 3479 N N . THR B 1 161 ? -13.922 26.094 19.484 1 83.38 161 THR B N 1
ATOM 3480 C CA . THR B 1 161 ? -14.109 24.984 20.406 1 83.38 161 THR B CA 1
ATOM 3481 C C . THR B 1 161 ? -12.781 24.281 20.688 1 83.38 161 THR B C 1
ATOM 3483 O O . THR B 1 161 ? -11.812 24.469 19.953 1 83.38 161 THR B O 1
ATOM 3486 N N . ILE B 1 162 ? -12.734 23.5 21.703 1 80.19 162 ILE B N 1
ATOM 3487 C CA . ILE B 1 162 ? -11.539 22.75 22.094 1 80.19 162 ILE B CA 1
ATOM 3488 C C . ILE B 1 162 ? -11.141 21.812 20.953 1 80.19 162 ILE B C 1
ATOM 3490 O O . ILE B 1 162 ? -9.953 21.672 20.656 1 80.19 162 ILE B O 1
ATOM 3494 N N . ASP B 1 163 ? -12.141 21.219 20.359 1 76.75 163 ASP B N 1
ATOM 3495 C CA . ASP B 1 163 ? -11.875 20.297 19.266 1 76.75 163 ASP B CA 1
ATOM 3496 C C . ASP B 1 163 ? -11.242 21 18.078 1 76.75 163 ASP B C 1
ATOM 3498 O O . ASP B 1 163 ? -10.32 20.484 17.453 1 76.75 163 ASP B O 1
ATOM 3502 N N . GLU B 1 164 ? -11.711 22.141 17.844 1 80.06 164 GLU B N 1
ATOM 3503 C CA . GLU B 1 164 ? -11.164 22.922 16.734 1 80.06 164 GLU B CA 1
ATOM 3504 C C . GLU B 1 164 ? -9.727 23.359 17.031 1 80.06 164 GLU B C 1
ATOM 3506 O O . GLU B 1 164 ? -8.867 23.297 16.156 1 80.06 164 GLU B O 1
ATOM 3511 N N . LEU B 1 165 ? -9.531 23.75 18.203 1 85.81 165 LEU B N 1
ATOM 3512 C CA . LEU B 1 165 ? -8.195 24.156 18.625 1 85.81 165 LEU B CA 1
ATOM 3513 C C . LEU B 1 165 ? -7.223 22.984 18.547 1 85.81 165 LEU B C 1
ATOM 3515 O O . LEU B 1 165 ? -6.102 23.125 18.062 1 85.81 165 LEU B O 1
ATOM 3519 N N . ASN B 1 166 ? -7.676 21.906 18.969 1 80.25 166 ASN B N 1
ATOM 3520 C CA . ASN B 1 166 ? -6.84 20.703 18.938 1 80.25 166 ASN B CA 1
ATOM 3521 C C . ASN B 1 166 ? -6.484 20.312 17.516 1 80.25 166 ASN B C 1
ATOM 3523 O O . ASN B 1 166 ? -5.379 19.828 17.25 1 80.25 166 ASN B O 1
ATOM 3527 N N . ASN B 1 167 ? -7.387 20.5 16.688 1 78.88 167 ASN B N 1
ATOM 3528 C CA . ASN B 1 167 ? -7.121 20.203 15.281 1 78.88 167 ASN B CA 1
ATOM 3529 C C . ASN B 1 167 ? -6.012 21.094 14.727 1 78.88 167 ASN B C 1
ATOM 3531 O O . ASN B 1 167 ? -5.133 20.609 14.008 1 78.88 167 ASN B O 1
ATOM 3535 N N . ILE B 1 168 ? -6.043 22.281 15.062 1 87.19 168 ILE B N 1
ATOM 3536 C CA . ILE B 1 168 ? -5 23.203 14.625 1 87.19 168 ILE B CA 1
ATOM 3537 C C . ILE B 1 168 ? -3.654 22.781 15.195 1 87.19 168 ILE B C 1
ATOM 3539 O O . ILE B 1 168 ? -2.666 22.672 14.469 1 87.19 168 ILE B O 1
ATOM 3543 N N . LYS B 1 169 ? -3.68 22.484 16.438 1 87.75 169 LYS B N 1
ATOM 3544 C CA . LYS B 1 169 ? -2.445 22.141 17.141 1 87.75 169 LYS B CA 1
ATOM 3545 C C . LYS B 1 169 ? -1.833 20.859 16.578 1 87.75 169 LYS B C 1
ATOM 3547 O O . LYS B 1 169 ? -0.609 20.734 16.484 1 87.75 169 LYS B O 1
ATOM 3552 N N . TYR B 1 170 ? -2.67 19.984 16.25 1 81.06 170 TYR B N 1
ATOM 3553 C CA . TYR B 1 170 ? -2.193 18.75 15.656 1 81.06 170 TYR B CA 1
ATOM 3554 C C . TYR B 1 170 ? -1.406 19.016 14.383 1 81.06 170 TYR B C 1
ATOM 3556 O O . TYR B 1 170 ? -0.311 18.484 14.188 1 81.06 170 TYR B O 1
ATOM 3564 N N . ILE B 1 171 ? -1.958 19.812 13.562 1 84.38 171 ILE B N 1
ATOM 3565 C CA . ILE B 1 171 ? -1.3 20.125 12.297 1 84.38 171 ILE B CA 1
ATOM 3566 C C . ILE B 1 171 ? -0.028 20.922 12.57 1 84.38 171 ILE B C 1
ATOM 3568 O O . ILE B 1 171 ? 1.006 20.688 11.938 1 84.38 171 ILE B O 1
ATOM 3572 N N . GLN B 1 172 ? -0.066 21.766 13.508 1 90.75 172 GLN B N 1
ATOM 3573 C CA . GLN B 1 172 ? 1.106 22.562 13.852 1 90.75 172 GLN B CA 1
ATOM 3574 C C . GLN B 1 172 ? 2.25 21.688 14.336 1 90.75 172 GLN B C 1
ATOM 3576 O O . GLN B 1 172 ? 3.42 21.984 14.086 1 90.75 172 GLN B O 1
ATOM 3581 N N . GLN B 1 173 ? 1.882 20.656 15.016 1 87.81 173 GLN B N 1
ATOM 3582 C CA . GLN B 1 173 ? 2.91 19.719 15.445 1 87.81 173 GLN B CA 1
ATOM 3583 C C . GLN B 1 173 ? 3.609 19.078 14.25 1 87.81 173 GLN B C 1
ATOM 3585 O O . GLN B 1 173 ? 4.836 18.984 14.219 1 87.81 173 GLN B O 1
ATOM 3590 N N . ALA B 1 174 ? 2.805 18.672 13.352 1 83.81 174 ALA B N 1
ATOM 3591 C CA . ALA B 1 174 ? 3.355 18.078 12.141 1 83.81 174 ALA B CA 1
ATOM 3592 C C . ALA B 1 174 ? 4.238 19.062 11.383 1 83.81 174 ALA B C 1
ATOM 3594 O O . ALA B 1 174 ? 5.34 18.703 10.945 1 83.81 174 ALA B O 1
ATOM 3595 N N . VAL B 1 175 ? 3.775 20.219 11.281 1 89.31 175 VAL B N 1
ATOM 3596 C CA . VAL B 1 175 ? 4.504 21.266 10.578 1 89.31 175 VAL B CA 1
ATOM 3597 C C . VAL B 1 175 ? 5.82 21.547 11.297 1 89.31 175 VAL B C 1
ATOM 3599 O O . VAL B 1 175 ? 6.875 21.625 10.672 1 89.31 175 VAL B O 1
ATOM 3602 N N . CYS B 1 176 ? 5.742 21.656 12.555 1 90.88 176 CYS B N 1
ATOM 3603 C CA . CYS B 1 176 ? 6.93 21.891 13.367 1 90.88 176 CYS B CA 1
ATOM 3604 C C . CYS B 1 176 ? 8 20.844 13.102 1 90.88 176 CYS B C 1
ATOM 3606 O O . CYS B 1 176 ? 9.172 21.172 12.93 1 90.88 176 CYS B O 1
ATOM 3608 N N . SER B 1 177 ? 7.586 19.703 12.977 1 87.19 177 SER B N 1
ATOM 3609 C CA . SER B 1 177 ? 8.508 18.594 12.797 1 87.19 177 SER B CA 1
ATOM 3610 C C . SER B 1 177 ? 9.172 18.641 11.422 1 87.19 177 SER B C 1
ATOM 3612 O O . SER B 1 177 ? 10.242 18.062 11.219 1 87.19 177 SER B O 1
ATOM 3614 N N . LYS B 1 178 ? 8.602 19.375 10.523 1 87.5 178 LYS B N 1
ATOM 3615 C CA . LYS B 1 178 ? 9.148 19.453 9.172 1 87.5 178 LYS B CA 1
ATOM 3616 C C . LYS B 1 178 ? 10.117 20.625 9.039 1 87.5 178 LYS B C 1
ATOM 3618 O O . LYS B 1 178 ? 11.07 20.578 8.258 1 87.5 178 LYS B O 1
ATOM 3623 N N . VAL B 1 179 ? 9.891 21.672 9.789 1 91.12 179 VAL B N 1
ATOM 3624 C CA . VAL B 1 179 ? 10.594 22.922 9.477 1 91.12 179 VAL B CA 1
ATOM 3625 C C . VAL B 1 179 ? 11.641 23.203 10.555 1 91.12 179 VAL B C 1
ATOM 3627 O O . VAL B 1 179 ? 12.547 24.016 10.344 1 91.12 179 VAL B O 1
ATOM 3630 N N . ILE B 1 180 ? 11.461 22.531 11.688 1 92.56 180 ILE B N 1
ATOM 3631 C CA . ILE B 1 180 ? 12.375 22.781 12.797 1 92.56 180 ILE B CA 1
ATOM 3632 C C . ILE B 1 180 ? 13.258 21.562 13.023 1 92.56 180 ILE B C 1
ATOM 3634 O O . ILE B 1 180 ? 12.758 20.422 13.062 1 92.56 180 ILE B O 1
ATOM 3638 N N . LYS B 1 181 ? 14.586 21.859 13.172 1 89.44 181 LYS B N 1
ATOM 3639 C CA . LYS B 1 181 ? 15.5 20.766 13.516 1 89.44 181 LYS B CA 1
ATOM 3640 C C . LYS B 1 181 ? 15.094 20.094 14.828 1 89.44 181 LYS B C 1
ATOM 3642 O O . LYS B 1 181 ? 14.664 20.766 15.766 1 89.44 181 LYS B O 1
ATOM 3647 N N . LYS B 1 182 ? 15.273 18.797 14.828 1 86.81 182 LYS B N 1
ATOM 3648 C CA . LYS B 1 182 ? 14.812 17.969 15.938 1 86.81 182 LYS B CA 1
ATOM 3649 C C . LYS B 1 182 ? 15.312 18.516 17.281 1 86.81 182 LYS B C 1
ATOM 3651 O O . LYS B 1 182 ? 14.555 18.578 18.25 1 86.81 182 LYS B O 1
ATOM 3656 N N . GLU B 1 183 ? 16.516 18.938 17.281 1 87.12 183 GLU B N 1
ATOM 3657 C CA . GLU B 1 183 ? 17.156 19.391 18.516 1 87.12 183 GLU B CA 1
ATOM 3658 C C . GLU B 1 183 ? 16.5 20.672 19.031 1 87.12 183 GLU B C 1
ATOM 3660 O O . GLU B 1 183 ? 16.625 21 20.219 1 87.12 183 GLU B O 1
ATOM 3665 N N . HIS B 1 184 ? 15.789 21.359 18.219 1 91.25 184 HIS B N 1
ATOM 3666 C CA . HIS B 1 184 ? 15.203 22.641 18.594 1 91.25 184 HIS B CA 1
ATOM 3667 C C . HIS B 1 184 ? 13.688 22.531 18.719 1 91.25 184 HIS B C 1
ATOM 3669 O O . HIS B 1 184 ? 13.016 23.531 19 1 91.25 184 HIS B O 1
ATOM 3675 N N . GLN B 1 185 ? 13.094 21.375 18.594 1 91.88 185 GLN B N 1
ATOM 3676 C CA . GLN B 1 185 ? 11.641 21.234 18.5 1 91.88 185 GLN B CA 1
ATOM 3677 C C . GLN B 1 185 ? 10.984 21.281 19.875 1 91.88 185 GLN B C 1
ATOM 3679 O O . GLN B 1 185 ? 9.844 21.734 20 1 91.88 185 GLN B O 1
ATOM 3684 N N . GLN B 1 186 ? 11.672 20.844 20.828 1 87.88 186 GLN B N 1
ATOM 3685 C CA . GLN B 1 186 ? 11.055 20.531 22.109 1 87.88 186 GLN B CA 1
ATOM 3686 C C . GLN B 1 186 ? 10.344 21.75 22.688 1 87.88 186 GLN B C 1
ATOM 3688 O O . GLN B 1 186 ? 9.156 21.688 23.016 1 87.88 186 GLN B O 1
ATOM 3693 N N . PRO B 1 187 ? 11.008 22.875 22.828 1 89.56 187 PRO B N 1
ATOM 3694 C CA . PRO B 1 187 ? 10.336 24.031 23.406 1 89.56 187 PRO B CA 1
ATOM 3695 C C . PRO B 1 187 ? 9.109 24.469 22.609 1 89.56 187 PRO B C 1
ATOM 3697 O O . PRO B 1 187 ? 8.125 24.922 23.188 1 89.56 187 PRO B O 1
ATOM 3700 N N . ILE B 1 188 ? 9.164 24.391 21.375 1 93.19 188 ILE B N 1
ATOM 3701 C CA . ILE B 1 188 ? 8.07 24.797 20.516 1 93.19 188 ILE B CA 1
ATOM 3702 C C . ILE B 1 188 ? 6.918 23.797 20.625 1 93.19 188 ILE B C 1
ATOM 3704 O O . ILE B 1 188 ? 5.754 24.203 20.719 1 93.19 188 ILE B O 1
ATOM 3708 N N . MET B 1 189 ? 7.281 22.531 20.703 1 90.25 189 MET B N 1
ATOM 3709 C CA . MET B 1 189 ? 6.281 21.469 20.859 1 90.25 189 MET B CA 1
ATOM 3710 C C . MET B 1 189 ? 5.531 21.641 22.172 1 90.25 189 MET B C 1
ATOM 3712 O O . MET B 1 189 ? 4.312 21.453 22.234 1 90.25 189 MET B O 1
ATOM 3716 N N . GLU B 1 190 ? 6.148 22.016 23.172 1 86.62 190 GLU B N 1
ATOM 3717 C CA . GLU B 1 190 ? 5.523 22.25 24.469 1 86.62 190 GLU B CA 1
ATOM 3718 C C . GLU B 1 190 ? 4.539 23.406 24.406 1 86.62 190 GLU B C 1
ATOM 3720 O O . GLU B 1 190 ? 3.457 23.344 24.984 1 86.62 190 GLU B O 1
ATOM 3725 N N . GLU B 1 191 ? 4.984 24.438 23.703 1 89.12 191 GLU B N 1
ATOM 3726 C CA . GLU B 1 191 ? 4.094 25.578 23.516 1 89.12 191 GLU B CA 1
ATOM 3727 C C . GLU B 1 191 ? 2.83 25.188 22.766 1 89.12 191 GLU B C 1
ATOM 3729 O O . GLU B 1 191 ? 1.727 25.609 23.125 1 89.12 191 GLU B O 1
ATOM 3734 N N . ILE B 1 192 ? 3.01 24.406 21.781 1 91.25 192 ILE B N 1
ATOM 3735 C CA . ILE B 1 192 ? 1.885 23.969 20.953 1 91.25 192 ILE B CA 1
ATOM 3736 C C . ILE B 1 192 ? 0.928 23.141 21.797 1 91.25 192 ILE B C 1
ATOM 3738 O O . ILE B 1 192 ? -0.292 23.297 21.703 1 91.25 192 ILE B O 1
ATOM 3742 N N . LYS B 1 193 ? 1.507 22.312 22.609 1 85.06 193 LYS B N 1
ATOM 3743 C CA . LYS B 1 193 ? 0.712 21.375 23.391 1 85.06 193 LYS B CA 1
ATOM 3744 C C . LYS B 1 193 ? 0.097 22.047 24.609 1 85.06 193 LYS B C 1
ATOM 3746 O O . LYS B 1 193 ? -0.829 21.5 25.219 1 85.06 193 LYS B O 1
ATOM 3751 N N . MET B 1 194 ? 0.685 23.047 24.922 1 71.31 194 MET B N 1
ATOM 3752 C CA . MET B 1 194 ? 0.215 23.766 26.109 1 71.31 194 MET B CA 1
ATOM 3753 C C . MET B 1 194 ? -1.279 24.047 26.016 1 71.31 194 MET B C 1
ATOM 3755 O O . MET B 1 194 ? -1.769 24.453 24.953 1 71.31 194 MET B O 1
ATOM 3759 N N . ARG B 1 195 ? -2.139 23.062 26.781 1 56.75 195 ARG B N 1
ATOM 3760 C CA . ARG B 1 195 ? -3.59 23.203 26.859 1 56.75 195 ARG B CA 1
ATOM 3761 C C . ARG B 1 195 ? -3.982 24.391 27.734 1 56.75 195 ARG B C 1
ATOM 3763 O O . ARG B 1 195 ? -3.225 24.797 28.609 1 56.75 195 ARG B O 1
ATOM 3770 N N . ASN B 1 196 ? -5.023 24.969 27.375 1 50.09 196 ASN B N 1
ATOM 3771 C CA . ASN B 1 196 ? -5.68 25.672 28.469 1 50.09 196 ASN B CA 1
ATOM 3772 C C . ASN B 1 196 ? -5.883 24.766 29.672 1 50.09 196 ASN B C 1
ATOM 3774 O O . ASN B 1 196 ? -5.918 23.547 29.547 1 50.09 196 ASN B O 1
ATOM 3778 N N . THR B 1 197 ? -6.031 25.047 31.047 1 44.78 197 THR B N 1
ATOM 3779 C CA . THR B 1 197 ? -5.805 24.359 32.312 1 44.78 197 THR B CA 1
ATOM 3780 C C . THR B 1 197 ? -6.555 23.031 32.344 1 44.78 197 THR B C 1
ATOM 3782 O O . THR B 1 197 ? -6 22 32.75 1 44.78 197 THR B O 1
ATOM 3785 N N . LEU B 1 198 ? -7.961 22.797 32.406 1 40.38 198 LEU B N 1
ATOM 3786 C CA . LEU B 1 198 ? -8.742 21.641 32.812 1 40.38 198 LEU B CA 1
ATOM 3787 C C . LEU B 1 198 ? -8.781 20.594 31.703 1 40.38 198 LEU B C 1
ATOM 3789 O O . LEU B 1 198 ? -8.633 19.391 31.969 1 40.38 198 LEU B O 1
ATOM 3793 N N . TYR B 1 199 ? -8.992 20.766 30.516 1 36.91 199 TYR B N 1
ATOM 3794 C CA . TYR B 1 199 ? -9.203 19.891 29.359 1 36.91 199 TYR B CA 1
ATOM 3795 C C . TYR B 1 199 ? -7.895 19.281 28.891 1 36.91 199 TYR B C 1
ATOM 3797 O O . TYR B 1 199 ? -7.852 18.109 28.516 1 36.91 199 TYR B O 1
ATOM 3805 N N . ASP B 1 200 ? -6.859 19.906 28.953 1 41.62 200 ASP B N 1
ATOM 3806 C CA . ASP B 1 200 ? -5.555 19.422 28.516 1 41.62 200 ASP B CA 1
ATOM 3807 C C . ASP B 1 200 ? -5.082 18.25 29.344 1 41.62 200 ASP B C 1
ATOM 3809 O O . ASP B 1 200 ? -4.48 17.312 28.828 1 41.62 200 ASP B O 1
ATOM 3813 N N . GLN B 1 201 ? -5.438 18.297 30.594 1 42.38 201 GLN B N 1
ATOM 3814 C CA . GLN B 1 201 ? -5.117 17.188 31.484 1 42.38 201 GLN B CA 1
ATOM 3815 C C . GLN B 1 201 ? -5.875 15.922 31.094 1 42.38 201 GLN B C 1
ATOM 3817 O O . GLN B 1 201 ? -5.297 14.836 31.062 1 42.38 201 GLN B O 1
ATOM 3822 N N . ALA B 1 202 ? -7.152 16.125 30.719 1 41.75 202 ALA B N 1
ATOM 3823 C CA . ALA B 1 202 ? -7.988 14.977 30.406 1 41.75 202 ALA B CA 1
ATOM 3824 C C . ALA B 1 202 ? -7.559 14.344 29.078 1 41.75 202 ALA B C 1
ATOM 3826 O O . ALA B 1 202 ? -7.508 13.117 28.953 1 41.75 202 ALA B O 1
ATOM 3827 N N . ARG B 1 203 ? -7.164 14.992 28.203 1 42.62 203 ARG B N 1
ATOM 3828 C CA . ARG B 1 203 ? -6.824 14.539 26.859 1 42.62 203 ARG B CA 1
ATOM 3829 C C . ARG B 1 203 ? -5.438 13.906 26.828 1 42.62 203 ARG B C 1
ATOM 3831 O O . ARG B 1 203 ? -5.25 12.852 26.219 1 42.62 203 ARG B O 1
ATOM 3838 N N . LYS B 1 204 ? -4.5 14.43 27.469 1 43.75 204 LYS B N 1
ATOM 3839 C CA . LYS B 1 204 ? -3.219 13.758 27.672 1 43.75 204 LYS B CA 1
ATOM 3840 C C . LYS B 1 204 ? -3.404 12.406 28.344 1 43.75 204 LYS B C 1
ATOM 3842 O O . LYS B 1 204 ? -2.744 11.43 27.984 1 43.75 204 LYS B O 1
ATOM 3847 N N . GLU B 1 205 ? -4.359 12.352 29.266 1 44.16 205 GLU B N 1
ATOM 3848 C CA . GLU B 1 205 ? -4.695 11.086 29.922 1 44.16 205 GLU B CA 1
ATOM 3849 C C . GLU B 1 205 ? -5.34 10.117 28.938 1 44.16 205 GLU B C 1
ATOM 3851 O O . GLU B 1 205 ? -5.043 8.922 28.953 1 44.16 205 GLU B O 1
ATOM 3856 N N . GLY B 1 206 ? -6.094 10.656 28.125 1 43.28 206 GLY B N 1
ATOM 3857 C CA . GLY B 1 206 ? -6.758 9.828 27.125 1 43.28 206 GLY B CA 1
ATOM 3858 C C . GLY B 1 206 ? -5.824 9.336 26.031 1 43.28 206 GLY B C 1
ATOM 3859 O O . GLY B 1 206 ? -5.883 8.172 25.641 1 43.28 206 GLY B O 1
ATOM 3860 N N . ILE B 1 207 ? -5.008 10.141 25.516 1 43.78 207 ILE B N 1
ATOM 3861 C CA . ILE B 1 207 ? -4.027 9.805 24.484 1 43.78 207 ILE B CA 1
ATOM 3862 C C . ILE B 1 207 ? -3.002 8.82 25.062 1 43.78 207 ILE B C 1
ATOM 3864 O O . ILE B 1 207 ? -2.664 7.828 24.422 1 43.78 207 ILE B O 1
ATOM 3868 N N . LYS B 1 208 ? -2.502 9.125 26.266 1 41.47 208 LYS B N 1
ATOM 3869 C CA . LYS B 1 208 ? -1.647 8.164 26.953 1 41.47 208 LYS B CA 1
ATOM 3870 C C . LYS B 1 208 ? -2.377 6.844 27.188 1 41.47 208 LYS B C 1
ATOM 3872 O O . LYS B 1 208 ? -1.797 5.77 27.016 1 41.47 208 LYS B O 1
ATOM 3877 N N . GLU B 1 209 ? -3.588 7.004 27.484 1 43.97 209 GLU B N 1
ATOM 3878 C CA . GLU B 1 209 ? -4.402 5.809 27.672 1 43.97 209 GLU B CA 1
ATOM 3879 C C . GLU B 1 209 ? -4.637 5.078 26.359 1 43.97 209 GLU B C 1
ATOM 3881 O O . GLU B 1 209 ? -4.574 3.85 26.297 1 43.97 209 GLU B O 1
ATOM 3886 N N . GLY B 1 210 ? -4.922 5.812 25.422 1 40.84 210 GLY B N 1
ATOM 3887 C CA . GLY B 1 210 ? -5.168 5.195 24.125 1 40.84 210 GLY B CA 1
ATOM 3888 C C . GLY B 1 210 ? -3.912 4.645 23.469 1 40.84 210 GLY B C 1
ATOM 3889 O O . GLY B 1 210 ? -3.932 3.553 22.906 1 40.84 210 GLY B O 1
ATOM 3890 N N . LYS B 1 211 ? -2.895 5.43 23.453 1 40.28 211 LYS B N 1
ATOM 3891 C CA . LYS B 1 211 ? -1.591 4.914 23.047 1 40.28 211 LYS B CA 1
ATOM 3892 C C . LYS B 1 211 ? -1.195 3.701 23.891 1 40.28 211 LYS B C 1
ATOM 3894 O O . LYS B 1 211 ? -0.717 2.699 23.359 1 40.28 211 LYS B O 1
ATOM 3899 N N . THR B 1 212 ? -1.368 3.809 25.156 1 38.38 212 THR B N 1
ATOM 3900 C CA . THR B 1 212 ? -1.128 2.709 26.078 1 38.38 212 THR B CA 1
ATOM 3901 C C . THR B 1 212 ? -2.066 1.542 25.797 1 38.38 212 THR B C 1
ATOM 3903 O O . THR B 1 212 ? -1.648 0.383 25.812 1 38.38 212 THR B O 1
ATOM 3906 N N . GLU B 1 213 ? -3.17 1.905 25.469 1 40.94 213 GLU B N 1
ATOM 3907 C CA . GLU B 1 213 ? -4.109 0.837 25.141 1 40.94 213 GLU B CA 1
ATOM 3908 C C . GLU B 1 213 ? -3.787 0.207 23.797 1 40.94 213 GLU B C 1
ATOM 3910 O O . GLU B 1 213 ? -3.861 -1.014 23.641 1 40.94 213 GLU B O 1
ATOM 3915 N N . GLY B 1 214 ? -3.576 0.947 22.906 1 38.25 214 GLY B N 1
ATOM 3916 C CA . GLY B 1 214 ? -3.164 0.428 21.609 1 38.25 214 GLY B CA 1
ATOM 3917 C C . GLY B 1 214 ? -1.824 -0.284 21.656 1 38.25 214 GLY B C 1
ATOM 3918 O O . GLY B 1 214 ? -1.675 -1.37 21.078 1 38.25 214 GLY B O 1
ATOM 3919 N N . ILE B 1 215 ? -0.859 0.308 22.234 1 37.44 215 ILE B N 1
ATOM 3920 C CA . ILE B 1 215 ? 0.357 -0.412 22.594 1 37.44 215 ILE B CA 1
ATOM 3921 C C . ILE B 1 215 ? 0.005 -1.604 23.484 1 37.44 215 ILE B C 1
ATOM 3923 O O . ILE B 1 215 ? 0.497 -2.715 23.266 1 37.44 215 ILE B O 1
ATOM 3927 N N . LYS B 1 216 ? -0.841 -1.404 24.359 1 38.47 216 LYS B N 1
ATOM 3928 C CA . LYS B 1 216 ? -1.297 -2.447 25.266 1 38.47 216 LYS B CA 1
ATOM 3929 C C . LYS B 1 216 ? -2.027 -3.557 24.516 1 38.47 216 LYS B C 1
ATOM 3931 O O . LYS B 1 216 ? -1.829 -4.738 24.797 1 38.47 216 LYS B O 1
ATOM 3936 N N . GLU B 1 217 ? -2.807 -3.197 23.719 1 40.12 217 GLU B N 1
ATOM 3937 C CA . GLU B 1 217 ? -3.492 -4.223 22.938 1 40.12 217 GLU B CA 1
ATOM 3938 C C . GLU B 1 217 ? -2.531 -4.926 21.984 1 40.12 217 GLU B C 1
ATOM 3940 O O . GLU B 1 217 ? -2.582 -6.148 21.828 1 40.12 217 GLU B O 1
ATOM 3945 N N . GLY B 1 218 ? -1.814 -4.301 21.266 1 39.06 218 GLY B N 1
ATOM 3946 C CA . GLY B 1 218 ? -0.727 -4.91 20.516 1 39.06 218 GLY B CA 1
ATOM 3947 C C . GLY B 1 218 ? 0.307 -5.574 21.406 1 39.06 218 GLY B C 1
ATOM 3948 O O . GLY B 1 218 ? 0.732 -6.703 21.125 1 39.06 218 GLY B O 1
ATOM 3949 N N . ILE B 1 219 ? 0.718 -4.891 22.328 1 40.28 219 ILE B N 1
ATOM 3950 C CA . ILE B 1 219 ? 1.536 -5.414 23.406 1 40.28 219 ILE B CA 1
ATOM 3951 C C . ILE B 1 219 ? 0.775 -6.52 24.141 1 40.28 219 ILE B C 1
ATOM 3953 O O . ILE B 1 219 ? 1.339 -7.57 24.453 1 40.28 219 ILE B O 1
ATOM 3957 N N . ASN B 1 220 ? -0.401 -6.312 24.281 1 43.09 220 ASN B N 1
ATOM 3958 C CA . ASN B 1 220 ? -1.245 -7.277 24.984 1 43.09 220 ASN B CA 1
ATOM 3959 C C . ASN B 1 220 ? -1.347 -8.594 24.203 1 43.09 220 ASN B C 1
ATOM 3961 O O . ASN B 1 220 ? -1.288 -9.672 24.797 1 43.09 220 ASN B O 1
ATOM 3965 N N . GLU B 1 221 ? -1.595 -8.531 23.047 1 45.72 221 GLU B N 1
ATOM 3966 C CA . GLU B 1 221 ? -1.577 -9.781 22.281 1 45.72 221 GLU B CA 1
ATOM 3967 C C . GLU B 1 221 ? -0.164 -10.352 22.188 1 45.72 221 GLU B C 1
ATOM 3969 O O . GLU B 1 221 ? 0.038 -11.555 22.359 1 45.72 221 GLU B O 1
ATOM 3974 N N . GLY B 1 222 ? 0.78 -9.641 21.75 1 45.44 222 GLY B N 1
ATOM 3975 C CA . GLY B 1 222 ? 2.166 -10.07 21.859 1 45.44 222 GLY B CA 1
ATOM 3976 C C . GLY B 1 222 ? 2.602 -10.328 23.297 1 45.44 222 GLY B C 1
ATOM 3977 O O . GLY B 1 222 ? 3.307 -11.305 23.562 1 45.44 222 GLY B O 1
ATOM 3978 N N . ARG B 1 223 ? 2.236 -9.477 24 1 52.72 223 ARG B N 1
ATOM 3979 C CA . ARG B 1 223 ? 2.434 -9.57 25.453 1 52.72 223 ARG B CA 1
ATOM 3980 C C . ARG B 1 223 ? 1.724 -10.789 26.031 1 52.72 223 ARG B C 1
ATOM 3982 O O . ARG B 1 223 ? 2.27 -11.484 26.875 1 52.72 223 ARG B O 1
ATOM 3989 N N . LYS B 1 224 ? 0.565 -11.031 25.484 1 54 224 LYS B N 1
ATOM 3990 C CA . LYS B 1 224 ? -0.137 -12.227 25.938 1 54 224 LYS B CA 1
ATOM 3991 C C . LYS B 1 224 ? 0.611 -13.492 25.531 1 54 224 LYS B C 1
ATOM 3993 O O . LYS B 1 224 ? 0.771 -14.414 26.328 1 54 224 LYS B O 1
ATOM 3998 N N . GLU B 1 225 ? 0.963 -13.539 24.438 1 56.59 225 GLU B N 1
ATOM 3999 C CA . GLU B 1 225 ? 1.763 -14.68 24 1 56.59 225 GLU B CA 1
ATOM 4000 C C . GLU B 1 225 ? 3.146 -14.664 24.641 1 56.59 225 GLU B C 1
ATOM 4002 O O . GLU B 1 225 ? 3.635 -15.688 25.125 1 56.59 225 GLU B O 1
ATOM 4007 N N . GLY B 1 226 ? 3.795 -13.555 24.531 1 56.56 226 GLY B N 1
ATOM 4008 C CA . GLY B 1 226 ? 5.059 -13.406 25.234 1 56.56 226 GLY B CA 1
ATOM 4009 C C . GLY B 1 226 ? 4.938 -13.609 26.734 1 56.56 226 GLY B C 1
ATOM 4010 O O . GLY B 1 226 ? 5.812 -14.211 27.359 1 56.56 226 GLY B O 1
ATOM 4011 N N . ARG B 1 227 ? 3.93 -13.062 27.156 1 63.25 227 ARG B N 1
ATOM 4012 C CA . ARG B 1 227 ? 3.611 -13.211 28.562 1 63.25 227 ARG B CA 1
ATOM 4013 C C . ARG B 1 227 ? 3.455 -14.68 28.938 1 63.25 227 ARG B C 1
ATOM 4015 O O . ARG B 1 227 ? 3.975 -15.125 29.969 1 63.25 227 ARG B O 1
ATOM 4022 N N . ASN B 1 228 ? 2.734 -15.328 28.109 1 62.06 228 ASN B N 1
ATOM 4023 C CA . ASN B 1 228 ? 2.598 -16.766 28.359 1 62.06 228 ASN B CA 1
ATOM 4024 C C . ASN B 1 228 ? 3.936 -17.484 28.234 1 62.06 228 ASN B C 1
ATOM 4026 O O . ASN B 1 228 ? 4.254 -18.359 29.031 1 62.06 228 ASN B O 1
ATOM 4030 N N . GLU B 1 229 ? 4.656 -17.141 27.391 1 65.56 229 GLU B N 1
ATOM 4031 C CA . GLU B 1 229 ? 5.992 -17.703 27.234 1 65.56 229 GLU B CA 1
ATOM 4032 C C . GLU B 1 229 ? 6.906 -17.281 28.391 1 65.56 229 GLU B C 1
ATOM 4034 O O . GLU B 1 229 ? 7.656 -18.094 28.922 1 65.56 229 GLU B O 1
ATOM 4039 N N . GLY B 1 230 ? 6.871 -16.016 28.578 1 60.72 230 GLY B N 1
ATOM 4040 C CA . GLY B 1 230 ? 7.645 -15.516 29.703 1 60.72 230 GLY B CA 1
ATOM 4041 C C . GLY B 1 230 ? 7.266 -16.156 31.031 1 60.72 230 GLY B C 1
ATOM 4042 O O . GLY B 1 230 ? 8.141 -16.484 31.828 1 60.72 230 GLY B O 1
ATOM 4043 N N . LYS B 1 231 ? 6.031 -16.25 31.141 1 64.75 231 LYS B N 1
ATOM 4044 C CA . LYS B 1 231 ? 5.547 -16.953 32.312 1 64.75 231 LYS B CA 1
ATOM 4045 C C . LYS B 1 231 ? 6.059 -18.391 32.375 1 64.75 231 LYS B C 1
ATOM 4047 O O . LYS B 1 231 ? 6.516 -18.859 33.406 1 64.75 231 LYS B O 1
ATOM 4052 N N . ASN B 1 232 ? 5.934 -18.922 31.297 1 65.5 232 ASN B N 1
ATOM 4053 C CA . ASN B 1 232 ? 6.414 -20.312 31.219 1 65.5 232 ASN B CA 1
ATOM 4054 C C . ASN B 1 232 ? 7.926 -20.391 31.422 1 65.5 232 ASN B C 1
ATOM 4056 O O . ASN B 1 232 ? 8.422 -21.281 32.094 1 65.5 232 ASN B O 1
ATOM 4060 N N . GLU B 1 233 ? 8.57 -19.516 30.906 1 67.06 233 GLU B N 1
ATOM 4061 C CA . GLU B 1 233 ? 10.016 -19.453 31.078 1 67.06 233 GLU B CA 1
ATOM 4062 C C . GLU B 1 233 ? 10.383 -19.203 32.531 1 67.06 233 GLU B C 1
ATOM 4064 O O . GLU B 1 233 ? 11.273 -19.844 33.094 1 67.06 233 GLU B O 1
ATOM 4069 N N . MET B 1 234 ? 9.773 -18.234 33.094 1 65.31 234 MET B N 1
ATOM 4070 C CA . MET B 1 234 ? 10.016 -17.891 34.5 1 65.31 234 MET B CA 1
ATOM 4071 C C . MET B 1 234 ? 9.617 -19.047 35.406 1 65.31 234 MET B C 1
ATOM 4073 O O . MET B 1 234 ? 10.305 -19.344 36.375 1 65.31 234 MET B O 1
ATOM 4077 N N . LYS B 1 235 ? 8.547 -19.562 35.031 1 65.88 235 LYS B N 1
ATOM 4078 C CA . LYS B 1 235 ? 8.148 -20.766 35.75 1 65.88 235 LYS B CA 1
ATOM 4079 C C . LYS B 1 235 ? 9.25 -21.812 35.719 1 65.88 235 LYS B C 1
ATOM 4081 O O . LYS B 1 235 ? 9.578 -22.422 36.75 1 65.88 235 LYS B O 1
ATOM 4086 N N . ASN B 1 236 ? 9.773 -21.969 34.656 1 68.38 236 ASN B N 1
ATOM 4087 C CA . ASN B 1 236 ? 10.852 -22.953 34.5 1 68.38 236 ASN B CA 1
ATOM 4088 C C . ASN B 1 236 ? 12.109 -22.516 35.219 1 68.38 236 ASN B C 1
ATOM 4090 O O . ASN B 1 236 ? 12.766 -23.344 35.875 1 68.38 236 ASN B O 1
ATOM 4094 N N . GLU B 1 237 ? 12.406 -21.297 35.094 1 68.44 237 GLU B N 1
ATOM 4095 C CA . GLU B 1 237 ? 13.578 -20.75 35.781 1 68.44 237 GLU B CA 1
ATOM 4096 C C . GLU B 1 237 ? 13.445 -20.859 37.312 1 68.44 237 GLU B C 1
ATOM 4098 O O . GLU B 1 237 ? 14.383 -21.281 38 1 68.44 237 GLU B O 1
ATOM 4103 N N . ILE B 1 238 ? 12.297 -20.562 37.781 1 66.19 238 ILE B N 1
ATOM 4104 C CA . ILE B 1 238 ? 12.023 -20.594 39.219 1 66.19 238 ILE B CA 1
ATOM 4105 C C . ILE B 1 238 ? 11.984 -22.047 39.688 1 66.19 238 ILE B C 1
ATOM 4107 O O . ILE B 1 238 ? 12.531 -22.375 40.75 1 66.19 238 ILE B O 1
ATOM 4111 N N . THR B 1 239 ? 11.359 -22.781 38.875 1 67.94 239 THR B N 1
ATOM 4112 C CA . THR B 1 239 ? 11.336 -24.203 39.188 1 67.94 239 THR B CA 1
ATOM 4113 C C . THR B 1 239 ? 12.75 -24.766 39.25 1 67.94 239 THR B C 1
ATOM 4115 O O . THR B 1 239 ? 13.07 -25.516 40.188 1 67.94 239 THR B O 1
ATOM 4118 N N . ASN B 1 240 ? 13.523 -24.297 38.438 1 69.81 240 ASN B N 1
ATOM 4119 C CA . ASN B 1 240 ? 14.914 -24.734 38.406 1 69.81 240 ASN B CA 1
ATOM 4120 C C . ASN B 1 240 ? 15.672 -24.219 39.625 1 69.81 240 ASN B C 1
ATOM 4122 O O . ASN B 1 240 ? 16.469 -24.953 40.219 1 69.81 240 ASN B O 1
ATOM 4126 N N . GLU B 1 241 ? 15.422 -23.031 40 1 69.44 241 GLU B N 1
ATOM 4127 C CA . GLU B 1 241 ? 16.094 -22.438 41.156 1 69.44 241 GLU B CA 1
ATOM 4128 C C . GLU B 1 241 ? 15.633 -23.094 42.469 1 69.44 241 GLU B C 1
ATOM 4130 O O . GLU B 1 241 ? 16.453 -23.406 43.312 1 69.44 241 GLU B O 1
ATOM 4135 N N . ILE B 1 242 ? 14.383 -23.359 42.5 1 71.12 242 ILE B N 1
ATOM 4136 C CA . ILE B 1 242 ? 13.812 -24 43.688 1 71.12 242 ILE B CA 1
ATOM 4137 C C . ILE B 1 242 ? 14.336 -25.438 43.781 1 71.12 242 ILE B C 1
ATOM 4139 O O . ILE B 1 242 ? 14.703 -25.891 44.875 1 71.12 242 ILE B O 1
ATOM 4143 N N . THR B 1 243 ? 14.43 -26 42.688 1 72.94 243 THR B N 1
ATOM 4144 C CA . THR B 1 243 ? 14.961 -27.359 42.656 1 72.94 243 THR B CA 1
ATOM 4145 C C . THR B 1 243 ? 16.406 -27.375 43.125 1 72.94 243 THR B C 1
ATOM 4147 O O . THR B 1 243 ? 16.812 -28.25 43.875 1 72.94 243 THR B O 1
ATOM 4150 N N . THR B 1 244 ? 17.062 -26.406 42.688 1 72.69 244 THR B N 1
ATOM 4151 C CA . THR B 1 244 ? 18.469 -26.281 43.094 1 72.69 244 THR B CA 1
ATOM 4152 C C . THR B 1 244 ? 18.578 -26.047 44.594 1 72.69 244 THR B C 1
ATOM 4154 O O . THR B 1 244 ? 19.422 -26.641 45.25 1 72.69 244 THR B O 1
ATOM 4157 N N . LEU B 1 245 ? 17.719 -25.266 45.156 1 72.62 245 LEU B N 1
ATOM 4158 C CA . LEU B 1 245 ? 17.734 -24.938 46.594 1 72.62 245 LEU B CA 1
ATOM 4159 C C . LEU B 1 245 ? 17.266 -26.141 47.406 1 72.62 245 LEU B C 1
ATOM 4161 O O . LEU B 1 245 ? 17.781 -26.375 48.5 1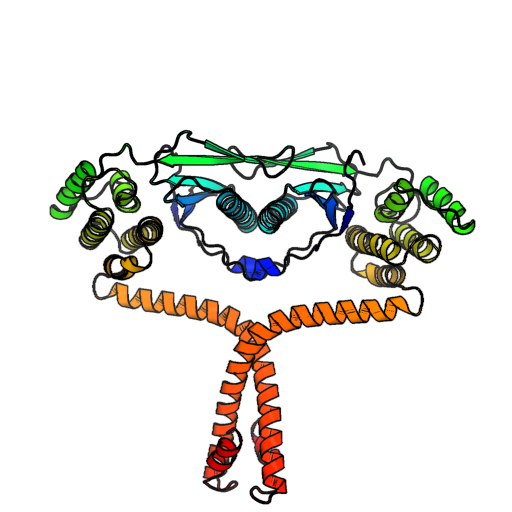 72.62 245 LEU B O 1
ATOM 4165 N N . ILE B 1 246 ? 16.406 -26.828 46.844 1 75 246 ILE B N 1
ATOM 4166 C CA . ILE B 1 246 ? 15.961 -28.062 47.469 1 75 246 ILE B CA 1
ATOM 4167 C C . ILE B 1 246 ? 17.125 -29.047 47.531 1 75 246 ILE B C 1
ATOM 4169 O O . ILE B 1 246 ? 17.375 -29.656 48.562 1 75 246 ILE B O 1
ATOM 4173 N N . GLN B 1 247 ? 17.781 -29.141 46.562 1 74.19 247 GLN B N 1
ATOM 4174 C CA . GLN B 1 247 ? 18.906 -30.062 46.469 1 74.19 247 GLN B CA 1
ATOM 4175 C C . GLN B 1 247 ? 20.016 -29.641 47.438 1 74.19 247 GLN B C 1
ATOM 4177 O O . GLN B 1 247 ? 20.734 -30.5 47.969 1 74.19 247 GLN B O 1
ATOM 4182 N N . LYS B 1 248 ? 20.062 -28.422 47.562 1 76.12 248 LYS B N 1
ATOM 4183 C CA . LYS B 1 248 ? 21.094 -27.906 48.469 1 76.12 248 LYS B CA 1
ATOM 4184 C C . LYS B 1 248 ? 20.625 -27.938 49.906 1 76.12 248 LYS B C 1
ATOM 4186 O O . LYS B 1 248 ? 21.344 -27.516 50.812 1 76.12 248 LYS B O 1
ATOM 4191 N N . GLY B 1 249 ? 19.25 -28.219 50.062 1 76.12 249 GLY B N 1
ATOM 4192 C CA . GLY B 1 249 ? 18.75 -28.406 51.406 1 76.12 249 GLY B CA 1
ATOM 4193 C C . GLY B 1 249 ? 18.203 -27.141 52.031 1 76.12 249 GLY B C 1
ATOM 4194 O O . GLY B 1 249 ? 17.984 -27.078 53.219 1 76.12 249 GLY B O 1
ATOM 4195 N N . LYS B 1 250 ? 18.031 -26.109 51.219 1 74.75 250 LYS B N 1
ATOM 4196 C CA . LYS B 1 250 ? 17.625 -24.812 51.75 1 74.75 250 LYS B CA 1
ATOM 4197 C C . LYS B 1 250 ? 16.109 -24.672 51.781 1 74.75 250 LYS B C 1
ATOM 4199 O O . LYS B 1 250 ? 15.57 -23.844 52.531 1 74.75 250 LYS B O 1
ATOM 4204 N N . LEU B 1 251 ? 15.477 -25.469 50.875 1 78.06 251 LEU B N 1
ATOM 4205 C CA . LEU B 1 251 ? 14.016 -25.469 50.844 1 78.06 251 LEU B CA 1
ATOM 4206 C C . LEU B 1 251 ? 13.469 -26.875 50.969 1 78.06 251 LEU B C 1
ATOM 4208 O O . LEU B 1 251 ? 14.141 -27.844 50.625 1 78.06 251 LEU B O 1
ATOM 4212 N N . PRO B 1 252 ? 12.289 -27 51.594 1 77.44 252 PRO B N 1
ATOM 4213 C CA . PRO B 1 252 ? 11.695 -28.344 51.781 1 77.44 252 PRO B CA 1
ATOM 4214 C C . PRO B 1 252 ? 11.422 -29.016 50.438 1 77.44 252 PRO B C 1
ATOM 4216 O O . PRO B 1 252 ? 11.203 -28.344 49.406 1 77.44 252 PRO B O 1
ATOM 4219 N N . GLN B 1 253 ? 11.398 -30.312 50.344 1 76.56 253 GLN B N 1
ATOM 4220 C CA . GLN B 1 253 ? 11.234 -31.141 49.156 1 76.56 253 GLN B CA 1
ATOM 4221 C C . GLN B 1 253 ? 9.867 -30.922 48.531 1 76.56 253 GLN B C 1
ATOM 4223 O O . GLN B 1 253 ? 9.719 -31.031 47.312 1 76.56 253 GLN B O 1
ATOM 4228 N N . ASP B 1 254 ? 8.922 -30.453 49.25 1 74.19 254 ASP B N 1
ATOM 4229 C CA . ASP B 1 254 ? 7.562 -30.344 48.719 1 74.19 254 ASP B CA 1
ATOM 4230 C C . ASP B 1 254 ? 7.23 -28.906 48.344 1 74.19 254 ASP B C 1
ATOM 4232 O O . ASP B 1 254 ? 6.066 -28.578 48.125 1 74.19 254 ASP B O 1
ATOM 4236 N N . THR B 1 255 ? 8.242 -28.094 48.188 1 74.88 255 THR B N 1
ATOM 4237 C CA . THR B 1 255 ? 8.055 -26.656 47.938 1 74.88 255 THR B CA 1
ATOM 4238 C C . THR B 1 255 ? 7.371 -26.422 46.594 1 74.88 255 THR B C 1
ATOM 4240 O O . THR B 1 255 ? 6.445 -25.609 46.5 1 74.88 255 THR B O 1
ATOM 4243 N N . LEU B 1 256 ? 7.836 -27.078 45.688 1 75.06 256 LEU B N 1
ATOM 4244 C CA . LEU B 1 256 ? 7.262 -26.922 44.375 1 75.06 256 LEU B CA 1
ATOM 4245 C C . LEU B 1 256 ? 5.809 -27.391 44.344 1 75.06 256 LEU B C 1
ATOM 4247 O O . LEU B 1 256 ? 4.961 -26.75 43.719 1 75.06 256 LEU B O 1
ATOM 4251 N N . ASN B 1 257 ? 5.473 -28.438 45 1 72.06 257 ASN B N 1
ATOM 4252 C CA . ASN B 1 257 ? 4.109 -28.953 45.094 1 72.06 257 ASN B CA 1
ATOM 4253 C C . ASN B 1 257 ? 3.207 -27.969 45.844 1 72.06 257 ASN B C 1
ATOM 4255 O O . ASN B 1 257 ? 2.041 -27.797 45.5 1 72.06 257 ASN B O 1
ATOM 4259 N N . GLN B 1 258 ? 3.73 -27.344 46.844 1 69.12 258 GLN B N 1
ATOM 4260 C CA . GLN B 1 258 ? 2.986 -26.375 47.656 1 69.12 258 GLN B CA 1
ATOM 4261 C C . GLN B 1 258 ? 2.662 -25.125 46.844 1 69.12 258 GLN B C 1
ATOM 4263 O O . GLN B 1 258 ? 1.569 -24.562 46.969 1 69.12 258 GLN B O 1
ATOM 4268 N N . ILE B 1 259 ? 3.654 -24.797 45.938 1 70.69 259 ILE B N 1
ATOM 4269 C CA . ILE B 1 259 ? 3.451 -23.625 45.094 1 70.69 259 ILE B CA 1
ATOM 4270 C C . ILE B 1 259 ? 2.422 -23.938 44.031 1 70.69 259 ILE B C 1
ATOM 4272 O O . ILE B 1 259 ? 1.546 -23.125 43.719 1 70.69 259 ILE B O 1
ATOM 4276 N N . HIS B 1 260 ? 2.551 -25.062 43.375 1 67.81 260 HIS B N 1
ATOM 4277 C CA . HIS B 1 260 ? 1.643 -25.469 42.312 1 67.81 260 HIS B CA 1
ATOM 4278 C C . HIS B 1 260 ? 0.227 -25.672 42.844 1 67.81 260 HIS B C 1
ATOM 4280 O O . HIS B 1 260 ? -0.748 -25.453 42.125 1 67.81 260 HIS B O 1
ATOM 4286 N N . SER B 1 261 ? 0.025 -26.125 43.906 1 56.5 261 SER B N 1
ATOM 4287 C CA . SER B 1 261 ? -1.267 -26.391 44.531 1 56.5 261 SER B CA 1
ATOM 4288 C C . SER B 1 261 ? -2.016 -25.094 44.812 1 56.5 261 SER B C 1
ATOM 4290 O O . SER B 1 261 ? -3.232 -25.094 45.031 1 56.5 261 SER B O 1
ATOM 4292 N N . LEU B 1 262 ? -1.348 -23.922 44.875 1 51.38 262 LEU B N 1
ATOM 4293 C CA . LEU B 1 262 ? -2.023 -22.656 45.094 1 51.38 262 LEU B CA 1
ATOM 4294 C C . LEU B 1 262 ? -2.648 -22.125 43.812 1 51.38 262 LEU B C 1
ATOM 4296 O O . LEU B 1 262 ? -3.525 -21.25 43.844 1 51.38 262 LEU B O 1
ATOM 4300 N N . LYS B 1 263 ? -2.207 -22.422 42.594 1 51.81 263 LYS B N 1
ATOM 4301 C CA . LYS B 1 263 ? -2.812 -22 41.312 1 51.81 263 LYS B CA 1
ATOM 4302 C C . LYS B 1 263 ? -4.047 -22.844 41 1 51.81 263 LYS B C 1
ATOM 4304 O O . LYS B 1 263 ? -4.629 -22.719 39.938 1 51.81 263 LYS B O 1
ATOM 4309 N N . MET B 1 264 ? -4.535 -23.812 41.719 1 36.41 264 MET B N 1
ATOM 4310 C CA . MET B 1 264 ? -5.922 -24.234 41.531 1 36.41 264 MET B CA 1
ATOM 4311 C C . MET B 1 264 ? -6.883 -23.109 41.906 1 36.41 264 MET B C 1
ATOM 4313 O O . MET B 1 264 ? -6.645 -22.391 42.875 1 36.41 264 MET B O 1
#

pLDDT: mean 78.55, std 17.64, range [36.41, 97.75]

Secondary structure (DSSP, 8-state):
------EEEEPPSB--GGGG---B-SEEEEETTSPEEEEEEESSSPPHHHHHHHHHHHHHHHHHH-S-EEEEEEESS--S-SEEEEE-SSS-EEEEEEEE-TTSBHHHHHHHHHHHHHTTPPPPHHHHHHHHHGGGSB-SS-HHHHHHHHHHHHHT--SS-HHHHHHHHHHHHHHHHHHS-HHHHHHHHHHHH---HHHHHHHHHHHHHHHHHHHHHHHHHHHHHHHHHHHHHHHHHHHHHHHHHHHTTSS-TTHHHHHHGGG-/------EEEE--SB--GGGG---B-SEEEEETTSPEEEEEEESSSPPHHHHHHHHHHHHHHHHHH-S-EEEEEEESS--S-SEEEEE-SSS-EEEEEEEE-TTSBHHHHHHHHHHHHHTTPPPPHHHHHHHHHGGGSB-SS-HHHHHHHHHHHHHT--SS-HHHHHHHHHHHHHHHHHHS-HHHHHHHHHHHH---HHHHHHHHHHHHHHHHHHHHHHHHHHHHHHHHHHHHHHHHHHHHHHHHHHHTTSS-TTHHHHHHGGG-

Solvent-accessible surface area (backbone atoms only — not comparable to full-atom values): 28136 Å² total; per-residue (Å²): 117,98,62,92,65,62,69,74,38,81,44,79,35,61,53,68,69,52,42,70,52,77,50,75,48,68,37,30,25,29,26,82,85,55,34,33,38,36,41,41,76,33,50,47,84,77,49,72,66,53,50,31,49,52,48,23,49,47,29,42,50,26,43,73,69,70,31,37,43,47,55,39,35,42,20,36,38,80,64,95,58,57,59,45,80,45,71,48,28,94,85,28,50,49,67,34,42,34,44,45,39,44,86,40,61,32,58,62,50,51,50,54,50,50,52,34,45,76,66,70,44,79,76,50,71,69,54,50,49,42,61,33,44,44,73,30,31,30,64,89,64,56,65,69,56,50,44,40,52,45,31,54,52,58,69,60,53,75,79,60,56,71,68,57,48,49,53,41,40,52,42,33,50,50,47,43,65,48,74,38,57,76,90,66,34,60,71,46,51,51,52,45,60,53,49,70,83,74,62,39,56,54,48,53,51,44,48,52,46,45,51,46,41,50,49,38,48,54,40,38,53,27,19,45,54,4,13,51,46,14,25,48,48,41,48,48,51,48,50,48,50,50,49,51,33,30,71,71,65,79,40,65,88,57,48,65,59,59,57,57,63,62,76,106,118,98,63,92,66,61,70,74,39,80,45,80,35,61,53,66,70,51,41,70,52,78,50,75,49,70,40,29,25,30,27,83,85,56,36,32,40,36,41,41,76,31,48,46,83,76,48,72,67,53,49,31,48,51,46,25,47,48,30,43,50,26,44,74,69,71,31,37,42,47,55,38,35,43,20,38,37,82,63,94,56,59,59,46,81,45,70,47,28,94,86,27,50,46,68,34,43,35,45,47,39,44,84,41,60,32,58,64,51,50,53,54,50,49,53,34,44,77,67,70,44,77,75,51,73,68,53,51,50,44,62,32,45,43,72,30,30,29,61,89,62,57,64,69,56,50,47,40,51,47,32,55,52,57,68,62,52,76,80,59,54,70,69,57,48,49,53,39,40,51,41,34,51,52,46,44,64,49,76,39,58,75,90,66,34,59,72,47,51,50,52,44,60,53,49,71,82,75,63,40,57,54,47,54,53,45,49,52,44,45,51,45,42,52,48,36,49,56,39,39,54,26,20,46,53,3,13,51,46,14,26,51,47,42,50,49,51,48,51,49,50,50,49,49,34,27,74,71,64,76,39,64,88,56,48,65,58,60,55,58,62,62,76,106

Sequence (528 aa):
MNIDYEIVESAKTEFSELKNKRYHLDYVGKTKDKIYIHIEFQARFPTKKELQRIFAYVALLHEYTGCFVETYIICVQAIPHDQIIHQYSKDNVFKINIMSLKNIDGNKKINSISKKIENNEKLTPTEILALKLMPFTSYKEPTEEITLKTAQLTNKITTLTIDELNNIKYIQQAVCSKVIKKEHQQPIMEEIKMRNTLYDQARKEGIKEGKTEGIKEGINEGRKEGRNEGKNEMKNEITNEITTLIQKGKLPQDTLNQIHSLKMMNIDYEIVESAKTEFSELKNKRYHLDYVGKTKDKIYIHIEFQARFPTKKELQRIFAYVALLHEYTGCFVETYIICVQAIPHDQIIHQYSKDNVFKINIMSLKNIDGNKKINSISKKIENNEKLTPTEILALKLMPFTSYKEPTEEITLKTAQLTNKITTLTIDELNNIKYIQQAVCSKVIKKEHQQPIMEEIKMRNTLYDQARKEGIKEGKTEGIKEGINEGRKEGRNEGKNEMKNEITNEITTLIQKGKLPQDTLNQIHSLKM

Radius of gyration: 30.73 Å; Cα contacts (8 Å, |Δi|>4): 794; chains: 2; bounding box: 42×82×84 Å

Foldseek 3Di:
DPPPDDDDDDDDPDPCVVVPDDQDFLDWDADPVGEIEGEAEAQDDDDLVRVVSVVVVLVVVCVVSVHHYAYEYEYLDQDDDQWDWADDDPPDTDIHGYDAQQVPELVVLLVVLLVCLVVLHDDDPVSLVCLLQSLSYHDDDDSLVRLQSSLQSLQSHDNDDPVSSVVSLSSSLSNLPRRPDPVSSVVSNCSSLDHDPPVSVVVVVVVCVVVCVVCCVVCVVVVVVVVVVVVVVVVVVVVVVVVVCVVVVNDPPCVVVVVVVVVD/DPPPDDDDDDDDPDPVVVVPDDQDFLDWDADPVREIEGEAEAQDDDDLVRVVSVVVVLVVVCVVSVHHYAYEYEYLDQDDDQWDWADDDPPDTDIHGYDAQQVPELVVLVVVLLVCLVVLHDDDPVSLVCLLQSLSYHDDDPSLVRLQSSLQSLQSHDNDDPVSSVVSLSSSLSNLPRRPDPVSSVVSNCSSLDHDDPVSVVVVVVVCVVVCVVCCVVCVVVVVVVVVVVVVVVVVVVVVVVVVCVVVVNDPPCVVVVVVVVVD

Nearest PDB structures (foldseek):
  5gkh-assembly1_B  TM=7.749E-01  e=1.501E-01  Thermococcus kodakarensis KOD1
  5gkj-assembly1_B  TM=7.984E-01  e=5.284E-01  Thermococcus kodakarensis KOD1
  2vld-assembly1_B  TM=6.249E-01  e=3.749E-01  Pyrococcus abyssi
  1xzo-assembly1_A  TM=3.717E-01  e=5.515E+00  Bacillus subtilis
  7njm-assembly1_G  TM=2.086E-01  e=7.774E+00  Mycolicibacterium smegmatis MC2 155